Protein AF-A0AA39U8I4-F1 (afdb_monomer_lite)

Secondary structure (DSSP, 8-state):
-EEEE--SSTTS-SEEEEEEE-GGGHHHHHHHHTT-SEEEEEEEE-TTSS-EEEEEEE-SSEEEEEE-TT--SPPTT-HHHHHHHH-SSSEEEESSHHHHHHHHHHHH----EEEEGGGSS-SSTTSPPPHHHHHHHHH-S---HHHHHHHHHS-S-S-HHHHHHHHHHHHHHHHHHHHTTHHHHTTS--EEGGGG--SSS-THHHHHHHHHHHHHHHHHHHHHHTS-S------SS---EEEEEETTS-EEEEEEEEEETTEEEEEESS---S-EEEEEEE-PPP--HHHHHHHHHHHHHHTTSS-TT--HHHHHHHHHTSS-S---EE--TTS-HHHHHHHHHHHHHHTT--EEEEESSHHHHHHHHHHHHTSS---EEEE-TT---TTTHHHHTTTGGGEEETTTS-SSHHHHHHHHTT--EEEEEGGGGG-HHHHHTTHHHHS--SEEEETTGGGS-GGGGHHHHHH-GGG---------TT-S----GGG-HHHHTT-EE--EESSS-HHHHHHHHHHHHTT--EE--S---GGG-EEEE-TTPPPEEETTEEE-HHHHHHHHHHIIIIITTS-EEEEES-HHHHHHHHHHHHHTTS--TTEEETTTTTT---SEEEE----SSS-GGGG-SS--------SS---GGGGGSHHHHHHTTPPEEEHHHHHTT-S-BTTB--TT--S-S--------S------GGGGG---------------EEE-

Foldseek 3Di:
DAWFADDQCPPADRIAAEAEEELQCLLVVLVVVQVAQFKFKFFDADLQFLATQWIWIDALRYIYIYGLPDDAEAGVVCPSVLCSFAPPGSAYEAALCLLVQLSCCRRYVHKGKHFHLQCLPPPFLLRGDQLLNLCVVQVVDRGPSVVRNCLVPPDCPDDPVVVSSSRNVRGNSNNVSCVSQVVSSVVGQIFILVLLDDPDDDPVVSSVVSNVVSGVVGVVVSVVVVDDPDDFDPDDDDFKWKWFAAPVGDTWIWTFDDDDGNDTDTGTDDDDDHHTPDIDIGDDPPDAPVRSVVSRVSRCSRSSVDHPCPQLLNVQLVVQLDPDLDAAADEDAQLCPLVSVLSNQLVCQVVLNQAEEAEADPLVLLLSQVSNLVDPAQEAEEEEPPDDCVVPVVSCVSCPLRYDYLVRADQAQVVNCVSSPSHRYYGYYLCVVVPVSCVRHCVCVSRPHLHYHYPPQQVDFPVSCVVVCVVVVVSHVDDDDDDDPPDPDTDTPCNDVVVVVSYRYSAEGAFDAQLVQQLLCVAPVVVRHHYDYPHPDPLQKAFEALPPWDWDDDPPWIATPSLLVLVLLCCVQWNQVFFEAEEEQTVVHLVSSLVSCVVVVGPSVRYYYLVRCPNPFTQKYKYFQRDLACSVLLPPDADDDDDDDDDDFRDKPNCQFSVNVSPPPDDHHYSVCSNQQCDAHNLGHRPNHDPDDDDDNDNDDDDTRGDNCVSRRDHHHDDDDDDDDDGHIMMD

Structure (mmCIF, N/CA/C/O backbone):
data_AF-A0AA39U8I4-F1
#
_entry.id   AF-A0AA39U8I4-F1
#
loop_
_atom_site.group_PDB
_atom_site.id
_atom_site.type_symbol
_atom_site.label_atom_id
_atom_site.label_alt_id
_atom_site.label_comp_id
_atom_site.label_asym_id
_atom_site.label_entity_id
_atom_site.label_seq_id
_atom_site.pdbx_PDB_ins_code
_atom_site.Cartn_x
_atom_site.Cartn_y
_atom_site.Cartn_z
_atom_site.occupancy
_atom_site.B_iso_or_equiv
_atom_site.auth_seq_id
_atom_site.auth_comp_id
_atom_site.auth_asym_id
_atom_site.auth_atom_id
_atom_site.pdbx_PDB_model_num
ATOM 1 N N . MET A 1 1 ? -27.923 22.565 33.300 1.00 78.69 1 MET A N 1
ATOM 2 C CA . MET A 1 1 ? -27.906 23.040 31.898 1.00 78.69 1 MET A CA 1
ATOM 3 C C . MET A 1 1 ? -26.978 24.237 31.815 1.00 78.69 1 MET A C 1
ATOM 5 O O . MET A 1 1 ? -26.892 24.963 32.796 1.00 78.69 1 MET A O 1
ATOM 9 N N . SER A 1 2 ? -26.310 24.440 30.684 1.00 89.75 2 SER A N 1
ATOM 10 C CA . SER A 1 2 ? -25.571 25.670 30.369 1.00 89.75 2 SER A CA 1
ATOM 11 C C . SER A 1 2 ? -25.898 26.131 28.943 1.00 89.75 2 SER A C 1
ATOM 13 O O . SER A 1 2 ? -26.590 25.423 28.211 1.00 89.75 2 SER A O 1
ATOM 15 N N . THR A 1 3 ? -25.413 27.309 28.550 1.00 89.31 3 THR A N 1
ATOM 16 C CA . THR A 1 3 ? -25.626 27.876 27.211 1.00 89.31 3 THR A CA 1
ATOM 17 C C . THR A 1 3 ? -24.283 28.180 26.563 1.00 89.31 3 THR A C 1
ATOM 19 O O . THR A 1 3 ? -23.410 28.774 27.194 1.00 89.31 3 THR A O 1
ATOM 22 N N . LEU A 1 4 ? -24.116 27.801 25.297 1.00 89.81 4 LEU A N 1
ATOM 23 C CA . LEU A 1 4 ? -22.896 28.018 24.525 1.00 89.81 4 LEU A CA 1
ATOM 24 C C . LEU A 1 4 ? -23.160 29.022 23.403 1.00 89.81 4 LEU A C 1
ATOM 26 O O . LEU A 1 4 ? -24.044 28.816 22.572 1.00 89.81 4 LEU A O 1
ATOM 30 N N . LYS A 1 5 ? -22.362 30.097 23.361 1.00 86.69 5 LYS A N 1
ATOM 31 C CA . LYS A 1 5 ? -22.451 31.119 22.307 1.00 86.69 5 LYS A CA 1
ATOM 32 C C . LYS A 1 5 ? -21.581 30.781 21.095 1.00 86.69 5 LYS A C 1
ATOM 34 O O . LYS A 1 5 ? -20.387 30.494 21.258 1.00 86.69 5 LYS A O 1
ATOM 39 N N . GLN A 1 6 ? -22.166 30.871 19.900 1.00 85.75 6 GLN A N 1
ATOM 40 C CA . GLN A 1 6 ? -21.483 30.740 18.608 1.00 85.75 6 GLN A CA 1
ATOM 41 C C . GLN A 1 6 ? -21.673 31.999 17.746 1.00 85.75 6 GLN A C 1
ATOM 43 O O . GLN A 1 6 ? -22.699 32.674 17.834 1.00 85.75 6 GLN A O 1
ATOM 48 N N . SER A 1 7 ? -20.670 32.314 16.924 1.00 79.38 7 SER A N 1
ATOM 49 C CA . SER A 1 7 ? -20.640 33.486 16.033 1.00 79.38 7 SER A CA 1
ATOM 50 C C . SER A 1 7 ? -20.334 33.154 14.564 1.00 79.38 7 SER A C 1
ATOM 52 O O . SER A 1 7 ? -20.452 34.029 13.709 1.00 79.38 7 SER A O 1
ATOM 54 N N . PHE A 1 8 ? -19.946 31.912 14.260 1.00 80.31 8 PHE A N 1
ATOM 55 C CA . PHE A 1 8 ? -19.434 31.488 12.950 1.00 80.31 8 PHE A CA 1
ATOM 56 C C . PHE A 1 8 ? -20.527 31.011 11.972 1.00 80.31 8 PHE A C 1
ATOM 58 O O . PHE A 1 8 ? -20.271 30.934 10.769 1.00 80.31 8 PHE A O 1
ATOM 65 N N . LEU A 1 9 ? -21.750 30.754 12.461 1.00 80.44 9 LEU A N 1
ATOM 66 C CA . LEU A 1 9 ? -22.967 30.535 11.666 1.00 80.44 9 LEU A CA 1
ATOM 67 C C . LEU A 1 9 ? -24.021 31.610 12.014 1.00 80.44 9 LEU A C 1
ATOM 69 O O . LEU A 1 9 ? -24.918 31.362 12.823 1.00 80.44 9 LEU A O 1
ATOM 73 N N . PRO A 1 10 ? -23.946 32.823 11.432 1.00 74.12 10 PRO A N 1
ATOM 74 C CA . PRO A 1 10 ? -24.722 33.982 11.895 1.00 74.12 10 PRO A CA 1
ATOM 75 C C . PRO A 1 10 ? -26.241 33.910 11.655 1.00 74.12 10 PRO A C 1
ATOM 77 O O . PRO A 1 10 ? -26.962 34.716 12.247 1.00 74.12 10 PRO A O 1
ATOM 80 N N . GLN A 1 11 ? -26.712 32.984 10.806 1.00 75.06 11 GLN A N 1
ATOM 81 C CA . GLN A 1 11 ? -28.137 32.719 10.534 1.00 75.06 11 GLN A CA 1
ATOM 82 C C . GLN A 1 11 ? -28.689 31.479 11.269 1.00 75.06 11 GLN A C 1
ATOM 84 O O . GLN A 1 11 ? -29.857 31.145 11.101 1.00 75.06 11 GLN A O 1
ATOM 89 N N . GLU A 1 12 ? -27.868 30.786 12.061 1.00 83.12 12 GLU A N 1
ATOM 90 C CA . GLU A 1 12 ? -28.305 29.681 12.925 1.00 83.12 12 GLU A CA 1
ATOM 91 C C . GLU A 1 12 ? -28.439 30.152 14.382 1.00 83.12 12 GLU A C 1
ATOM 93 O O . GLU A 1 12 ? -28.098 31.290 14.722 1.00 83.12 12 GLU A O 1
ATOM 98 N N . CYS A 1 13 ? -28.925 29.275 15.266 1.00 79.38 13 CYS A N 1
ATOM 99 C CA . CYS A 1 13 ? -29.069 29.594 16.686 1.00 79.38 13 CYS A CA 1
ATOM 100 C C . CYS A 1 13 ? -27.737 30.078 17.290 1.00 79.38 13 CYS A C 1
ATOM 102 O O . CYS A 1 13 ? -26.724 29.378 17.232 1.00 79.38 13 CYS A O 1
ATOM 104 N N . ARG A 1 14 ? -27.726 31.285 17.869 1.00 82.19 14 ARG A N 1
ATOM 105 C CA . ARG A 1 14 ? -26.523 31.881 18.484 1.00 82.19 14 ARG A CA 1
ATOM 106 C C . ARG A 1 14 ? -26.225 31.335 19.876 1.00 82.19 14 ARG A C 1
ATOM 108 O O . ARG A 1 14 ? -25.083 31.425 20.318 1.00 82.19 14 ARG A O 1
ATOM 115 N N . GLU A 1 15 ? -27.236 30.797 20.553 1.00 88.19 15 GLU A N 1
ATOM 116 C CA . GLU A 1 15 ? -27.179 30.322 21.936 1.00 88.19 15 GLU A CA 1
ATOM 117 C C . GLU A 1 15 ? -27.685 28.880 22.021 1.00 88.19 15 GLU A C 1
ATOM 119 O O . GLU A 1 15 ? -28.882 28.608 22.059 1.00 88.19 15 GLU A O 1
ATOM 124 N N . ILE A 1 16 ? -26.743 27.940 22.021 1.00 92.06 16 ILE A N 1
ATOM 125 C CA . ILE A 1 16 ? -27.017 26.504 21.996 1.00 92.06 16 ILE A CA 1
ATOM 126 C C . ILE A 1 16 ? -27.180 26.011 23.436 1.00 92.06 16 ILE A C 1
ATOM 128 O O . ILE A 1 16 ? -26.300 26.232 24.274 1.00 92.06 16 ILE A O 1
ATOM 132 N N . ARG A 1 17 ? -28.293 25.334 23.734 1.00 92.69 17 ARG A N 1
ATOM 133 C CA . ARG A 1 17 ? -28.556 24.756 25.062 1.00 92.69 17 ARG A CA 1
ATOM 134 C C . ARG A 1 17 ? -27.739 23.478 25.253 1.00 92.69 17 ARG A C 1
ATOM 136 O O . ARG A 1 17 ? -27.763 22.604 24.393 1.00 92.69 17 ARG A O 1
ATOM 143 N N . ILE A 1 18 ? -27.048 23.348 26.386 1.00 94.19 18 ILE A N 1
ATOM 144 C CA . ILE A 1 18 ? -26.262 22.160 26.744 1.00 94.19 18 ILE A CA 1
ATOM 145 C C . ILE A 1 18 ? -26.835 21.493 27.997 1.00 94.19 18 ILE A C 1
ATOM 147 O O . ILE A 1 18 ? -26.940 22.098 29.073 1.00 94.19 18 ILE A O 1
ATOM 151 N N . ARG A 1 19 ? -27.162 20.207 27.871 1.00 94.19 19 ARG A N 1
ATOM 152 C CA . ARG A 1 19 ? -27.490 19.306 28.978 1.00 94.19 19 ARG A CA 1
ATOM 153 C C . ARG A 1 19 ? -26.246 18.498 29.332 1.00 94.19 19 ARG A C 1
ATOM 155 O O . ARG A 1 19 ? -25.688 17.815 28.483 1.00 94.19 19 ARG A O 1
ATOM 162 N N . HIS A 1 20 ? -25.816 18.587 30.586 1.00 94.19 20 HIS A N 1
ATOM 163 C CA . HIS A 1 20 ? -24.676 17.828 31.104 1.00 94.19 20 HIS A CA 1
ATOM 164 C C . HIS A 1 20 ? -25.198 16.599 31.835 1.00 94.19 20 HIS A C 1
ATOM 166 O O . HIS A 1 20 ? -26.066 16.723 32.701 1.00 94.19 20 HIS A O 1
ATOM 172 N N . HIS A 1 21 ? -24.674 15.430 31.485 1.00 93.50 21 HIS A N 1
ATOM 173 C CA . HIS A 1 21 ? -25.085 14.143 32.027 1.00 93.50 21 HIS A CA 1
ATOM 174 C C . HIS A 1 21 ? -23.867 13.367 32.534 1.00 93.50 21 HIS A C 1
ATOM 176 O O . HIS A 1 21 ? -22.837 13.262 31.868 1.00 93.50 21 HIS A O 1
ATOM 182 N N . SER A 1 22 ? -23.999 12.763 33.711 1.00 91.62 22 SER A N 1
ATOM 183 C CA . SER A 1 22 ? -23.054 11.744 34.173 1.00 91.62 22 SER A CA 1
ATOM 184 C C . SER A 1 22 ? -23.268 10.418 33.433 1.00 91.62 22 SER A C 1
ATOM 186 O O . SER A 1 22 ? -24.363 10.145 32.933 1.00 91.62 22 SER A O 1
ATOM 188 N N . ARG A 1 23 ? -22.273 9.521 33.466 1.00 89.00 23 ARG A N 1
ATOM 189 C CA . ARG A 1 23 ? -22.383 8.135 32.968 1.00 89.00 23 ARG A CA 1
ATOM 190 C C . ARG A 1 23 ? -23.639 7.397 33.469 1.00 89.00 23 ARG A C 1
ATOM 192 O O . ARG A 1 23 ? -24.219 6.609 32.731 1.00 89.00 23 ARG A O 1
ATOM 199 N N . ARG A 1 24 ? -24.099 7.673 34.700 1.00 87.88 24 ARG A N 1
ATOM 200 C CA . ARG A 1 24 ? -25.324 7.080 35.287 1.00 87.88 24 ARG A CA 1
ATOM 201 C C . ARG A 1 24 ? -26.623 7.589 34.648 1.00 87.88 24 ARG A C 1
ATOM 203 O O . ARG A 1 24 ? -27.644 6.922 34.749 1.00 87.88 24 ARG A O 1
ATOM 210 N N . GLN A 1 25 ? -26.591 8.760 34.018 1.00 90.69 25 GLN A N 1
ATOM 211 C CA . GLN A 1 25 ? -27.735 9.400 33.359 1.00 90.69 25 GLN A CA 1
ATOM 212 C C . GLN A 1 25 ? -27.743 9.178 31.838 1.00 90.69 25 GLN A C 1
ATOM 214 O O . GLN A 1 25 ? -28.670 9.636 31.176 1.00 90.69 25 GLN A O 1
ATOM 219 N N . ALA A 1 26 ? -26.746 8.476 31.283 1.00 89.44 26 ALA A N 1
ATOM 220 C CA . ALA A 1 26 ? -26.600 8.263 29.844 1.00 89.44 26 ALA A CA 1
ATOM 221 C C . ALA A 1 26 ? -27.840 7.603 29.209 1.00 89.44 26 ALA A C 1
ATOM 223 O O . ALA A 1 26 ? -28.318 8.074 28.183 1.00 89.44 26 ALA A O 1
ATOM 224 N N . ALA A 1 27 ? -28.410 6.580 29.854 1.00 86.88 27 ALA A N 1
ATOM 225 C CA . ALA A 1 27 ? -29.637 5.919 29.403 1.00 86.88 27 ALA A CA 1
ATOM 226 C C . ALA A 1 27 ? -30.825 6.888 29.276 1.00 86.88 27 ALA A C 1
ATOM 228 O O . ALA A 1 27 ? -31.436 6.980 28.218 1.00 86.88 27 ALA A O 1
ATOM 229 N N . SER A 1 28 ? -31.088 7.677 30.322 1.00 88.56 28 SER A N 1
ATOM 230 C CA . SER A 1 28 ? -32.167 8.675 30.329 1.00 88.56 28 SER A CA 1
ATOM 231 C C . SER A 1 28 ? -31.922 9.807 29.320 1.00 88.56 28 SER A C 1
ATOM 233 O O . SER A 1 28 ? -32.865 10.297 28.704 1.00 88.56 28 SER A O 1
ATOM 235 N N . ALA A 1 29 ? -30.662 10.194 29.087 1.00 88.88 29 ALA A N 1
ATOM 236 C CA . ALA A 1 29 ? -30.319 11.124 28.011 1.00 88.88 29 ALA A CA 1
ATOM 237 C C . ALA A 1 29 ? -30.660 10.537 26.628 1.00 88.88 29 ALA A C 1
ATOM 239 O O . ALA A 1 29 ? -31.206 11.240 25.779 1.00 88.88 29 ALA A O 1
ATOM 240 N N . ALA A 1 30 ? -30.391 9.246 26.411 1.00 88.88 30 ALA A N 1
ATOM 241 C CA . ALA A 1 30 ? -30.727 8.570 25.163 1.00 88.88 30 ALA A CA 1
ATOM 242 C C . ALA A 1 30 ? -32.235 8.368 24.956 1.00 88.88 30 ALA A C 1
ATOM 244 O O . ALA A 1 30 ? -32.698 8.558 23.839 1.00 88.88 30 ALA A O 1
ATOM 245 N N . GLU A 1 31 ? -33.010 8.060 26.002 1.00 88.31 31 GLU A N 1
ATOM 246 C CA . GLU A 1 31 ? -34.481 7.984 25.923 1.00 88.31 31 GLU A CA 1
ATOM 247 C C . GLU A 1 31 ? -35.100 9.284 25.388 1.00 88.31 31 GLU A C 1
ATOM 249 O O . GLU A 1 31 ? -36.010 9.241 24.563 1.00 88.31 31 GLU A O 1
ATOM 254 N N . VAL A 1 32 ? -34.578 10.442 25.807 1.00 86.69 32 VAL A N 1
ATOM 255 C CA . VAL A 1 32 ? -35.008 11.748 25.282 1.00 86.69 32 VAL A CA 1
ATOM 256 C C . VAL A 1 32 ? -34.629 11.886 23.803 1.00 86.69 32 VAL A C 1
ATOM 258 O O . VAL A 1 32 ? -35.489 12.194 22.979 1.00 86.69 32 VAL A O 1
ATOM 261 N N . LEU A 1 33 ? -33.367 11.608 23.456 1.00 87.38 33 LEU A N 1
ATOM 262 C CA . LEU A 1 33 ? -32.825 11.775 22.099 1.00 87.38 33 LEU A CA 1
ATOM 263 C C . LEU A 1 33 ? -33.389 10.786 21.065 1.00 87.38 33 LEU A C 1
ATOM 265 O O . LEU A 1 33 ? -33.378 11.090 19.876 1.00 87.38 33 LEU A O 1
ATOM 269 N N . LEU A 1 34 ? -33.891 9.619 21.478 1.00 85.50 34 LEU A N 1
ATOM 270 C CA . LEU A 1 34 ? -34.473 8.616 20.575 1.00 85.50 34 LEU A CA 1
ATOM 271 C C . LEU A 1 34 ? -35.730 9.103 19.835 1.00 85.50 34 LEU A C 1
ATOM 273 O O . LEU A 1 34 ? -36.054 8.563 18.781 1.00 85.50 34 LEU A O 1
ATOM 277 N N . ASN A 1 35 ? -36.424 10.116 20.363 1.00 82.69 35 ASN A N 1
ATOM 278 C CA . ASN A 1 35 ? -37.610 10.706 19.730 1.00 82.69 35 ASN A CA 1
ATOM 279 C C . ASN A 1 35 ? -37.263 11.734 18.636 1.00 82.69 35 ASN A C 1
ATOM 281 O O . ASN A 1 35 ? -38.137 12.170 17.884 1.00 82.69 35 ASN A O 1
ATOM 285 N N . GLU A 1 36 ? -35.994 12.130 18.544 1.00 84.19 36 GLU A N 1
ATOM 286 C CA . GLU A 1 36 ? -35.503 13.106 17.576 1.00 84.19 36 GLU A CA 1
ATOM 287 C C . GLU A 1 36 ? -35.231 12.457 16.214 1.00 84.19 36 GLU A C 1
ATOM 289 O O . GLU A 1 36 ? -35.079 11.244 16.095 1.00 84.19 36 GLU A O 1
ATOM 294 N N . LYS A 1 37 ? -35.163 13.263 15.145 1.00 75.25 37 LYS A N 1
ATOM 295 C CA . LYS A 1 37 ? -34.944 12.744 13.775 1.00 75.25 37 LYS A CA 1
ATOM 296 C C . LYS A 1 37 ? -33.495 12.832 13.293 1.00 75.25 37 LYS A C 1
ATOM 298 O O . LYS A 1 37 ? -33.040 11.949 12.566 1.00 75.25 37 LYS A O 1
ATOM 303 N N . CYS A 1 38 ? -32.791 13.902 13.661 1.00 77.31 38 CYS A N 1
ATOM 304 C CA . CYS A 1 38 ? -31.459 14.242 13.150 1.00 77.31 38 CYS A CA 1
ATOM 305 C C . CYS A 1 38 ? -30.503 14.443 14.322 1.00 77.31 38 CYS A C 1
ATOM 307 O O . CYS A 1 38 ? -30.687 15.395 15.082 1.00 77.31 38 CYS A O 1
ATOM 309 N N . LEU A 1 39 ? -29.491 13.584 14.448 1.00 88.25 39 LEU A N 1
ATOM 310 C CA . LEU A 1 39 ? -28.541 13.629 15.553 1.00 88.25 39 LEU A CA 1
ATOM 311 C C . LEU A 1 39 ? -27.104 13.761 15.052 1.00 88.25 39 LEU A C 1
ATOM 313 O O . LEU A 1 39 ? -26.596 12.924 14.311 1.00 88.25 39 LEU A O 1
ATOM 317 N N . GLY A 1 40 ? -26.426 14.812 15.494 1.00 94.81 40 GLY A N 1
ATOM 318 C CA . GLY A 1 40 ? -24.989 14.964 15.312 1.00 94.81 40 GLY A CA 1
ATOM 319 C C . GLY A 1 40 ? -24.217 14.340 16.473 1.00 94.81 40 GLY A C 1
ATOM 320 O O . GLY A 1 40 ? -24.680 14.402 17.609 1.00 94.81 40 GLY A O 1
ATOM 321 N N . ILE A 1 41 ? -23.042 13.760 16.221 1.00 95.81 41 ILE A N 1
ATOM 322 C CA . ILE A 1 41 ? -22.211 13.121 17.255 1.00 95.81 41 ILE A CA 1
ATOM 323 C C . ILE A 1 41 ? -20.744 13.557 17.185 1.00 95.81 41 ILE A C 1
ATOM 325 O O . ILE A 1 41 ? -20.179 13.744 16.109 1.00 95.81 41 ILE A O 1
ATOM 329 N N . SER A 1 42 ? -20.108 13.697 18.350 1.00 95.06 42 SER A N 1
ATOM 330 C CA . SER A 1 42 ? -18.658 13.863 18.485 1.00 95.06 42 SER A CA 1
ATOM 331 C C . SER A 1 42 ? -18.170 13.328 19.834 1.00 95.06 42 SER A C 1
ATOM 333 O O . SER A 1 42 ? -18.914 13.329 20.812 1.00 95.06 42 SER A O 1
ATOM 335 N N . ILE A 1 43 ? -16.899 12.923 19.907 1.00 92.38 43 ILE A N 1
ATOM 336 C CA . ILE A 1 43 ? -16.254 12.452 21.143 1.00 92.38 43 ILE A CA 1
ATOM 337 C C . ILE A 1 43 ? -14.989 13.248 21.485 1.00 92.38 43 ILE A C 1
ATOM 339 O O . ILE A 1 43 ? -14.386 13.886 20.617 1.00 92.38 43 ILE A O 1
ATOM 343 N N . VAL A 1 44 ? -14.580 13.148 22.747 1.00 88.62 44 VAL A N 1
ATOM 344 C CA . VAL A 1 44 ? -13.235 13.432 23.260 1.00 88.62 44 VAL A CA 1
ATOM 345 C C . VAL A 1 44 ? -12.642 12.106 23.722 1.00 88.62 44 VAL A C 1
ATOM 347 O O . VAL A 1 44 ? -13.284 11.379 24.482 1.00 88.62 44 VAL A O 1
ATOM 350 N N . GLN A 1 45 ? -11.435 11.786 23.259 1.00 82.75 45 GLN A N 1
ATOM 351 C CA . GLN A 1 45 ? -10.677 10.631 23.742 1.00 82.75 45 GLN A CA 1
ATOM 352 C C . GLN A 1 45 ? -9.696 11.061 24.830 1.00 82.75 45 GLN A C 1
ATOM 354 O O . GLN A 1 45 ? -9.078 12.121 24.700 1.00 82.75 45 GLN A O 1
ATOM 359 N N . ALA A 1 46 ? -9.475 10.200 25.820 1.00 76.19 46 ALA A N 1
ATOM 360 C CA . ALA A 1 46 ? -8.489 10.424 26.870 1.00 76.19 46 ALA A CA 1
ATOM 361 C C . ALA A 1 46 ? -7.058 10.607 26.312 1.00 76.19 46 ALA A C 1
ATOM 363 O O . ALA A 1 46 ? -6.729 10.234 25.177 1.00 76.19 46 ALA A O 1
ATOM 364 N N . ARG A 1 47 ? -6.159 11.168 27.131 1.00 66.62 47 ARG A N 1
ATOM 365 C CA . ARG A 1 47 ? -4.757 11.399 26.732 1.00 66.62 47 ARG A CA 1
ATOM 366 C C . ARG A 1 47 ? -3.947 10.109 26.538 1.00 66.62 47 ARG A C 1
ATOM 368 O O . ARG A 1 47 ? -3.069 10.097 25.681 1.00 66.62 47 ARG A O 1
ATOM 375 N N . ALA A 1 48 ? -4.253 9.053 27.294 1.00 57.97 48 ALA A N 1
ATOM 376 C CA . ALA A 1 48 ? -3.416 7.855 27.438 1.00 57.97 48 ALA A CA 1
ATOM 377 C C . ALA A 1 48 ? -4.035 6.548 26.888 1.00 57.97 48 ALA A C 1
ATOM 379 O O . ALA A 1 48 ? -3.622 5.465 27.293 1.00 57.97 48 ALA A O 1
ATOM 380 N N . GLY A 1 49 ? -5.020 6.617 25.985 1.00 60.62 49 GLY A N 1
ATOM 381 C CA . GLY A 1 49 ? -5.647 5.411 25.437 1.00 60.62 49 GLY A CA 1
ATOM 382 C C . GLY A 1 49 ? -6.790 5.673 24.457 1.00 60.62 49 GLY A C 1
ATOM 383 O O . GLY A 1 49 ? -7.046 6.807 24.056 1.00 60.62 49 GLY A O 1
ATOM 384 N N . SER A 1 50 ? -7.500 4.599 24.099 1.00 64.50 50 SER A N 1
ATOM 385 C CA . SER A 1 50 ? -8.679 4.620 23.219 1.00 64.50 50 SER A CA 1
ATOM 386 C C . SER A 1 50 ? -9.967 5.108 23.899 1.00 64.50 50 SER A C 1
ATOM 388 O O . SER A 1 50 ? -11.009 5.174 23.246 1.00 64.50 50 SER A O 1
ATOM 390 N N . ASP A 1 51 ? -9.904 5.378 25.202 1.00 79.62 51 ASP A N 1
ATOM 391 C CA . ASP A 1 51 ? -11.043 5.645 26.077 1.00 79.62 51 ASP A CA 1
ATOM 392 C C . ASP A 1 51 ? -11.800 6.906 25.668 1.00 79.62 51 ASP A C 1
ATOM 394 O O . ASP A 1 51 ? -11.192 7.911 25.295 1.00 79.62 51 ASP A O 1
ATOM 398 N N . VAL A 1 52 ? -13.124 6.885 25.812 1.00 87.75 52 VAL A N 1
ATOM 399 C CA . VAL A 1 52 ? -13.972 8.059 25.589 1.00 87.75 52 VAL A CA 1
ATOM 400 C C . VAL A 1 52 ? -14.202 8.778 26.915 1.00 87.75 52 VAL A C 1
ATOM 402 O O . VAL A 1 52 ? -14.785 8.223 27.844 1.00 87.75 52 VAL A O 1
ATOM 405 N N . GLU A 1 53 ? -13.757 10.029 26.990 1.00 89.31 53 GLU A N 1
ATOM 406 C CA . GLU A 1 53 ? -13.908 10.890 28.166 1.00 89.31 53 GLU A CA 1
ATOM 407 C C . GLU A 1 53 ? -15.242 11.644 28.118 1.00 89.31 53 GLU A C 1
ATOM 409 O O . GLU A 1 53 ? -16.046 11.565 29.048 1.00 89.31 53 GLU A O 1
ATOM 414 N N . TYR A 1 54 ? -15.528 12.279 26.976 1.00 92.31 54 TYR A N 1
ATOM 415 C CA . TYR A 1 54 ? -16.793 12.962 26.707 1.00 92.31 54 TYR A CA 1
ATOM 416 C C . TYR A 1 54 ? -17.403 12.487 25.396 1.00 92.31 54 TYR A C 1
ATOM 418 O O . TYR A 1 54 ? -16.714 12.322 24.389 1.00 92.31 54 TYR A O 1
ATOM 426 N N . LEU A 1 55 ? -18.722 12.342 25.395 1.00 94.44 55 LEU A N 1
ATOM 427 C CA . LEU A 1 55 ? -19.531 12.096 24.211 1.00 94.44 55 LEU A CA 1
ATOM 428 C C . LEU A 1 55 ? -20.608 13.177 24.129 1.00 94.44 55 LEU A C 1
ATOM 430 O O . LEU A 1 55 ? -21.422 13.304 25.039 1.00 94.44 55 LEU A O 1
ATOM 434 N N . ALA A 1 56 ? -20.616 13.938 23.039 1.00 95.88 56 ALA A N 1
ATOM 435 C CA . ALA A 1 56 ? -21.672 14.886 22.722 1.00 95.88 56 ALA A CA 1
ATOM 436 C C . ALA A 1 56 ? -22.585 14.306 21.637 1.00 95.88 56 ALA A C 1
ATOM 438 O O . ALA A 1 56 ? -22.107 13.904 20.573 1.00 95.88 56 ALA A O 1
ATOM 439 N N . ILE A 1 57 ? -23.891 14.304 21.899 1.00 95.88 57 ILE A N 1
ATOM 440 C CA . ILE A 1 57 ? -24.939 14.020 20.917 1.00 95.88 57 ILE A CA 1
ATOM 441 C C . ILE A 1 57 ? -25.848 15.246 20.854 1.00 95.88 57 ILE A C 1
ATOM 443 O O . ILE A 1 57 ? -26.281 15.759 21.884 1.00 95.88 57 ILE A O 1
ATOM 447 N N . ALA A 1 58 ? -26.100 15.746 19.651 1.00 95.19 58 ALA A N 1
ATOM 448 C CA . ALA A 1 58 ? -26.772 17.015 19.426 1.00 95.19 58 ALA A CA 1
ATOM 449 C C . ALA A 1 58 ? -28.000 16.860 18.540 1.00 95.19 58 ALA A C 1
ATOM 451 O O . ALA A 1 58 ? -27.928 16.242 17.479 1.00 95.19 58 ALA A O 1
ATOM 452 N N . THR A 1 59 ? -29.088 17.512 18.930 1.00 92.94 59 THR A N 1
ATOM 453 C CA . THR A 1 59 ? -30.142 17.918 18.003 1.00 92.94 59 THR A CA 1
ATOM 454 C C . THR A 1 59 ? -29.737 19.256 17.361 1.00 92.94 59 THR A C 1
ATOM 456 O O . THR A 1 59 ? -28.748 19.879 17.761 1.00 92.94 59 THR A O 1
ATOM 459 N N . PRO A 1 60 ? -30.498 19.767 16.383 1.00 88.56 60 PRO A N 1
ATOM 460 C CA . PRO A 1 60 ? -30.320 21.133 15.893 1.00 88.56 60 PRO A CA 1
ATOM 461 C C . PRO A 1 60 ? -30.536 22.239 16.947 1.00 88.56 60 PRO A C 1
ATOM 463 O O . PRO A 1 60 ? -30.126 23.376 16.714 1.00 88.56 60 PRO A O 1
ATOM 466 N N . GLU A 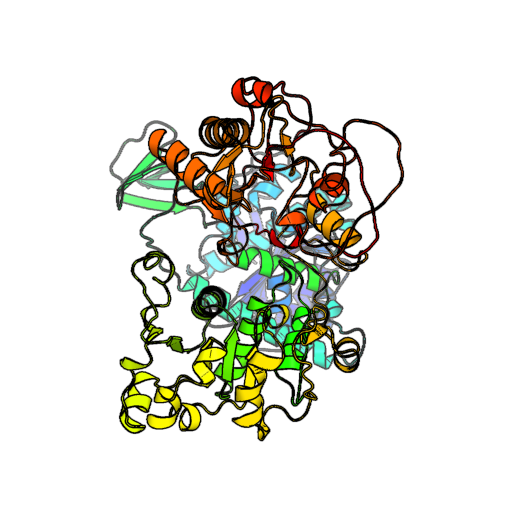1 61 ? -31.184 21.939 18.079 1.00 86.88 61 GLU A N 1
ATOM 467 C CA . GLU A 1 61 ? -31.596 22.924 19.094 1.00 86.88 61 GLU A CA 1
ATOM 468 C C . GLU A 1 61 ? -30.830 22.823 20.421 1.00 86.88 61 GLU A C 1
ATOM 470 O O . GLU A 1 61 ? -30.703 23.818 21.142 1.00 86.88 61 GLU A O 1
ATOM 475 N N . GLU A 1 62 ? -30.332 21.635 20.763 1.00 91.62 62 GLU A N 1
ATOM 476 C CA . GLU A 1 62 ? -29.614 21.380 22.010 1.00 91.62 62 GLU A CA 1
ATOM 477 C C . GLU A 1 62 ? -28.579 20.256 21.885 1.00 91.62 62 GLU A C 1
ATOM 479 O O . GLU A 1 62 ? -28.630 19.421 20.984 1.00 91.62 62 GLU A O 1
ATOM 484 N N . VAL A 1 63 ? -27.633 20.230 22.823 1.00 94.94 63 VAL A N 1
ATOM 485 C CA . VAL A 1 63 ? -26.579 19.217 22.918 1.00 94.94 63 VAL A CA 1
ATOM 486 C C . VAL A 1 63 ? -26.654 18.525 24.272 1.00 94.94 63 VAL A C 1
ATOM 488 O O . VAL A 1 63 ? -26.605 19.182 25.310 1.00 94.94 63 VAL A O 1
ATOM 491 N N . ALA A 1 64 ? -26.712 17.198 24.276 1.00 95.19 64 ALA A N 1
ATOM 492 C CA . ALA A 1 64 ? -26.446 16.390 25.455 1.00 95.19 64 ALA A CA 1
ATOM 493 C C . ALA A 1 64 ? -24.964 15.994 25.458 1.00 95.19 64 ALA A C 1
ATOM 495 O O . ALA A 1 64 ? -24.506 15.285 24.561 1.00 95.19 64 ALA A O 1
ATOM 496 N N . VAL A 1 65 ? -24.211 16.441 26.464 1.00 95.12 65 VAL A N 1
ATOM 497 C CA . VAL A 1 65 ? -22.838 15.988 26.717 1.00 95.12 65 VAL A CA 1
ATOM 498 C C . VAL A 1 65 ? -22.824 15.022 27.897 1.00 95.12 65 VAL A C 1
ATOM 500 O O . VAL A 1 65 ? -23.381 15.299 28.960 1.00 95.12 65 VAL A O 1
ATOM 503 N N . ILE A 1 66 ? -22.213 13.860 27.685 1.00 93.75 66 ILE A N 1
ATOM 504 C CA . ILE A 1 66 ? -22.152 12.749 28.630 1.00 93.75 66 ILE A CA 1
ATOM 505 C C . ILE A 1 66 ? -20.686 12.533 28.998 1.00 93.75 66 ILE A C 1
ATOM 507 O O . ILE A 1 66 ? -19.871 12.222 28.128 1.00 93.75 66 ILE A O 1
ATOM 511 N N . SER A 1 67 ? -20.357 12.673 30.283 1.00 91.94 67 SER A N 1
ATOM 512 C CA . SER A 1 67 ? -19.058 12.242 30.811 1.00 91.94 67 SER A CA 1
ATOM 513 C C . SER A 1 67 ? -19.052 10.718 30.958 1.00 91.94 67 SER A C 1
ATOM 515 O O . SER A 1 67 ? -19.931 10.138 31.605 1.00 91.94 67 SER A O 1
ATOM 517 N N . LEU A 1 68 ? -18.072 10.070 30.330 1.00 88.50 68 LEU A N 1
ATOM 518 C CA . LEU A 1 68 ? -17.889 8.617 30.274 1.00 88.50 68 LEU A CA 1
ATOM 519 C C . LEU A 1 68 ? -16.590 8.148 30.956 1.00 88.50 68 LEU A C 1
ATOM 521 O O . LEU A 1 68 ? -16.276 6.954 30.898 1.00 88.50 68 LEU A O 1
ATOM 525 N N . SER A 1 69 ? -15.880 9.068 31.615 1.00 79.19 69 SER A N 1
ATOM 526 C CA . SER A 1 69 ? -14.568 8.893 32.241 1.00 79.19 69 SER A CA 1
ATOM 527 C C . SER A 1 69 ? -14.500 7.743 33.263 1.00 79.19 69 SER A C 1
ATOM 529 O O . SER A 1 69 ? -15.448 7.463 34.001 1.00 79.19 69 SER A O 1
ATOM 531 N N . HIS A 1 70 ? -13.324 7.114 33.340 1.00 62.78 70 HIS A N 1
ATOM 532 C CA . HIS A 1 70 ? -12.881 6.199 34.406 1.00 62.78 70 HIS A CA 1
ATOM 533 C C . HIS A 1 70 ? -13.669 4.894 34.654 1.00 62.78 70 HIS A C 1
ATOM 535 O O . HIS A 1 70 ? -13.442 4.264 35.682 1.00 62.78 70 HIS A O 1
ATOM 541 N N . ASN A 1 71 ? -14.541 4.427 33.751 1.00 63.06 71 ASN A N 1
ATOM 542 C CA . ASN A 1 71 ? -15.109 3.068 33.833 1.00 63.06 71 ASN A CA 1
ATOM 543 C C . ASN A 1 71 ? -15.397 2.467 32.447 1.00 63.06 71 ASN A C 1
ATOM 545 O O . ASN A 1 71 ? -16.082 3.088 31.635 1.00 63.06 71 ASN A O 1
ATOM 549 N N . TYR A 1 72 ? -14.941 1.234 32.210 1.00 65.06 72 TYR A N 1
ATOM 550 C CA . TYR A 1 72 ? -15.179 0.486 30.968 1.00 65.06 72 TYR A CA 1
ATOM 551 C C . TYR A 1 72 ? -16.476 -0.331 30.998 1.00 65.06 72 TYR A C 1
ATOM 553 O O . TYR A 1 72 ? -16.938 -0.755 32.057 1.00 65.06 72 TYR A O 1
ATOM 561 N N . GLY A 1 73 ? -17.015 -0.626 29.812 1.00 68.75 73 GLY A N 1
ATOM 562 C CA . GLY A 1 73 ? -18.082 -1.609 29.624 1.00 68.75 73 GLY A CA 1
ATOM 563 C C . GLY A 1 73 ? -19.491 -1.019 29.621 1.00 68.75 73 GLY A C 1
ATOM 564 O O . GLY A 1 73 ? -19.693 0.148 29.279 1.00 68.75 73 GLY A O 1
ATOM 565 N N . ILE A 1 74 ? -20.460 -1.859 29.985 1.00 74.38 74 ILE A N 1
ATOM 566 C CA . ILE A 1 74 ? -21.900 -1.599 29.865 1.00 74.38 74 ILE A CA 1
ATOM 567 C C . ILE A 1 74 ? -22.348 -0.411 30.741 1.00 74.38 74 ILE A C 1
ATOM 569 O O . ILE A 1 74 ? -21.805 -0.152 31.821 1.00 74.38 74 ILE A O 1
ATOM 573 N N . LEU A 1 75 ? -23.325 0.353 30.251 1.00 82.56 75 LEU A N 1
ATOM 574 C CA . LEU A 1 75 ? -23.963 1.451 30.979 1.00 82.56 75 LEU A CA 1
ATOM 575 C C . LEU A 1 75 ? -25.115 0.932 31.865 1.00 82.56 75 LEU A C 1
ATOM 577 O O . LEU A 1 75 ? -25.736 -0.080 31.549 1.00 82.56 75 LEU A O 1
ATOM 581 N N . PRO A 1 76 ? -25.462 1.615 32.970 1.00 74.06 76 PRO A N 1
ATOM 582 C CA . PRO A 1 76 ? -26.670 1.281 33.722 1.00 74.06 76 PRO A CA 1
ATOM 583 C C . PRO A 1 76 ? -27.926 1.531 32.873 1.00 74.06 76 PRO A C 1
ATOM 585 O O . PRO A 1 76 ? -28.084 2.634 32.352 1.00 74.06 76 PRO A O 1
ATOM 588 N N . LYS A 1 77 ? -28.828 0.539 32.787 1.00 80.25 77 LYS A N 1
ATOM 589 C CA . LYS A 1 77 ? -30.051 0.572 31.953 1.00 80.25 77 LYS A CA 1
ATOM 590 C C . LYS A 1 77 ? -29.753 0.905 30.483 1.00 80.25 77 LYS A C 1
ATOM 592 O O . LYS A 1 77 ? -30.329 1.826 29.921 1.00 80.25 77 LYS A O 1
ATOM 597 N N . ASP A 1 78 ? -28.813 0.200 29.872 1.00 83.00 78 ASP A N 1
ATOM 598 C CA . ASP A 1 78 ? -28.209 0.585 28.598 1.00 83.00 78 ASP A CA 1
ATOM 599 C C . ASP A 1 78 ? -29.080 0.483 27.346 1.00 83.00 78 ASP A C 1
ATOM 601 O O . ASP A 1 78 ? -28.739 1.119 26.352 1.00 83.00 78 ASP A O 1
ATOM 605 N N . GLU A 1 79 ? -30.172 -0.278 27.356 1.00 87.31 79 GLU A N 1
ATOM 606 C CA . GLU A 1 79 ? -30.927 -0.579 26.132 1.00 87.31 79 GLU A CA 1
ATOM 607 C C . GLU A 1 79 ? -31.346 0.661 25.301 1.00 87.31 79 GLU A C 1
ATOM 609 O O . GLU A 1 79 ? -31.108 0.643 24.092 1.00 87.31 79 GLU A O 1
ATOM 614 N N . PRO A 1 80 ? -31.829 1.789 25.873 1.00 89.00 80 PRO A N 1
ATOM 615 C CA . PRO A 1 80 ? -32.098 3.011 25.104 1.00 89.00 80 PRO A CA 1
ATOM 616 C C . PRO A 1 80 ? -30.831 3.620 24.489 1.00 89.00 80 PRO A C 1
ATOM 618 O O . PRO A 1 80 ? -30.851 4.149 23.380 1.00 89.00 80 PRO A O 1
ATOM 621 N N . PHE A 1 81 ? -29.700 3.522 25.186 1.00 88.94 81 PHE A N 1
ATOM 622 C CA . PHE A 1 81 ? -28.415 4.040 24.725 1.00 88.94 81 PHE A CA 1
ATOM 623 C C . PHE A 1 81 ? -27.820 3.188 23.596 1.00 88.94 81 PHE A C 1
ATOM 625 O O . PHE A 1 81 ? -27.304 3.699 22.601 1.00 88.94 81 PHE A O 1
ATOM 632 N N . ARG A 1 82 ? -27.941 1.868 23.730 1.00 89.19 82 ARG A N 1
ATOM 633 C CA . ARG A 1 82 ? -27.572 0.884 22.714 1.00 89.19 82 ARG A CA 1
ATOM 634 C C . ARG A 1 82 ? -28.469 0.988 21.480 1.00 89.19 82 ARG A C 1
ATOM 636 O O . ARG A 1 82 ? -27.970 0.869 20.358 1.00 89.19 82 ARG A O 1
ATOM 643 N N . ALA A 1 83 ? -29.764 1.235 21.673 1.00 88.94 83 ALA A N 1
ATOM 644 C CA . ALA A 1 83 ? -30.694 1.547 20.597 1.00 88.94 83 ALA A CA 1
ATOM 645 C C . ALA A 1 83 ? -30.254 2.827 19.875 1.00 88.94 83 ALA A C 1
ATOM 647 O O . ALA A 1 83 ? -30.029 2.776 18.672 1.00 88.94 83 ALA A O 1
ATOM 648 N N . LEU A 1 84 ? -30.003 3.925 20.599 1.00 91.12 84 LEU A N 1
ATOM 649 C CA . LEU A 1 84 ? -29.574 5.206 20.023 1.00 91.12 84 LEU A CA 1
ATOM 650 C C . LEU A 1 84 ? -28.321 5.083 19.141 1.00 91.12 84 LEU A C 1
ATOM 652 O O . LEU A 1 84 ? -28.278 5.653 18.055 1.00 91.12 84 LEU A O 1
ATOM 656 N N . LEU A 1 85 ? -27.312 4.328 19.587 1.00 91.06 85 LEU A N 1
ATOM 657 C CA . LEU A 1 85 ? -26.079 4.131 18.819 1.00 91.06 85 LEU A CA 1
ATOM 658 C C . LEU A 1 85 ? -26.224 3.174 17.630 1.00 91.06 85 LEU A C 1
ATOM 660 O O . LEU A 1 85 ? -25.411 3.251 16.714 1.00 91.06 85 LEU A O 1
ATOM 664 N N . SER A 1 86 ? -27.198 2.259 17.635 1.00 88.12 86 SER A N 1
ATOM 665 C CA . SER A 1 86 ? -27.327 1.207 16.611 1.00 88.12 86 SER A CA 1
ATOM 666 C C . SER A 1 86 ? -28.619 1.258 15.792 1.00 88.12 86 SER A C 1
ATOM 668 O O . SER A 1 86 ? -28.906 0.323 15.040 1.00 88.12 86 SER A O 1
ATOM 670 N N . ALA A 1 87 ? -29.386 2.338 15.931 1.00 82.75 87 ALA A N 1
ATOM 671 C CA . ALA A 1 87 ? -30.596 2.589 15.172 1.00 82.75 87 ALA A CA 1
ATOM 672 C C . ALA A 1 87 ? -30.293 3.083 13.751 1.00 82.75 87 ALA A C 1
ATOM 674 O O . ALA A 1 87 ? -29.315 3.781 13.490 1.00 82.75 87 ALA A O 1
ATOM 675 N N . LYS A 1 88 ? -31.207 2.767 12.829 1.00 75.31 88 LYS A N 1
ATOM 676 C CA . LYS A 1 88 ? -31.250 3.374 11.491 1.00 75.31 88 LYS A CA 1
ATOM 677 C C . LYS A 1 88 ? -31.900 4.771 11.511 1.00 75.31 88 LYS A C 1
ATOM 679 O O . LYS A 1 88 ? -31.607 5.587 10.642 1.00 75.31 88 LYS A O 1
ATOM 684 N N . TYR A 1 89 ? -32.783 5.014 12.485 1.00 77.38 89 TYR A N 1
ATOM 685 C CA . TYR A 1 89 ? -33.477 6.278 12.747 1.00 77.38 89 TYR A CA 1
ATOM 686 C C . TYR A 1 89 ? -33.645 6.450 14.273 1.00 77.38 89 TYR A C 1
ATOM 688 O O . TYR A 1 89 ? -34.133 5.494 14.880 1.00 77.38 89 TYR A O 1
ATOM 696 N N . PRO A 1 90 ? -33.301 7.598 14.900 1.00 73.25 90 PRO A N 1
ATOM 697 C CA . PRO A 1 90 ? -32.676 8.807 14.341 1.00 73.25 90 PRO A CA 1
ATOM 698 C C . PRO A 1 90 ? -31.435 8.566 13.484 1.00 73.25 90 PRO A C 1
ATOM 700 O O . PRO A 1 90 ? -30.708 7.595 13.677 1.00 73.25 90 PRO A O 1
ATOM 703 N N . VAL A 1 91 ? -31.186 9.473 12.538 1.00 82.38 91 VAL A N 1
ATOM 704 C CA . VAL A 1 91 ? -29.942 9.437 11.767 1.00 82.38 91 VAL A CA 1
ATOM 705 C C . VAL A 1 91 ? -28.832 10.089 12.578 1.00 82.38 91 VAL A C 1
ATOM 707 O O . VAL A 1 91 ? -28.844 11.302 12.786 1.00 82.38 91 VAL A O 1
ATOM 710 N N . LEU A 1 92 ? -27.874 9.269 13.005 1.00 93.00 92 LEU A N 1
ATOM 711 C CA . LEU A 1 92 ? -26.658 9.684 13.692 1.00 93.00 92 LEU A CA 1
ATOM 712 C C . LEU A 1 92 ? -25.552 9.987 12.666 1.00 93.00 92 LEU A C 1
ATOM 714 O O . LEU A 1 92 ? -25.204 9.110 11.875 1.00 93.00 92 LEU A O 1
ATOM 718 N N . ALA A 1 93 ? -24.971 11.190 12.660 1.00 93.19 93 ALA A N 1
ATOM 719 C CA . ALA A 1 93 ? -23.842 11.507 11.777 1.00 93.19 93 ALA A CA 1
ATOM 720 C C . ALA A 1 93 ? -22.782 12.413 12.417 1.00 93.19 93 ALA A C 1
ATOM 722 O O . ALA A 1 93 ? -23.048 13.187 13.335 1.00 93.19 93 ALA A O 1
ATOM 723 N N . GLY A 1 94 ? -21.566 12.332 11.891 1.00 92.81 94 GLY A N 1
ATOM 724 C CA . GLY A 1 94 ? -20.430 13.149 12.307 1.00 92.81 94 GLY A CA 1
ATOM 725 C C . GLY A 1 94 ? -19.315 13.095 11.269 1.00 92.81 94 GLY A C 1
ATOM 726 O O . GLY A 1 94 ? -19.447 12.441 10.236 1.00 92.81 94 GLY A O 1
ATOM 727 N N . PHE A 1 95 ? -18.201 13.767 11.533 1.00 88.81 95 PHE A N 1
ATOM 728 C CA . PHE A 1 95 ? -16.989 13.624 10.723 1.00 88.81 95 PHE A CA 1
ATOM 729 C C . PHE A 1 95 ? -16.066 12.573 11.338 1.00 88.81 95 PHE A C 1
ATOM 731 O O . PHE A 1 95 ? -15.937 12.514 12.562 1.00 88.81 95 PHE A O 1
ATOM 738 N N . ASN A 1 96 ? -15.374 11.801 10.495 1.00 85.12 96 ASN A N 1
ATOM 739 C CA . ASN A 1 96 ? -14.428 10.761 10.914 1.00 85.12 96 ASN A CA 1
ATOM 740 C C . ASN A 1 96 ? -15.091 9.600 11.695 1.00 85.12 96 ASN A C 1
ATOM 742 O O . ASN A 1 96 ? -14.494 8.971 12.576 1.00 85.12 96 ASN A O 1
ATOM 746 N N . MET A 1 97 ? -16.347 9.300 11.358 1.00 91.31 97 MET A N 1
ATOM 747 C CA . MET A 1 97 ? -17.163 8.259 11.976 1.00 91.31 97 MET A CA 1
ATOM 748 C C . MET A 1 97 ? -16.545 6.853 11.952 1.00 91.31 97 MET A C 1
ATOM 750 O O . MET A 1 97 ? -16.754 6.140 12.936 1.00 91.31 97 MET A O 1
ATOM 754 N N . PRO A 1 98 ? -15.747 6.425 10.950 1.00 88.00 98 PRO A N 1
ATOM 755 C CA . PRO A 1 98 ? -15.012 5.165 11.021 1.00 88.00 98 PRO A CA 1
ATOM 756 C C . PRO A 1 98 ? -14.137 5.045 12.275 1.00 88.00 98 PRO A C 1
ATOM 758 O O . PRO A 1 98 ? -14.133 4.003 12.923 1.00 88.00 98 PRO A O 1
ATOM 761 N N . ARG A 1 99 ? -13.451 6.122 12.679 1.00 86.81 99 ARG A N 1
ATOM 762 C CA . ARG A 1 99 ? -12.609 6.130 13.888 1.00 86.81 99 ARG A CA 1
ATOM 763 C C . ARG A 1 99 ? -13.463 6.295 15.149 1.00 86.81 99 ARG A C 1
ATOM 765 O O . ARG A 1 99 ? -13.324 5.500 16.074 1.00 86.81 99 ARG A O 1
ATOM 772 N N . LEU A 1 100 ? -14.422 7.229 15.151 1.00 90.31 100 LEU A N 1
ATOM 773 C CA . LEU A 1 100 ? -15.330 7.461 16.290 1.00 90.31 100 LEU A CA 1
ATOM 774 C C . LEU A 1 100 ? -16.127 6.201 16.680 1.00 90.31 100 LEU A C 1
ATOM 776 O O . LEU A 1 100 ? -16.234 5.880 17.862 1.00 90.31 100 LEU A O 1
ATOM 780 N N . SER A 1 101 ? -16.664 5.470 15.700 1.00 91.81 101 SER A N 1
ATOM 781 C CA . SER A 1 101 ? -17.458 4.252 15.923 1.00 91.81 101 SER A CA 1
ATOM 782 C C . SER A 1 101 ? -16.639 3.094 16.504 1.00 91.81 101 SER A C 1
ATOM 784 O O . SER A 1 101 ? -17.139 2.379 17.372 1.00 91.81 101 SER A O 1
ATOM 786 N N . ILE A 1 102 ? -15.375 2.936 16.091 1.00 87.75 102 ILE A N 1
ATOM 787 C CA . ILE A 1 102 ? -14.452 1.958 16.685 1.00 87.75 102 ILE A CA 1
ATOM 788 C C . ILE A 1 102 ? -14.147 2.337 18.138 1.00 87.75 102 ILE A C 1
ATOM 790 O O . ILE A 1 102 ? -14.226 1.474 19.008 1.00 87.75 102 ILE A O 1
ATOM 794 N N . CYS A 1 103 ? -13.862 3.610 18.432 1.00 87.69 103 CYS A N 1
ATOM 795 C CA . CYS A 1 103 ? -13.580 4.058 19.801 1.00 87.69 103 CYS A CA 1
ATOM 796 C C . CYS A 1 103 ? -14.788 3.883 20.734 1.00 87.69 103 CYS A C 1
ATOM 798 O O . CYS A 1 103 ? -14.643 3.346 21.831 1.00 87.69 103 CYS A O 1
ATOM 800 N N . LEU A 1 104 ? -15.991 4.250 20.280 1.00 89.81 104 LEU A N 1
ATOM 801 C CA . LEU A 1 104 ? -17.238 4.022 21.019 1.00 89.81 104 LEU A CA 1
ATOM 802 C C . LEU A 1 104 ? -17.490 2.530 21.276 1.00 89.81 104 LEU A C 1
ATOM 804 O O . LEU A 1 104 ? -17.839 2.158 22.397 1.00 89.81 104 LEU A O 1
ATOM 808 N N . PHE A 1 105 ? -17.251 1.667 20.280 1.00 88.81 105 PHE A N 1
ATOM 809 C CA . PHE A 1 105 ? -17.330 0.219 20.471 1.00 88.81 105 PHE A CA 1
ATOM 810 C C . PHE A 1 105 ? -16.301 -0.272 21.499 1.00 88.81 105 PHE A C 1
ATOM 812 O O . PHE A 1 105 ? -16.655 -1.033 22.392 1.00 88.81 105 PHE A O 1
ATOM 819 N N . CYS A 1 106 ? -15.041 0.164 21.423 1.00 84.94 106 CYS A N 1
ATOM 820 C CA . CYS A 1 106 ? -14.004 -0.255 22.370 1.00 84.94 106 CYS A CA 1
ATOM 821 C C . CYS A 1 106 ? -14.283 0.198 23.813 1.00 84.94 106 CYS A C 1
ATOM 823 O O . CYS A 1 106 ? -13.955 -0.537 24.740 1.00 84.94 106 CYS A O 1
ATOM 825 N N . HIS A 1 107 ? -14.903 1.366 24.009 1.00 86.75 107 HIS A N 1
ATOM 826 C CA . HIS A 1 107 ? -15.200 1.908 25.342 1.00 86.75 107 HIS A CA 1
ATOM 827 C C . HIS A 1 107 ? -16.455 1.298 25.985 1.00 86.75 107 HIS A C 1
ATOM 829 O O . HIS A 1 107 ? -16.478 1.032 27.190 1.00 86.75 107 HIS A O 1
ATOM 835 N N . LEU A 1 108 ? -17.508 1.086 25.186 1.00 87.25 108 LEU A N 1
ATOM 836 C CA . LEU A 1 108 ? -18.851 0.725 25.667 1.00 87.25 108 LEU A CA 1
ATOM 837 C C . LEU A 1 108 ? -19.307 -0.693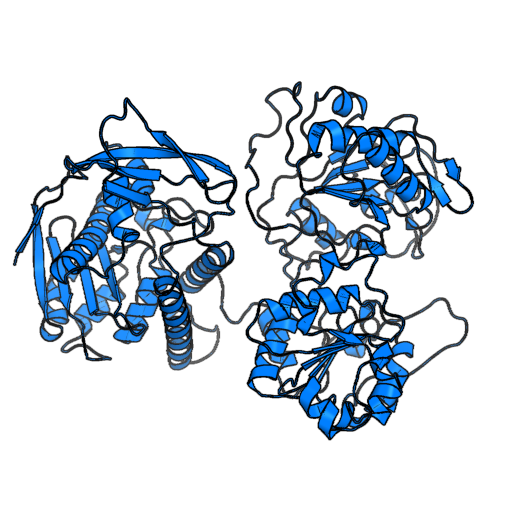 25.284 1.00 87.25 108 LEU A C 1
ATOM 839 O O . LEU A 1 108 ? -20.309 -1.171 25.806 1.00 87.25 108 LEU A O 1
ATOM 843 N N . ASN A 1 109 ? -18.599 -1.366 24.372 1.00 85.75 109 ASN A N 1
ATOM 844 C CA . ASN A 1 109 ? -18.989 -2.638 23.750 1.00 85.75 109 ASN A CA 1
ATOM 845 C C . ASN A 1 109 ? -20.341 -2.589 22.999 1.00 85.75 109 ASN A C 1
ATOM 847 O O . ASN A 1 109 ? -21.005 -3.612 22.816 1.00 85.75 109 ASN A O 1
ATOM 851 N N . TYR A 1 110 ? -20.754 -1.404 22.529 1.00 88.50 110 TYR A N 1
ATOM 852 C CA . TYR A 1 110 ? -21.950 -1.234 21.699 1.00 88.50 110 TYR A CA 1
ATOM 853 C C . TYR A 1 110 ? -21.600 -1.074 20.231 1.00 88.50 110 TYR A C 1
ATOM 855 O O . TYR A 1 110 ? -20.713 -0.307 19.856 1.00 88.50 110 TYR A O 1
ATOM 863 N N . HIS A 1 111 ? -22.343 -1.785 19.385 1.00 89.56 111 HIS A N 1
ATOM 864 C CA . HIS A 1 111 ? -22.286 -1.556 17.952 1.00 89.56 111 HIS A CA 1
ATOM 865 C C . HIS A 1 111 ? -22.822 -0.170 17.607 1.00 89.56 111 HIS A C 1
ATOM 867 O O . HIS A 1 111 ? -23.810 0.273 18.186 1.00 89.56 111 HIS A O 1
ATOM 873 N N . VAL A 1 112 ? -22.166 0.484 16.652 1.00 91.94 112 VAL A N 1
ATOM 874 C CA . VAL A 1 112 ? -22.516 1.828 16.199 1.00 91.94 112 VAL A CA 1
ATOM 875 C C . VAL A 1 112 ? -22.919 1.752 14.735 1.00 91.94 112 VAL A C 1
ATOM 877 O O . VAL A 1 112 ? -22.193 1.155 13.934 1.00 91.94 112 VAL A O 1
ATOM 880 N N . GLN A 1 113 ? -24.054 2.363 14.408 1.00 92.50 113 GLN A N 1
ATOM 881 C CA . GLN A 1 113 ? -24.498 2.669 13.057 1.00 92.50 113 GLN A CA 1
ATOM 882 C C . GLN A 1 113 ? -24.584 4.194 12.921 1.00 92.50 113 GLN A C 1
ATOM 884 O O . GLN A 1 113 ? -25.170 4.862 13.767 1.00 92.50 113 GLN A O 1
ATOM 889 N N . ALA A 1 114 ? -23.956 4.759 11.891 1.00 92.75 114 ALA A N 1
ATOM 890 C CA . ALA A 1 114 ? -23.901 6.209 11.698 1.00 92.75 114 ALA A CA 1
ATOM 891 C C . ALA A 1 114 ? -23.588 6.578 10.243 1.00 92.75 114 ALA A C 1
ATOM 893 O O . ALA A 1 114 ? -23.322 5.706 9.423 1.00 92.75 114 ALA A O 1
ATOM 894 N N . ILE A 1 115 ? -23.566 7.867 9.916 1.00 91.44 115 ILE A N 1
ATOM 895 C CA . ILE A 1 115 ? -23.125 8.388 8.617 1.00 91.44 115 ILE A CA 1
ATOM 896 C C . ILE A 1 115 ? -21.863 9.236 8.793 1.00 91.44 115 ILE A C 1
ATOM 898 O O . ILE A 1 115 ? -21.805 10.103 9.665 1.00 91.44 115 ILE A O 1
ATOM 902 N N . ASP A 1 116 ? -20.856 9.007 7.947 1.00 90.94 116 ASP A N 1
ATOM 903 C CA . ASP A 1 116 ? -19.689 9.887 7.874 1.00 90.94 116 ASP A CA 1
ATOM 904 C C . ASP A 1 116 ? -19.954 11.063 6.922 1.00 90.94 116 ASP A C 1
ATOM 906 O O . ASP A 1 116 ? -20.092 10.888 5.710 1.00 90.94 116 ASP A O 1
ATOM 910 N N . LEU A 1 117 ? -19.989 12.278 7.467 1.00 89.12 117 LEU A N 1
ATOM 911 C CA . LEU A 1 117 ? -20.262 13.507 6.723 1.00 89.12 117 LEU A CA 1
ATOM 912 C C . LEU A 1 117 ? -19.176 13.858 5.692 1.00 89.12 117 LEU A C 1
ATOM 914 O O . LEU A 1 117 ? -19.471 14.555 4.724 1.00 89.12 117 LEU A O 1
ATOM 918 N N . SER A 1 118 ? -17.950 13.338 5.803 1.00 80.75 118 SER A N 1
ATOM 919 C CA . SER A 1 118 ? -16.926 13.531 4.764 1.00 80.75 118 SER A CA 1
ATOM 920 C C . SER A 1 118 ? -17.258 12.803 3.451 1.00 80.75 118 SER A C 1
ATOM 922 O O . SER A 1 118 ? -16.758 13.197 2.394 1.00 80.75 118 SER A O 1
ATOM 924 N N . THR A 1 119 ? -18.154 11.805 3.496 1.00 78.75 119 THR A N 1
ATOM 925 C CA . THR A 1 119 ? -18.614 11.021 2.329 1.00 78.75 119 THR A CA 1
ATOM 926 C C . THR A 1 119 ? -19.823 11.623 1.604 1.00 78.75 119 THR A C 1
ATOM 928 O O . THR A 1 119 ? -20.317 11.073 0.623 1.00 78.75 119 THR A O 1
ATOM 931 N N . PHE A 1 120 ? -20.292 12.794 2.046 1.00 74.31 120 PHE A N 1
ATOM 932 C CA . PHE A 1 120 ? -21.542 13.418 1.599 1.00 74.31 120 PHE A CA 1
ATOM 933 C C . PHE A 1 120 ? -21.618 13.707 0.080 1.00 74.31 120 PHE A C 1
ATOM 935 O O . PHE A 1 120 ? -22.703 13.716 -0.500 1.00 74.31 120 PHE A O 1
ATOM 942 N N . ARG A 1 121 ? -20.472 13.908 -0.592 1.00 65.56 121 ARG A N 1
ATOM 943 C CA . ARG A 1 121 ? -20.363 13.957 -2.071 1.00 65.56 121 ARG A CA 1
ATOM 944 C C . ARG A 1 121 ? -19.302 13.022 -2.662 1.00 65.56 121 ARG A C 1
ATOM 946 O O . ARG A 1 121 ? -19.370 12.730 -3.853 1.00 65.56 121 ARG A O 1
ATOM 953 N N . SER A 1 122 ? -18.334 12.559 -1.868 1.00 56.03 122 SER A N 1
ATOM 954 C CA . SER A 1 122 ? -17.283 11.635 -2.312 1.00 56.03 122 SER A CA 1
ATOM 955 C C . SER A 1 122 ? -17.559 10.227 -1.796 1.00 56.03 122 SER A C 1
ATOM 957 O O . SER A 1 122 ? -17.701 10.031 -0.594 1.00 56.03 122 SER A O 1
ATOM 959 N N . LYS A 1 123 ? -17.553 9.225 -2.683 1.00 52.91 123 LYS A N 1
ATOM 960 C CA . LYS A 1 123 ? -17.603 7.806 -2.280 1.00 52.91 123 LYS A CA 1
ATOM 961 C C . LYS A 1 123 ? -16.266 7.281 -1.730 1.00 52.91 123 LYS A C 1
ATOM 963 O O . LYS A 1 123 ? -16.190 6.112 -1.376 1.00 52.91 123 LYS A O 1
ATOM 968 N N . THR A 1 124 ? -15.224 8.112 -1.695 1.00 49.34 124 THR A N 1
ATOM 969 C CA . THR A 1 124 ? -13.858 7.734 -1.309 1.00 49.34 124 THR A CA 1
ATOM 970 C C . THR A 1 124 ? -13.305 8.694 -0.250 1.00 49.34 124 THR A C 1
ATOM 972 O O . THR A 1 124 ? -13.525 9.909 -0.328 1.00 49.34 124 THR A O 1
ATOM 975 N N . ALA A 1 125 ? -12.569 8.174 0.739 1.00 47.31 125 ALA A N 1
ATOM 976 C CA . ALA A 1 125 ? -11.959 8.994 1.798 1.00 47.31 125 ALA A CA 1
ATOM 977 C C . ALA A 1 125 ? -10.616 9.627 1.380 1.00 47.31 125 ALA A C 1
ATOM 979 O O . ALA A 1 125 ? -10.023 10.391 2.138 1.00 47.31 125 ALA A O 1
ATOM 980 N N . SER A 1 126 ? -10.146 9.346 0.163 1.00 40.97 126 SER A N 1
ATOM 981 C CA . SER A 1 126 ? -8.971 9.960 -0.471 1.00 40.97 126 SER A CA 1
ATOM 982 C C . SER A 1 126 ? -9.115 11.470 -0.734 1.00 40.97 126 SER A C 1
ATOM 984 O O . SER A 1 126 ? -8.105 12.177 -0.773 1.00 40.97 126 SER A O 1
ATOM 986 N N . ASN A 1 127 ? -10.346 11.986 -0.851 1.00 49.62 127 ASN A N 1
ATOM 987 C CA . ASN A 1 127 ? -10.651 13.423 -0.908 1.00 49.62 127 ASN A CA 1
ATOM 988 C C . ASN A 1 127 ? -11.813 13.768 0.050 1.00 49.62 127 ASN A C 1
ATOM 990 O O . ASN A 1 127 ? -12.934 14.026 -0.399 1.00 49.62 127 ASN A O 1
ATOM 994 N N . PRO A 1 128 ? -11.579 13.704 1.374 1.00 56.31 128 PRO A N 1
ATOM 995 C CA . PRO A 1 128 ? -12.633 13.821 2.366 1.00 56.31 128 PRO A CA 1
ATOM 996 C C . PRO A 1 128 ? -13.086 15.277 2.484 1.00 56.31 128 PRO A C 1
ATOM 998 O O . PRO A 1 128 ? -12.279 16.211 2.481 1.00 56.31 128 PRO A O 1
ATOM 1001 N N . TYR A 1 129 ? -14.392 15.484 2.615 1.00 60.84 129 TYR A N 1
ATOM 1002 C CA . TYR A 1 129 ? -14.934 16.816 2.844 1.00 60.84 129 TYR A CA 1
ATOM 1003 C C . TYR A 1 129 ? -14.620 17.317 4.259 1.00 60.84 129 TYR A C 1
ATOM 1005 O O . TYR A 1 129 ? -15.070 16.737 5.247 1.00 60.84 129 TYR A O 1
ATOM 1013 N N . TYR A 1 130 ? -13.871 18.420 4.347 1.00 72.44 130 TYR A N 1
ATOM 1014 C CA . TYR A 1 130 ? -13.628 19.139 5.600 1.00 72.44 130 TYR A CA 1
ATOM 1015 C C . TYR A 1 130 ? -14.902 19.849 6.097 1.00 72.44 130 TYR A C 1
ATOM 1017 O O . TYR A 1 130 ? -15.698 20.296 5.261 1.00 72.44 130 TYR A O 1
ATOM 1025 N N . PRO A 1 131 ? -15.091 20.007 7.423 1.00 79.00 131 PRO A N 1
ATOM 1026 C CA . PRO A 1 131 ? -16.289 20.610 8.003 1.00 79.00 131 PRO A CA 1
ATOM 1027 C C . PRO A 1 131 ? -16.645 21.984 7.430 1.00 79.00 131 PRO A C 1
ATOM 1029 O O . PRO A 1 131 ? -17.779 22.176 6.989 1.00 79.00 131 PRO A O 1
ATOM 1032 N N . ALA A 1 132 ? -15.691 22.916 7.338 1.00 76.69 132 ALA A N 1
ATOM 1033 C CA . ALA A 1 132 ? -15.952 24.234 6.762 1.00 76.69 132 ALA A CA 1
ATOM 1034 C C . ALA A 1 132 ? -16.347 24.168 5.285 1.00 76.69 132 ALA A C 1
ATOM 1036 O O . ALA A 1 132 ? -17.297 24.830 4.868 1.00 76.69 132 ALA A O 1
ATOM 1037 N N . LYS A 1 133 ? -15.647 23.347 4.491 1.00 76.25 133 LYS A N 1
ATOM 1038 C CA . LYS A 1 133 ? -15.941 23.172 3.063 1.00 76.25 133 LYS A CA 1
ATOM 1039 C C . LYS A 1 133 ? -17.355 22.620 2.865 1.00 76.25 133 LYS A C 1
ATOM 1041 O O . LYS A 1 133 ? -18.104 23.152 2.049 1.00 76.25 133 LYS A O 1
ATOM 1046 N N . LEU A 1 134 ? -17.732 21.599 3.638 1.00 78.56 134 LEU A N 1
ATOM 1047 C CA . LEU A 1 134 ? -19.063 21.008 3.552 1.00 78.56 134 LEU A CA 1
ATOM 1048 C C . LEU A 1 134 ? -20.151 21.998 3.980 1.00 78.56 134 LEU A C 1
ATOM 1050 O O . LEU A 1 134 ? -21.166 22.087 3.297 1.00 78.56 134 LEU A O 1
ATOM 1054 N N . LEU A 1 135 ? -19.946 22.779 5.046 1.00 80.62 135 LEU A N 1
ATOM 1055 C CA . LEU A 1 135 ? -20.893 23.829 5.443 1.00 80.62 135 LEU A CA 1
ATOM 1056 C C . LEU A 1 135 ? -21.039 24.904 4.360 1.00 80.62 135 LEU A C 1
ATOM 1058 O O . LEU A 1 135 ? -22.161 25.243 3.998 1.00 80.62 135 LEU A O 1
ATOM 1062 N N . CYS A 1 136 ? -19.938 25.412 3.800 1.00 76.75 136 CYS A N 1
ATOM 1063 C CA . CYS A 1 136 ? -19.983 26.402 2.720 1.00 76.75 136 CYS A CA 1
ATOM 1064 C C . CYS A 1 136 ? -20.791 25.899 1.510 1.00 76.75 136 CYS A C 1
ATOM 1066 O O . CYS A 1 136 ? -21.639 26.627 0.997 1.00 76.75 136 CYS A O 1
ATOM 1068 N N . GLU A 1 137 ? -20.559 24.653 1.079 1.00 74.12 137 GLU A N 1
ATOM 1069 C CA . GLU A 1 137 ? -21.235 24.059 -0.083 1.00 74.12 137 GLU A CA 1
ATOM 1070 C C . GLU A 1 137 ? -22.689 23.635 0.197 1.00 74.12 137 GLU A C 1
ATOM 1072 O O . GLU A 1 137 ? -23.525 23.724 -0.698 1.00 74.12 137 GLU A O 1
ATOM 1077 N N . THR A 1 138 ? -23.023 23.198 1.418 1.00 73.88 138 THR A N 1
ATOM 1078 C CA . THR A 1 138 ? -24.385 22.733 1.768 1.00 73.88 138 THR A CA 1
ATOM 1079 C C . THR A 1 138 ? -25.303 23.824 2.308 1.00 73.88 138 THR A C 1
ATOM 1081 O O . THR A 1 138 ? -26.521 23.669 2.255 1.00 73.88 138 THR A O 1
ATOM 1084 N N . MET A 1 139 ? -24.760 24.919 2.846 1.00 70.75 139 MET A N 1
ATOM 1085 C CA . MET A 1 139 ? -25.562 25.953 3.505 1.00 70.75 139 MET A CA 1
ATOM 1086 C C . MET A 1 139 ? -25.763 27.225 2.676 1.00 70.75 139 MET A C 1
ATOM 1088 O O . MET A 1 139 ? -26.582 28.046 3.078 1.00 70.75 139 MET A O 1
ATOM 1092 N N . ALA A 1 140 ? -25.050 27.403 1.554 1.00 59.88 140 ALA A N 1
ATOM 1093 C CA . ALA A 1 140 ? -25.146 28.578 0.669 1.00 59.88 140 ALA A CA 1
ATOM 1094 C C . ALA A 1 140 ? -25.014 29.937 1.401 1.00 59.88 140 ALA A C 1
ATOM 1096 O O . ALA A 1 140 ? -25.649 30.930 1.046 1.00 59.88 140 ALA A O 1
ATOM 1097 N N . MET A 1 141 ? -24.190 29.981 2.453 1.00 66.44 141 MET A N 1
ATOM 1098 C CA . MET A 1 141 ? -24.079 31.108 3.384 1.00 66.44 141 MET A CA 1
ATOM 1099 C C . MET A 1 141 ? -22.625 31.478 3.681 1.00 66.44 141 MET A C 1
ATOM 1101 O O . MET A 1 141 ? -21.700 30.689 3.493 1.00 66.44 141 MET A O 1
ATOM 1105 N N . LYS A 1 142 ? -22.427 32.689 4.212 1.00 66.31 142 LYS A N 1
ATOM 1106 C CA . LYS A 1 142 ? -21.130 33.164 4.703 1.00 66.31 142 LYS A CA 1
ATOM 1107 C C . LYS A 1 142 ? -20.792 32.493 6.043 1.00 66.31 142 LYS A C 1
ATOM 1109 O O . LYS A 1 142 ? -21.196 32.978 7.097 1.00 66.31 142 LYS A O 1
ATOM 1114 N N . VAL A 1 143 ? -20.062 31.384 5.973 1.00 73.62 143 VAL A N 1
ATOM 1115 C CA . VAL A 1 143 ? -19.509 30.648 7.121 1.00 73.62 143 VAL A CA 1
ATOM 1116 C C . VAL A 1 143 ? -18.115 31.188 7.446 1.00 73.62 143 VAL A C 1
ATOM 1118 O O . VAL A 1 143 ? -17.312 31.404 6.535 1.00 73.62 143 VAL A O 1
ATOM 1121 N N . ASP A 1 144 ? -17.789 31.364 8.729 1.00 73.81 144 ASP A N 1
ATOM 1122 C CA . ASP A 1 144 ? -16.384 31.497 9.135 1.00 73.81 144 ASP A CA 1
ATOM 1123 C C . ASP A 1 144 ? -15.725 30.111 9.126 1.00 73.81 144 ASP A C 1
ATOM 1125 O O . ASP A 1 144 ? -15.700 29.387 10.123 1.00 73.81 144 ASP A O 1
ATOM 1129 N N . GLY A 1 145 ? -15.224 29.721 7.953 1.00 69.00 145 GLY A N 1
ATOM 1130 C CA . GLY A 1 145 ? -14.603 28.415 7.762 1.00 69.00 145 GLY A CA 1
ATOM 1131 C C . GLY A 1 145 ? -13.360 28.188 8.626 1.00 69.00 145 GLY A C 1
ATOM 1132 O O . GLY A 1 145 ? -13.063 27.051 8.974 1.00 69.00 145 GLY A O 1
ATOM 1133 N N . PHE A 1 146 ? -12.668 29.254 9.037 1.00 65.94 146 PHE A N 1
ATOM 1134 C CA . PHE A 1 146 ? -11.524 29.141 9.935 1.00 65.94 146 PHE A CA 1
ATOM 1135 C C . PHE A 1 146 ? -11.975 28.749 11.346 1.00 65.94 146 PHE A C 1
ATOM 1137 O O . PHE A 1 146 ? -11.452 27.790 11.912 1.00 65.94 146 PHE A O 1
ATOM 1144 N N . ALA A 1 147 ? -12.983 29.446 11.879 1.00 72.75 147 ALA A N 1
ATOM 1145 C CA . ALA A 1 147 ? -13.562 29.144 13.186 1.00 72.75 147 ALA A CA 1
ATOM 1146 C C . ALA A 1 147 ? -14.283 27.785 13.232 1.00 72.75 147 ALA A C 1
ATOM 1148 O O . ALA A 1 147 ? -14.440 27.219 14.309 1.00 72.75 147 ALA A O 1
ATOM 1149 N N . VAL A 1 148 ? -14.719 27.254 12.084 1.00 79.25 148 VAL A N 1
ATOM 1150 C CA . VAL A 1 148 ? -15.250 25.889 11.978 1.00 79.25 148 VAL A CA 1
ATOM 1151 C C . VAL A 1 148 ? -14.128 24.853 11.964 1.00 79.25 148 VAL A C 1
ATOM 1153 O O . VAL A 1 148 ? -14.151 23.931 12.776 1.00 79.25 148 VAL A O 1
ATOM 1156 N N . ASP A 1 149 ? -13.153 24.964 11.058 1.00 74.44 149 ASP A N 1
ATOM 1157 C CA . ASP A 1 149 ? -12.117 23.934 10.920 1.00 74.44 149 ASP A CA 1
ATOM 1158 C C . ASP A 1 149 ? -11.184 23.893 12.144 1.00 74.44 149 ASP A C 1
ATOM 1160 O O . ASP A 1 149 ? -10.682 22.818 12.487 1.00 74.44 149 ASP A O 1
ATOM 1164 N N . SER A 1 150 ? -10.996 25.006 12.864 1.00 72.75 150 SER A N 1
ATOM 1165 C CA . SER A 1 150 ? -10.257 25.019 14.135 1.00 72.75 150 SER A CA 1
ATOM 1166 C C . SER A 1 150 ? -10.883 24.094 15.185 1.00 72.75 150 SER A C 1
ATOM 1168 O O . SER A 1 150 ? -10.148 23.422 15.908 1.00 72.75 150 SER A O 1
ATOM 1170 N N . LEU A 1 151 ? -12.216 23.941 15.206 1.00 81.81 151 LEU A N 1
ATOM 1171 C CA . LEU A 1 151 ? -12.898 23.035 16.137 1.00 81.81 151 LEU A CA 1
ATOM 1172 C C . LEU A 1 151 ? -12.418 21.591 15.988 1.00 81.81 151 LEU A C 1
ATOM 1174 O O . LEU A 1 151 ? -12.348 20.896 16.997 1.00 81.81 151 LEU A O 1
ATOM 1178 N N . TRP A 1 152 ? -12.088 21.126 14.778 1.00 77.06 152 TRP A N 1
ATOM 1179 C CA . TRP A 1 152 ? -11.579 19.767 14.532 1.00 77.06 152 TRP A CA 1
ATOM 1180 C C . TRP A 1 152 ? -10.049 19.658 14.553 1.00 77.06 152 TRP A C 1
ATOM 1182 O O . TRP A 1 152 ? -9.544 18.556 14.766 1.00 77.06 152 TRP A O 1
ATOM 1192 N N . ASN A 1 153 ? -9.322 20.759 14.336 1.00 65.00 153 ASN A N 1
ATOM 1193 C CA . ASN A 1 153 ? -7.868 20.740 14.133 1.00 65.00 153 ASN A CA 1
ATOM 1194 C C . ASN A 1 153 ? -7.035 21.256 15.319 1.00 65.00 153 ASN A C 1
ATOM 1196 O O . ASN A 1 153 ? -5.894 20.818 15.465 1.00 65.00 153 ASN A O 1
ATOM 1200 N N . ASP A 1 154 ? -7.555 22.158 16.159 1.00 60.31 154 ASP A N 1
ATOM 1201 C CA . ASP A 1 154 ? -6.843 22.579 17.371 1.00 60.31 154 ASP A CA 1
ATOM 1202 C C . ASP A 1 154 ? -6.794 21.432 18.400 1.00 60.31 154 ASP A C 1
ATOM 1204 O O . ASP A 1 154 ? -7.720 20.618 18.511 1.00 60.31 154 ASP A O 1
ATOM 1208 N N . ARG A 1 155 ? -5.698 21.370 19.168 1.00 55.56 155 ARG A N 1
ATOM 1209 C CA . ARG A 1 155 ? -5.502 20.372 20.231 1.00 55.56 155 ARG A CA 1
ATOM 1210 C C . ARG A 1 155 ? -6.613 20.490 21.285 1.00 55.56 155 ARG A C 1
ATOM 1212 O O . ARG A 1 155 ? -7.039 21.587 21.627 1.00 55.56 155 ARG A O 1
ATOM 1219 N N . LEU A 1 156 ? -7.027 19.352 21.844 1.00 57.91 156 LEU A N 1
ATOM 1220 C CA . LEU A 1 156 ? -7.908 19.269 23.022 1.00 57.91 156 LEU A CA 1
ATOM 1221 C C . LEU A 1 156 ? -7.084 19.250 24.326 1.00 57.91 156 LEU A C 1
ATOM 1223 O O . LEU A 1 156 ? -7.457 18.619 25.309 1.00 57.91 156 LEU A O 1
ATOM 1227 N N . ASP A 1 157 ? -5.919 19.901 24.309 1.00 53.25 157 ASP A N 1
ATOM 1228 C CA . ASP A 1 157 ? -4.988 19.951 25.443 1.00 53.25 157 ASP A CA 1
ATOM 1229 C C . ASP A 1 157 ? -5.243 21.176 26.355 1.00 53.25 157 ASP A C 1
ATOM 1231 O O . ASP A 1 157 ? -4.473 21.438 27.277 1.00 53.25 157 ASP A O 1
ATOM 1235 N N . GLU A 1 158 ? -6.326 21.907 26.083 1.00 60.19 158 GLU A N 1
ATOM 1236 C CA . GLU A 1 158 ? -6.800 23.114 26.770 1.00 60.19 158 GLU A CA 1
ATOM 1237 C C . GLU A 1 158 ? -7.652 22.775 28.013 1.00 60.19 158 GLU A C 1
ATOM 1239 O O . GLU A 1 158 ? -7.905 21.606 28.312 1.00 60.19 158 GLU A O 1
ATOM 1244 N N . GLU A 1 159 ? -8.116 23.800 28.736 1.00 75.81 159 GLU A N 1
ATOM 1245 C CA . GLU A 1 159 ? -9.007 23.640 29.893 1.00 75.81 159 GLU A CA 1
ATOM 1246 C C . GLU A 1 159 ? -10.268 22.818 29.560 1.00 75.81 159 GLU A C 1
ATOM 1248 O O . GLU A 1 159 ? -10.830 22.908 28.463 1.00 75.81 159 GLU A O 1
ATOM 1253 N N . GLU A 1 160 ? -10.752 22.045 30.539 1.00 81.00 160 GLU A N 1
ATOM 1254 C CA . GLU A 1 160 ? -11.902 21.131 30.414 1.00 81.00 160 GLU A CA 1
ATOM 1255 C C . GLU A 1 160 ? -13.129 21.807 29.776 1.00 81.00 160 GLU A C 1
ATOM 1257 O O . GLU A 1 160 ? -13.777 21.244 28.891 1.00 81.00 160 GLU A O 1
ATOM 1262 N N . HIS A 1 161 ? -13.399 23.058 30.160 1.00 84.12 161 HIS A N 1
ATOM 1263 C CA . HIS A 1 161 ? -14.494 23.860 29.622 1.00 84.12 161 HIS A CA 1
ATOM 1264 C C . HIS A 1 161 ? -14.396 24.075 28.099 1.00 84.12 161 HIS A C 1
ATOM 1266 O O . HIS A 1 161 ? -15.403 23.951 27.399 1.00 84.12 161 HIS A O 1
ATOM 1272 N N . GLU A 1 162 ? -13.205 24.359 27.562 1.00 85.19 162 GLU A N 1
ATOM 1273 C CA . GLU A 1 162 ? -13.008 24.569 26.120 1.00 85.19 162 GLU A CA 1
ATOM 1274 C C . GLU A 1 162 ? -13.047 23.238 25.353 1.00 85.19 162 GLU A C 1
ATOM 1276 O O . GLU A 1 162 ? -13.632 23.150 24.272 1.00 85.19 162 GLU A O 1
ATOM 1281 N N . THR A 1 163 ? -12.547 22.159 25.959 1.00 85.44 163 THR A N 1
ATOM 1282 C CA . THR A 1 163 ? -12.694 20.794 25.431 1.00 85.44 163 THR A CA 1
ATOM 1283 C C . THR A 1 163 ? -14.173 20.394 25.302 1.00 85.44 163 THR A C 1
ATOM 1285 O O . THR A 1 163 ? -14.602 19.928 24.238 1.00 85.44 163 THR A O 1
ATOM 1288 N N . ILE A 1 164 ? -14.990 20.659 26.332 1.00 89.50 164 ILE A N 1
ATOM 1289 C CA . ILE A 1 164 ? -16.447 20.447 26.306 1.00 89.50 164 ILE A CA 1
ATOM 1290 C C . ILE A 1 164 ? -17.123 21.375 25.281 1.00 89.50 164 ILE A C 1
ATOM 1292 O O . ILE A 1 164 ? -17.999 20.934 24.531 1.00 89.50 164 ILE A O 1
ATOM 1296 N N . ARG A 1 165 ? -16.704 22.644 25.183 1.00 91.38 165 ARG A N 1
ATOM 1297 C CA . ARG A 1 165 ? -17.212 23.601 24.185 1.00 91.38 165 ARG A CA 1
ATOM 1298 C C . ARG A 1 165 ? -16.985 23.086 22.760 1.00 91.38 165 ARG A C 1
ATOM 1300 O O . ARG A 1 165 ? -17.931 23.036 21.971 1.00 91.38 165 ARG A O 1
ATOM 1307 N N . LYS A 1 166 ? -15.759 22.657 22.440 1.00 90.62 166 LYS A N 1
ATOM 1308 C CA . LYS A 1 166 ? -15.378 22.144 21.116 1.00 90.62 166 LYS A CA 1
ATOM 1309 C C . LYS A 1 166 ? -16.156 20.881 20.750 1.00 90.62 166 LYS A C 1
ATOM 1311 O O . LYS A 1 166 ? -16.742 20.841 19.670 1.00 90.62 166 LYS A O 1
ATOM 1316 N N . VAL A 1 167 ? -16.236 19.875 21.629 1.00 92.25 167 VAL A N 1
ATOM 1317 C CA . VAL A 1 167 ? -16.975 18.632 21.320 1.00 92.25 167 VAL A CA 1
ATOM 1318 C C . VAL A 1 167 ? -18.478 18.876 21.135 1.00 92.25 167 VAL A C 1
ATOM 1320 O O . VAL A 1 167 ? -19.071 18.318 20.209 1.00 92.25 167 VAL A O 1
ATOM 1323 N N . CYS A 1 168 ? -19.081 19.771 21.928 1.00 94.75 168 CYS A N 1
ATOM 1324 C CA . CYS A 1 168 ? -20.484 20.156 21.762 1.00 94.75 168 CYS A CA 1
ATOM 1325 C C . CYS A 1 168 ? -20.741 20.836 20.411 1.00 94.75 168 CYS A C 1
ATOM 1327 O O . CYS A 1 168 ? -21.702 20.492 19.722 1.00 94.75 168 CYS A O 1
ATOM 1329 N N . LEU A 1 169 ? -19.867 21.761 19.998 1.00 93.62 169 LEU A N 1
ATOM 1330 C CA . LEU A 1 169 ? -19.980 22.430 18.701 1.00 93.62 169 LEU A CA 1
ATOM 1331 C C . LEU A 1 169 ? -19.803 21.467 17.521 1.00 93.62 169 LEU A C 1
ATOM 1333 O O . LEU A 1 169 ? -20.575 21.549 16.569 1.00 93.62 169 LEU A O 1
ATOM 1337 N N . ARG A 1 170 ? -18.852 20.525 17.589 1.00 94.19 170 ARG A N 1
ATOM 1338 C CA . ARG A 1 170 ? -18.665 19.492 16.550 1.00 94.19 170 ARG A CA 1
ATOM 1339 C C . ARG A 1 170 ? -19.931 18.656 16.338 1.00 94.19 170 ARG A C 1
ATOM 1341 O O . ARG A 1 170 ? -20.341 18.431 15.196 1.00 94.19 170 ARG A O 1
ATOM 1348 N N . ALA A 1 171 ? -20.561 18.221 17.432 1.00 95.38 171 ALA A N 1
ATOM 1349 C CA . ALA A 1 171 ? -21.817 17.478 17.386 1.00 95.38 171 ALA A CA 1
ATOM 1350 C C . ALA A 1 171 ? -22.953 18.348 16.818 1.00 95.38 171 ALA A C 1
ATOM 1352 O O . ALA A 1 171 ? -23.614 17.941 15.866 1.00 95.38 171 ALA A O 1
ATOM 1353 N N . TRP A 1 172 ? -23.141 19.571 17.322 1.00 94.88 172 TRP A N 1
ATOM 1354 C CA . TRP A 1 172 ? -24.209 20.468 16.861 1.00 94.88 172 TRP A CA 1
ATOM 1355 C C . TRP A 1 172 ? -24.093 20.834 15.374 1.00 94.88 172 TRP A C 1
ATOM 1357 O O . TRP A 1 172 ? -25.065 20.702 14.634 1.00 94.88 172 TRP A O 1
ATOM 1367 N N . ILE A 1 173 ? -22.896 21.192 14.899 1.00 92.38 173 ILE A N 1
ATOM 1368 C CA . ILE A 1 173 ? -22.626 21.443 13.472 1.00 92.38 173 ILE A CA 1
ATOM 1369 C C . ILE A 1 173 ? -23.017 20.228 12.620 1.00 92.38 173 ILE A C 1
ATOM 1371 O O . ILE A 1 173 ? -23.648 20.380 11.574 1.00 92.38 173 ILE A O 1
ATOM 1375 N N . SER A 1 174 ? -22.694 19.018 13.084 1.00 93.62 174 SER A N 1
ATOM 1376 C CA . SER A 1 174 ? -23.060 17.779 12.392 1.00 93.62 174 SER A CA 1
ATOM 1377 C C . SER A 1 174 ? -24.586 17.609 12.309 1.00 93.62 174 SER A C 1
ATOM 1379 O O . SER A 1 174 ? -25.104 17.289 11.241 1.00 93.62 174 SER A O 1
ATOM 1381 N N . ALA A 1 175 ? -25.327 17.918 13.380 1.00 92.44 175 ALA A N 1
ATOM 1382 C CA . ALA A 1 175 ? -26.794 17.885 13.395 1.00 92.44 175 ALA A CA 1
ATOM 1383 C C . ALA A 1 175 ? -27.425 18.907 12.426 1.00 92.44 175 ALA A C 1
ATOM 1385 O O . ALA A 1 175 ? -28.396 18.597 11.731 1.00 92.44 175 ALA A O 1
ATOM 1386 N N . ILE A 1 176 ? -26.852 20.113 12.347 1.00 90.38 176 ILE A N 1
ATOM 1387 C CA . ILE A 1 176 ? -27.279 21.183 11.431 1.00 90.38 176 ILE A CA 1
ATOM 1388 C C . ILE A 1 176 ? -27.077 20.777 9.962 1.00 90.38 176 ILE A C 1
ATOM 1390 O O . ILE A 1 176 ? -27.983 20.980 9.148 1.00 90.38 176 ILE A O 1
ATOM 1394 N N . ILE A 1 177 ? -25.944 20.144 9.629 1.00 89.06 177 ILE A N 1
ATOM 1395 C CA . ILE A 1 177 ? -25.685 19.605 8.282 1.00 89.06 177 ILE A CA 1
ATOM 1396 C C . ILE A 1 177 ? -26.756 18.574 7.910 1.00 89.06 177 ILE A C 1
ATOM 1398 O O . ILE A 1 177 ? -27.354 18.697 6.842 1.00 89.06 177 ILE A O 1
ATOM 1402 N N . ILE A 1 178 ? -27.056 17.607 8.789 1.00 88.69 178 ILE A N 1
ATOM 1403 C CA . ILE A 1 178 ? -28.098 16.594 8.541 1.00 88.69 178 ILE A CA 1
ATOM 1404 C C . ILE A 1 178 ? -29.462 17.260 8.309 1.00 88.69 178 ILE A C 1
ATOM 1406 O O . ILE A 1 178 ? -30.115 16.971 7.306 1.00 88.69 178 ILE A O 1
ATOM 1410 N N . LYS A 1 179 ? -29.878 18.179 9.198 1.00 88.25 179 LYS A N 1
ATOM 1411 C CA . LYS A 1 179 ? -31.191 18.851 9.141 1.00 88.25 179 LYS A CA 1
ATOM 1412 C C . LYS A 1 179 ? -31.446 19.509 7.786 1.00 88.25 179 LYS A C 1
ATOM 1414 O O . LYS A 1 179 ? -32.547 19.394 7.256 1.00 88.25 179 LYS A O 1
ATOM 1419 N N . ARG A 1 180 ? -30.444 20.198 7.230 1.00 85.25 180 ARG A N 1
ATOM 1420 C CA . ARG A 1 180 ? -30.564 20.905 5.943 1.00 85.25 180 ARG A CA 1
ATOM 1421 C C . ARG A 1 180 ? -30.457 19.996 4.712 1.00 85.25 180 ARG A C 1
ATOM 1423 O O . ARG A 1 180 ? -30.650 20.483 3.606 1.00 85.25 180 ARG A O 1
ATOM 1430 N N . ASN A 1 181 ? -30.148 18.707 4.881 1.00 84.38 181 ASN A N 1
ATOM 1431 C CA . ASN A 1 181 ? -29.779 17.809 3.783 1.00 84.38 181 ASN A CA 1
ATOM 1432 C C . ASN A 1 181 ? -30.448 16.421 3.850 1.00 84.38 181 ASN A C 1
ATOM 1434 O O . ASN A 1 181 ? -29.926 15.458 3.285 1.00 84.38 181 ASN A O 1
ATOM 1438 N N . LEU A 1 182 ? -31.589 16.306 4.536 1.00 81.38 182 LEU A N 1
ATOM 1439 C CA . LEU A 1 182 ? -32.287 15.039 4.799 1.00 81.38 182 LEU A CA 1
ATOM 1440 C C . LEU A 1 182 ? -32.433 14.123 3.570 1.00 81.38 182 LEU A C 1
ATOM 1442 O O . LEU A 1 182 ? -32.206 12.919 3.690 1.00 81.38 182 LEU A O 1
ATOM 1446 N N . ASP A 1 183 ? -32.745 14.685 2.401 1.00 78.94 183 ASP A N 1
ATOM 1447 C CA . ASP A 1 183 ? -32.940 13.931 1.155 1.00 78.94 183 ASP A CA 1
ATOM 1448 C C . ASP A 1 183 ? -31.651 13.239 0.682 1.00 78.94 183 ASP A C 1
ATOM 1450 O O . ASP A 1 183 ? -31.662 12.075 0.286 1.00 78.94 183 ASP A O 1
ATOM 1454 N N . ILE A 1 184 ? -30.511 13.935 0.774 1.00 75.25 184 ILE A N 1
ATOM 1455 C CA . ILE A 1 184 ? -29.198 13.401 0.381 1.00 75.25 184 ILE A CA 1
ATOM 1456 C C . ILE A 1 184 ? -28.707 12.401 1.426 1.00 75.25 184 ILE A C 1
ATOM 1458 O O . ILE A 1 184 ? -28.166 11.357 1.066 1.00 75.25 184 ILE A O 1
ATOM 1462 N N . VAL A 1 185 ? -28.926 12.685 2.712 1.00 77.00 185 VAL A N 1
ATOM 1463 C CA . VAL A 1 185 ? -28.456 11.852 3.829 1.00 77.00 185 VAL A CA 1
ATOM 1464 C C . VAL A 1 185 ? -28.975 10.413 3.726 1.00 77.00 185 VAL A C 1
ATOM 1466 O O . VAL A 1 185 ? -28.222 9.483 4.000 1.00 77.00 185 VAL A O 1
ATOM 1469 N N . GLN A 1 186 ? -30.205 10.199 3.245 1.00 73.12 186 GLN A N 1
ATOM 1470 C CA . GLN A 1 186 ? -30.753 8.851 3.022 1.00 73.12 186 GLN A CA 1
ATOM 1471 C C . GLN A 1 186 ? -30.053 8.063 1.897 1.00 73.12 186 GLN A C 1
ATOM 1473 O O . GLN A 1 186 ? -30.133 6.835 1.875 1.00 73.12 186 GLN A O 1
ATOM 1478 N N . THR A 1 187 ? -29.363 8.744 0.976 1.00 77.75 187 THR A N 1
ATOM 1479 C CA . THR A 1 187 ? -28.596 8.116 -0.118 1.00 77.75 187 THR A CA 1
ATOM 1480 C C . THR A 1 187 ? -27.158 7.772 0.273 1.00 77.75 187 THR A C 1
ATOM 1482 O O . THR A 1 187 ? -26.500 6.994 -0.423 1.00 77.75 187 THR A O 1
ATOM 1485 N N . ILE A 1 188 ? -26.654 8.332 1.379 1.00 82.56 188 ILE A N 1
ATOM 1486 C CA . ILE A 1 188 ? -25.303 8.052 1.861 1.00 82.56 188 ILE A CA 1
ATOM 1487 C C . ILE A 1 188 ? -25.297 6.662 2.486 1.00 82.56 188 ILE A C 1
ATOM 1489 O O . ILE A 1 188 ? -26.098 6.351 3.367 1.00 82.56 188 ILE A O 1
ATOM 1493 N N . LYS A 1 189 ? -24.358 5.824 2.046 1.00 85.81 189 LYS A N 1
ATOM 1494 C CA . LYS A 1 189 ? -24.156 4.501 2.626 1.00 85.81 189 LYS A CA 1
ATOM 1495 C C . LYS A 1 189 ? -23.683 4.670 4.081 1.00 85.81 189 LYS A C 1
ATOM 1497 O O . LYS A 1 189 ? -22.591 5.214 4.278 1.00 85.81 189 LYS A O 1
ATOM 1502 N N . PRO A 1 190 ? -24.469 4.244 5.092 1.00 88.94 190 PRO A N 1
ATOM 1503 C CA . PRO A 1 190 ? -24.055 4.380 6.482 1.00 88.94 190 PRO A CA 1
ATOM 1504 C C . PRO A 1 190 ? -22.814 3.528 6.743 1.00 88.94 190 PRO A C 1
ATOM 1506 O O . PRO A 1 190 ? -22.467 2.677 5.928 1.00 88.94 190 PRO A O 1
ATOM 1509 N N . ILE A 1 191 ? -22.163 3.753 7.878 1.00 90.31 191 ILE A N 1
ATOM 1510 C CA . ILE A 1 191 ? -21.208 2.828 8.475 1.00 90.31 191 ILE A CA 1
ATOM 1511 C C . ILE A 1 191 ? -21.905 1.969 9.537 1.00 90.31 191 ILE A C 1
ATOM 1513 O O . ILE A 1 191 ? -22.813 2.449 10.218 1.00 90.31 191 ILE A O 1
ATOM 1517 N N . GLU A 1 192 ? -21.461 0.729 9.729 1.00 90.25 192 GLU A N 1
ATOM 1518 C CA . GLU A 1 192 ? -21.925 -0.147 10.804 1.00 90.25 192 GLU A CA 1
ATOM 1519 C C . GLU A 1 192 ? -20.785 -1.039 11.322 1.00 90.25 192 GLU A C 1
ATOM 1521 O O . GLU A 1 192 ? -20.214 -1.848 10.586 1.00 90.25 192 GLU A O 1
ATOM 1526 N N . THR A 1 193 ? -20.485 -0.988 12.627 1.00 87.12 193 THR A N 1
ATOM 1527 C CA . THR A 1 193 ? -19.420 -1.840 13.205 1.00 87.12 193 THR A CA 1
ATOM 1528 C C . THR A 1 193 ? -19.753 -3.340 13.178 1.00 87.12 193 THR A C 1
ATOM 1530 O O . THR A 1 193 ? -18.870 -4.170 13.400 1.00 87.12 193 THR A O 1
ATOM 1533 N N . ARG A 1 194 ? -21.002 -3.715 12.853 1.00 83.12 194 ARG A N 1
ATOM 1534 C CA . ARG A 1 194 ? -21.425 -5.106 12.617 1.00 83.12 194 ARG A CA 1
ATOM 1535 C C . ARG A 1 194 ? -20.998 -5.665 11.254 1.00 83.12 194 ARG A C 1
ATOM 1537 O O . ARG A 1 194 ? -20.965 -6.886 11.131 1.00 83.12 194 ARG A O 1
ATOM 1544 N N . TRP A 1 195 ? -20.662 -4.857 10.240 1.00 72.12 195 TRP A N 1
ATOM 1545 C CA . TRP A 1 195 ? -20.242 -5.393 8.926 1.00 72.12 195 TRP A CA 1
ATOM 1546 C C . TRP A 1 195 ? -18.802 -5.904 8.888 1.00 72.12 195 TRP A C 1
ATOM 1548 O O . TRP A 1 195 ? -18.417 -6.595 7.951 1.00 72.12 195 TRP A O 1
ATOM 1558 N N . MET A 1 196 ? -18.052 -5.737 9.978 1.00 66.31 196 MET A N 1
ATOM 1559 C CA . MET A 1 196 ? -16.782 -6.436 10.214 1.00 66.31 196 MET A CA 1
ATOM 1560 C C . MET A 1 196 ? -16.939 -7.959 10.454 1.00 66.31 196 MET A C 1
ATOM 1562 O O . MET A 1 196 ? -16.016 -8.626 10.930 1.00 66.31 196 MET A O 1
ATOM 1566 N N . LYS A 1 197 ? -18.103 -8.521 10.099 1.00 47.47 197 LYS A N 1
ATOM 1567 C CA . LYS A 1 197 ? -18.380 -9.954 9.973 1.00 47.47 197 LYS A CA 1
ATOM 1568 C C . LYS A 1 197 ? -17.438 -10.614 8.952 1.00 47.47 197 LYS A C 1
ATOM 1570 O O . LYS A 1 197 ? -17.282 -10.115 7.835 1.00 47.47 197 LYS A O 1
ATOM 1575 N N . PRO A 1 198 ? -16.860 -11.778 9.281 1.00 45.75 198 PRO A N 1
ATOM 1576 C CA . PRO A 1 198 ? -16.523 -12.782 8.281 1.00 45.75 198 PRO A CA 1
ATOM 1577 C C . PRO A 1 198 ? -17.810 -13.435 7.746 1.00 45.75 198 PRO A C 1
ATOM 1579 O O . PRO A 1 198 ? -18.796 -13.526 8.474 1.00 45.75 198 PRO A O 1
ATOM 1582 N N . GLU A 1 199 ? -17.781 -13.972 6.525 1.00 41.09 199 GLU A N 1
ATOM 1583 C CA . GLU A 1 199 ? -18.908 -14.734 5.944 1.00 41.09 199 GLU A CA 1
ATOM 1584 C C . GLU A 1 199 ? -19.232 -16.025 6.729 1.00 41.09 199 GLU A C 1
ATOM 1586 O O . GLU A 1 199 ? -20.334 -16.556 6.635 1.00 41.09 199 GLU A O 1
ATOM 1591 N N . THR A 1 200 ? -18.302 -16.493 7.570 1.00 43.53 200 THR A N 1
ATOM 1592 C CA . THR A 1 200 ? -18.476 -17.629 8.487 1.00 43.53 200 THR A CA 1
ATOM 1593 C C . THR A 1 200 ? -17.858 -17.350 9.868 1.00 43.53 200 THR A C 1
ATOM 1595 O O . THR A 1 200 ? -16.688 -16.965 9.943 1.00 43.53 200 THR A O 1
ATOM 1598 N N . LEU A 1 201 ? -18.604 -17.683 10.935 1.00 41.25 201 LEU A N 1
ATOM 1599 C CA . LEU A 1 201 ? -18.283 -17.669 12.386 1.00 41.25 201 LEU A CA 1
ATOM 1600 C C . LEU A 1 201 ? -18.668 -16.442 13.253 1.00 41.25 201 LEU A C 1
ATOM 1602 O O . LEU A 1 201 ? -18.959 -15.342 12.796 1.00 41.25 201 LEU A O 1
ATOM 1606 N N . VAL A 1 202 ? -18.716 -16.747 14.558 1.00 48.97 202 VAL A N 1
ATOM 1607 C CA . VAL A 1 202 ? -19.477 -16.144 15.669 1.00 48.97 202 VAL A CA 1
ATOM 1608 C C . VAL A 1 202 ? -19.066 -14.709 16.049 1.00 48.97 202 VAL A C 1
ATOM 1610 O O . VAL A 1 202 ? -17.906 -14.312 15.903 1.00 48.97 202 VAL A O 1
ATOM 1613 N N . ILE A 1 203 ? -20.031 -13.974 16.626 1.00 52.28 203 ILE A N 1
ATOM 1614 C CA . ILE A 1 203 ? -19.982 -12.578 17.117 1.00 52.28 203 ILE A CA 1
ATOM 1615 C C . ILE A 1 203 ? -18.681 -12.219 17.860 1.00 52.28 203 ILE A C 1
ATOM 1617 O O . ILE A 1 203 ? -18.120 -11.151 17.612 1.00 52.28 203 ILE A O 1
ATOM 1621 N N . GLU A 1 204 ? -18.150 -13.106 18.709 1.00 51.38 204 GLU A N 1
ATOM 1622 C CA . GLU A 1 204 ? -16.903 -12.878 19.467 1.00 51.38 204 GLU A CA 1
ATOM 1623 C C . GLU A 1 204 ? -15.691 -12.506 18.595 1.00 51.38 204 GLU A C 1
ATOM 1625 O O . GLU A 1 204 ? -14.758 -11.838 19.047 1.00 51.38 204 GLU A O 1
ATOM 1630 N N . THR A 1 205 ? -15.688 -12.933 17.331 1.00 60.59 205 THR A N 1
ATOM 1631 C CA . THR A 1 205 ? -14.615 -12.630 16.378 1.00 60.59 205 THR A CA 1
ATOM 1632 C C . THR A 1 205 ? -14.579 -11.143 16.022 1.00 60.59 205 THR A C 1
ATOM 1634 O O . THR A 1 205 ? -13.498 -10.581 15.847 1.00 60.59 205 THR A O 1
ATOM 1637 N N . ILE A 1 206 ? -15.743 -10.491 15.942 1.00 64.31 206 ILE A N 1
ATOM 1638 C CA . ILE A 1 206 ? -15.877 -9.084 15.538 1.00 64.31 206 ILE A CA 1
ATOM 1639 C C . ILE A 1 206 ? -15.303 -8.172 16.627 1.00 64.31 206 ILE A C 1
ATOM 1641 O O . ILE A 1 206 ? -14.503 -7.284 16.330 1.00 64.31 206 ILE A O 1
ATOM 1645 N N . ALA A 1 207 ? -15.630 -8.454 17.893 1.00 68.56 207 ALA A N 1
ATOM 1646 C CA . ALA A 1 207 ? -15.112 -7.719 19.045 1.00 68.56 207 ALA A CA 1
ATOM 1647 C C . ALA A 1 207 ? -13.573 -7.749 19.108 1.00 68.56 207 ALA A C 1
ATOM 1649 O O . ALA A 1 207 ? -12.944 -6.716 19.326 1.00 68.56 207 ALA A O 1
ATOM 1650 N N . LYS A 1 208 ? -12.951 -8.906 18.825 1.00 67.62 208 LYS A N 1
ATOM 1651 C CA . LYS A 1 208 ? -11.482 -9.056 18.780 1.00 67.62 208 LYS A CA 1
ATOM 1652 C C . LYS A 1 208 ? -10.836 -8.215 17.668 1.00 67.62 208 LYS A C 1
ATOM 1654 O O . LYS A 1 208 ? -9.762 -7.655 17.882 1.00 67.62 208 LYS A O 1
ATOM 1659 N N . VAL A 1 209 ? -11.478 -8.094 16.501 1.00 67.19 209 VAL A N 1
ATOM 1660 C CA . VAL A 1 209 ? -10.983 -7.244 15.398 1.00 67.19 209 VAL A CA 1
ATOM 1661 C C . VAL A 1 209 ? -11.146 -5.760 15.739 1.00 67.19 209 VAL A C 1
ATOM 1663 O O . VAL A 1 209 ? -10.181 -5.011 15.603 1.00 67.19 209 VAL A O 1
ATOM 1666 N N . LEU A 1 210 ? -12.311 -5.344 16.248 1.00 73.06 210 LEU A N 1
ATOM 1667 C CA . LEU A 1 210 ? -12.564 -3.962 16.680 1.00 73.06 210 LEU A CA 1
ATOM 1668 C C . LEU A 1 210 ? -11.589 -3.524 17.782 1.00 73.06 210 LEU A C 1
ATOM 1670 O O . LEU A 1 210 ? -10.941 -2.493 17.636 1.00 73.06 210 LEU A O 1
ATOM 1674 N N . ALA A 1 211 ? -11.382 -4.345 18.816 1.00 70.44 211 ALA A N 1
ATOM 1675 C CA . ALA A 1 211 ? -10.409 -4.082 19.881 1.00 70.44 211 ALA A CA 1
ATOM 1676 C C . ALA A 1 211 ? -8.948 -4.045 19.388 1.00 70.44 211 ALA A C 1
ATOM 1678 O O . ALA A 1 211 ? -8.095 -3.393 19.993 1.00 70.44 211 ALA A O 1
ATOM 1679 N N . CYS A 1 212 ? -8.624 -4.735 18.291 1.00 69.12 212 CYS A N 1
ATOM 1680 C CA . CYS A 1 212 ? -7.307 -4.616 17.671 1.00 69.12 212 CYS A CA 1
ATOM 1681 C C . CYS A 1 212 ? -7.155 -3.293 16.906 1.00 69.12 212 CYS A C 1
ATOM 1683 O O . CYS A 1 212 ? -6.132 -2.631 17.060 1.00 69.12 212 CYS A O 1
ATOM 1685 N N . LEU A 1 213 ? -8.162 -2.889 16.123 1.00 70.44 213 LEU A N 1
ATOM 1686 C CA . LEU A 1 213 ? -8.143 -1.606 15.414 1.00 70.44 213 LEU A CA 1
ATOM 1687 C C . LEU A 1 213 ? -8.164 -0.415 16.378 1.00 70.44 213 LEU A C 1
ATOM 1689 O O . LEU A 1 213 ? -7.430 0.540 16.156 1.00 70.44 213 LEU A O 1
ATOM 1693 N N . GLY A 1 214 ? -8.941 -0.481 17.463 1.00 70.38 214 GLY A N 1
ATOM 1694 C CA . GLY A 1 214 ? -8.999 0.572 18.480 1.00 70.38 214 GLY A CA 1
ATOM 1695 C C . GLY A 1 214 ? -7.645 0.838 19.143 1.00 70.38 214 GLY A C 1
ATOM 1696 O O . GLY A 1 214 ? -7.270 1.996 19.309 1.00 70.38 214 GLY A O 1
ATOM 1697 N N . ARG A 1 215 ? -6.867 -0.218 19.430 1.00 67.12 215 ARG A N 1
ATOM 1698 C CA . ARG A 1 215 ? -5.485 -0.084 19.925 1.00 67.12 215 ARG A CA 1
ATOM 1699 C C . ARG A 1 215 ? -4.562 0.565 18.894 1.00 67.12 215 ARG A C 1
ATOM 1701 O O . ARG A 1 215 ? -3.928 1.561 19.214 1.00 67.12 215 ARG A O 1
ATOM 1708 N N . LEU A 1 216 ? -4.563 0.080 17.649 1.00 66.25 216 LEU A N 1
ATOM 1709 C CA . LEU A 1 216 ? -3.738 0.646 16.569 1.00 66.25 216 LEU A CA 1
ATOM 1710 C C . LEU A 1 216 ? -4.077 2.119 16.269 1.00 66.25 216 LEU A C 1
ATOM 1712 O O . LEU A 1 216 ? -3.190 2.913 15.963 1.00 66.25 216 LEU A O 1
ATOM 1716 N N . LEU A 1 217 ? -5.356 2.495 16.363 1.00 67.25 217 LEU A N 1
ATOM 1717 C CA . LEU A 1 217 ? -5.800 3.884 16.246 1.00 67.25 217 LEU A CA 1
ATOM 1718 C C . LEU A 1 217 ? -5.305 4.732 17.421 1.00 67.25 217 LEU A C 1
ATOM 1720 O O . LEU A 1 217 ? -4.736 5.793 17.191 1.00 67.25 217 LEU A O 1
ATOM 1724 N N . SER A 1 218 ? -5.443 4.240 18.655 1.00 65.31 218 SER A N 1
ATOM 1725 C CA . SER A 1 218 ? -4.929 4.919 19.849 1.00 65.31 218 SER A CA 1
ATOM 1726 C C . SER A 1 218 ? -3.414 5.128 19.796 1.00 65.31 218 SER A C 1
ATOM 1728 O O . SER A 1 218 ? -2.945 6.215 20.116 1.00 65.31 218 SER A O 1
ATOM 1730 N N . GLU A 1 219 ? -2.644 4.118 19.389 1.00 62.72 219 GLU A N 1
ATOM 1731 C CA . GLU A 1 219 ? -1.187 4.211 19.221 1.00 62.72 219 GLU A CA 1
ATOM 1732 C C . GLU A 1 219 ? -0.823 5.287 18.186 1.00 62.72 219 GLU A C 1
ATOM 1734 O O . GLU A 1 219 ? 0.018 6.149 18.449 1.00 62.72 219 GLU A O 1
ATOM 1739 N N . ALA A 1 220 ? -1.508 5.299 17.036 1.00 61.28 220 ALA A N 1
ATOM 1740 C CA . ALA A 1 220 ? -1.309 6.312 16.004 1.00 61.28 220 ALA A CA 1
ATOM 1741 C C . ALA A 1 220 ? -1.673 7.728 16.487 1.00 61.28 220 ALA A C 1
ATOM 1743 O O . ALA A 1 220 ? -0.934 8.672 16.209 1.00 61.28 220 ALA A O 1
ATOM 1744 N N . ASP A 1 221 ? -2.773 7.886 17.226 1.00 64.19 221 ASP A N 1
ATOM 1745 C CA . ASP A 1 221 ? -3.223 9.183 17.740 1.00 64.19 221 ASP A CA 1
ATOM 1746 C C . ASP A 1 221 ? -2.290 9.710 18.852 1.00 64.19 221 ASP A C 1
ATOM 1748 O O . ASP A 1 221 ? -1.996 10.907 18.882 1.00 64.19 221 ASP A O 1
ATOM 1752 N N . ILE A 1 222 ? -1.741 8.835 19.708 1.00 62.06 222 ILE A N 1
ATOM 1753 C CA . ILE A 1 222 ? -0.697 9.174 20.695 1.00 62.06 222 ILE A CA 1
ATOM 1754 C C . ILE A 1 222 ? 0.572 9.665 19.984 1.00 62.06 222 ILE A C 1
ATOM 1756 O O . ILE A 1 222 ? 1.048 10.766 20.272 1.00 62.06 222 ILE A O 1
ATOM 1760 N N . LEU A 1 223 ? 1.084 8.905 19.008 1.00 55.94 223 LEU A N 1
ATOM 1761 C CA . LEU A 1 223 ? 2.255 9.296 18.211 1.00 55.94 223 LEU A CA 1
ATOM 1762 C C . LEU A 1 223 ? 2.028 10.622 17.469 1.00 55.94 223 LEU A C 1
ATOM 1764 O O . LEU A 1 223 ? 2.935 11.443 17.362 1.00 55.94 223 LEU A O 1
ATOM 1768 N N . GLN A 1 224 ? 0.808 10.865 16.985 1.00 57.78 224 GLN A N 1
ATOM 1769 C CA . GLN A 1 224 ? 0.448 12.104 16.301 1.00 57.78 224 GLN A CA 1
ATOM 1770 C C . GLN A 1 224 ? 0.407 13.313 17.255 1.00 57.78 224 GLN A C 1
ATOM 1772 O O . GLN A 1 224 ? 0.827 14.399 16.859 1.00 57.78 224 GLN A O 1
ATOM 1777 N N . ARG A 1 225 ? -0.069 13.145 18.499 1.00 59.22 225 ARG A N 1
ATOM 1778 C CA . ARG A 1 225 ? -0.042 14.188 19.550 1.00 59.22 225 ARG A CA 1
ATOM 1779 C C . ARG A 1 225 ? 1.387 14.495 20.023 1.00 59.22 225 ARG A C 1
ATOM 1781 O O . ARG A 1 225 ? 1.682 15.645 20.354 1.00 59.22 225 ARG A O 1
ATOM 1788 N N . ALA A 1 226 ? 2.261 13.486 20.008 1.00 50.75 226 ALA A N 1
ATOM 1789 C CA . ALA A 1 226 ? 3.675 13.584 20.371 1.00 50.75 226 ALA A CA 1
ATOM 1790 C C . ALA A 1 226 ? 4.572 14.236 19.295 1.00 50.75 226 ALA A C 1
ATOM 1792 O O . ALA A 1 226 ? 5.732 14.528 19.580 1.00 50.75 226 ALA A O 1
ATOM 1793 N N . LYS A 1 227 ? 4.069 14.495 18.076 1.00 45.81 227 LYS A N 1
ATOM 1794 C CA . LYS A 1 227 ? 4.834 15.237 17.058 1.00 45.81 227 LYS A CA 1
ATOM 1795 C C . LYS A 1 227 ? 5.157 16.660 17.558 1.00 45.81 227 LYS A C 1
ATOM 1797 O O . LYS A 1 227 ? 4.242 17.333 18.051 1.00 45.81 227 LYS A O 1
ATOM 1802 N N . PRO A 1 228 ? 6.411 17.136 17.416 1.00 33.81 228 PRO A N 1
ATOM 1803 C CA . PRO A 1 228 ? 6.795 18.479 17.837 1.00 33.81 228 PRO A CA 1
ATOM 1804 C C . PRO A 1 228 ? 6.034 19.547 17.043 1.00 33.81 228 PRO A C 1
ATOM 1806 O O . PRO A 1 228 ? 5.760 19.388 15.854 1.00 33.81 228 PRO A O 1
ATOM 1809 N N . THR A 1 229 ? 5.681 20.642 17.717 1.00 39.72 229 THR A N 1
ATOM 1810 C CA . THR A 1 229 ? 4.993 21.802 17.122 1.00 39.72 229 THR A CA 1
ATOM 1811 C C . THR A 1 229 ? 5.928 22.743 16.367 1.00 39.72 229 THR A C 1
ATOM 1813 O O . THR A 1 229 ? 5.454 23.554 15.578 1.00 39.72 229 THR A O 1
ATOM 1816 N N . GLU A 1 230 ? 7.238 22.624 16.581 1.00 31.48 230 GLU A N 1
ATOM 1817 C CA . GLU A 1 230 ? 8.263 23.275 15.770 1.00 31.48 230 GLU A CA 1
ATOM 1818 C C . GLU A 1 230 ? 8.832 22.260 14.777 1.00 31.48 230 GLU A C 1
ATOM 1820 O O . GLU A 1 230 ? 9.378 21.226 15.165 1.00 31.48 230 GLU A O 1
ATOM 1825 N N . ILE A 1 231 ? 8.683 22.554 13.487 1.00 30.42 231 ILE A N 1
ATOM 1826 C CA . ILE A 1 231 ? 9.212 21.752 12.384 1.00 30.42 231 ILE A CA 1
ATOM 1827 C C . ILE A 1 231 ? 10.115 22.665 11.555 1.00 30.42 231 ILE A C 1
ATOM 1829 O O . ILE A 1 231 ? 9.703 23.751 11.147 1.00 30.42 231 ILE A O 1
ATOM 1833 N N . SER A 1 232 ? 11.349 22.234 11.287 1.00 24.98 232 SER A N 1
ATOM 1834 C CA . SER A 1 232 ? 12.190 22.874 10.275 1.00 24.98 232 SER A CA 1
ATOM 1835 C C . SER A 1 232 ? 11.626 22.552 8.890 1.00 24.98 232 SER A C 1
ATOM 1837 O O . SER A 1 232 ? 11.639 21.395 8.473 1.00 24.98 232 SER A O 1
ATOM 1839 N N . ASN A 1 233 ? 11.102 23.563 8.199 1.00 31.52 233 ASN A N 1
ATOM 1840 C CA . ASN A 1 233 ? 10.390 23.380 6.937 1.00 31.52 233 ASN A CA 1
ATOM 1841 C C . ASN A 1 233 ? 11.329 23.142 5.743 1.00 31.52 233 ASN A C 1
ATOM 1843 O O . ASN A 1 233 ? 11.796 24.106 5.142 1.00 31.52 233 ASN A O 1
ATOM 1847 N N . ASP A 1 234 ? 11.462 21.886 5.317 1.00 27.52 234 ASP A N 1
ATOM 1848 C CA . ASP A 1 234 ? 11.811 21.524 3.934 1.00 27.52 234 ASP A CA 1
ATOM 1849 C C . ASP A 1 234 ? 10.546 21.043 3.197 1.00 27.52 234 ASP A C 1
ATOM 1851 O O . ASP A 1 234 ? 10.379 19.866 2.883 1.00 27.52 234 ASP A O 1
ATOM 1855 N N . PHE A 1 235 ? 9.611 21.968 2.943 1.00 31.12 235 PHE A N 1
ATOM 1856 C CA . PHE A 1 235 ? 8.351 21.682 2.242 1.00 31.12 235 PHE A CA 1
ATOM 1857 C C . PHE A 1 235 ? 8.045 22.752 1.191 1.00 31.12 235 PHE A C 1
ATOM 1859 O O . PHE A 1 235 ? 7.958 23.940 1.505 1.00 31.12 235 PHE A O 1
ATOM 1866 N N . SER A 1 236 ? 7.868 22.330 -0.063 1.00 29.28 236 SER A N 1
ATOM 1867 C CA . SER A 1 236 ? 7.711 23.223 -1.219 1.00 29.28 236 SER A CA 1
ATOM 1868 C C . SER A 1 236 ? 6.260 23.509 -1.636 1.00 29.28 236 SER A C 1
ATOM 1870 O O . SER A 1 236 ? 6.035 24.519 -2.298 1.00 29.28 236 SER A O 1
ATOM 1872 N N . GLU A 1 237 ? 5.270 22.685 -1.259 1.00 34.88 237 GLU A N 1
ATOM 1873 C CA . GLU A 1 237 ? 3.892 22.796 -1.784 1.00 34.88 237 GLU A CA 1
ATOM 1874 C C . GLU A 1 237 ? 2.775 22.500 -0.755 1.00 34.88 237 GLU A C 1
ATOM 1876 O O . GLU A 1 237 ? 1.981 21.573 -0.918 1.00 34.88 237 GLU A O 1
ATOM 1881 N N . VAL A 1 238 ? 2.641 23.323 0.296 1.00 36.12 238 VAL A N 1
ATOM 1882 C CA . VAL A 1 238 ? 1.458 23.289 1.188 1.00 36.12 238 VAL A CA 1
ATOM 1883 C C . VAL A 1 238 ? 0.809 24.671 1.296 1.00 36.12 238 VAL A C 1
ATOM 1885 O O . VAL A 1 238 ? 1.457 25.653 1.656 1.00 36.12 238 VAL A O 1
ATOM 1888 N N . LYS A 1 239 ? -0.506 24.756 1.044 1.00 41.69 239 LYS A N 1
ATOM 1889 C CA . LYS A 1 239 ? -1.319 25.933 1.401 1.00 41.69 239 LYS A CA 1
ATOM 1890 C C . LYS A 1 239 ? -1.526 25.971 2.918 1.00 41.69 239 LYS A C 1
ATOM 1892 O O . LYS A 1 239 ? -2.527 25.467 3.417 1.00 41.69 239 LYS A O 1
ATOM 1897 N N . MET A 1 240 ? -0.579 26.572 3.630 1.00 50.31 240 MET A N 1
ATOM 1898 C CA . MET A 1 240 ? -0.728 26.924 5.043 1.00 50.31 240 MET A CA 1
ATOM 1899 C C . MET A 1 240 ? -1.179 28.382 5.175 1.00 50.31 240 MET A C 1
ATOM 1901 O O . MET A 1 240 ? -0.672 29.260 4.477 1.00 50.31 240 MET A O 1
ATOM 1905 N N . ASP A 1 241 ? -2.114 28.643 6.083 1.00 54.97 241 ASP A N 1
ATOM 1906 C CA . ASP A 1 241 ? -2.490 29.992 6.493 1.00 54.97 241 ASP A CA 1
ATOM 1907 C C . ASP A 1 241 ? -1.716 30.340 7.770 1.00 54.97 241 ASP A C 1
ATOM 1909 O O . ASP A 1 241 ? -1.769 29.620 8.763 1.00 54.97 241 ASP A O 1
ATOM 1913 N N . ILE A 1 242 ? -0.986 31.449 7.771 1.00 65.06 242 ILE A N 1
ATOM 1914 C CA . ILE A 1 242 ? -0.187 31.886 8.918 1.00 65.06 242 ILE A CA 1
ATOM 1915 C C . ILE A 1 242 ? -0.894 33.065 9.580 1.00 65.06 242 ILE A C 1
ATOM 1917 O O . ILE A 1 242 ? -1.198 34.062 8.923 1.00 65.06 242 ILE A O 1
ATOM 1921 N N . ILE A 1 243 ? -1.148 32.958 10.882 1.00 66.62 243 ILE A N 1
ATOM 1922 C CA . ILE A 1 243 ? -1.688 34.043 11.699 1.00 66.62 243 ILE A CA 1
ATOM 1923 C C . ILE A 1 243 ? -0.535 34.722 12.433 1.00 66.62 243 ILE A C 1
ATOM 1925 O O . ILE A 1 243 ? 0.167 34.097 13.228 1.00 66.62 243 ILE A O 1
ATOM 1929 N N . LEU A 1 244 ? -0.357 36.011 12.165 1.00 71.75 244 LEU A N 1
ATOM 1930 C CA . LEU A 1 244 ? 0.548 36.890 12.897 1.00 71.75 244 LEU A CA 1
ATOM 1931 C C . LEU A 1 244 ? -0.276 37.647 13.937 1.00 71.75 244 LEU A C 1
ATOM 1933 O O . LEU A 1 244 ? -1.193 38.375 13.557 1.00 71.75 244 LEU A O 1
ATOM 1937 N N . THR A 1 245 ? 0.043 37.502 15.221 1.00 71.75 245 THR A N 1
ATOM 1938 C CA . THR A 1 245 ? -0.544 38.336 16.281 1.00 71.75 245 THR A CA 1
ATOM 1939 C C . THR A 1 245 ? 0.445 39.440 16.624 1.00 71.75 245 THR A C 1
ATOM 1941 O O . THR A 1 245 ? 1.597 39.144 16.949 1.00 71.75 245 THR A O 1
ATOM 1944 N N . THR A 1 246 ? 0.037 40.705 16.545 1.00 79.25 246 THR A N 1
ATOM 1945 C CA . THR A 1 246 ? 0.872 41.840 16.961 1.00 79.25 246 THR A CA 1
ATOM 1946 C C . THR A 1 246 ? 0.849 42.044 18.475 1.00 79.25 246 THR A C 1
ATOM 1948 O O . THR A 1 246 ? -0.028 41.535 19.171 1.00 79.25 246 THR A O 1
ATOM 1951 N N . SER A 1 247 ? 1.810 42.803 19.007 1.00 73.81 247 SER A N 1
ATOM 1952 C CA . SER A 1 247 ? 1.921 43.107 20.445 1.00 73.81 247 SER A CA 1
ATOM 1953 C C . SER A 1 247 ? 0.714 43.847 21.036 1.00 73.81 247 SER A C 1
ATOM 1955 O O . SER A 1 247 ? 0.523 43.809 22.246 1.00 73.81 247 SER A O 1
ATOM 1957 N N . ASP A 1 248 ? -0.115 44.484 20.205 1.00 75.31 248 ASP A N 1
ATOM 1958 C CA . ASP A 1 248 ? -1.393 45.100 20.589 1.00 75.31 248 ASP A CA 1
ATOM 1959 C C . ASP A 1 248 ? -2.615 44.183 20.351 1.00 75.31 248 ASP A C 1
ATOM 1961 O O . ASP A 1 248 ? -3.758 44.633 20.391 1.00 75.31 248 ASP A O 1
ATOM 1965 N N . GLY A 1 249 ? -2.384 42.891 20.094 1.00 66.38 249 GLY A N 1
ATOM 1966 C CA . GLY A 1 249 ? -3.411 41.850 20.012 1.00 66.38 249 GLY A CA 1
ATOM 1967 C C . GLY A 1 249 ? -4.118 41.705 18.661 1.00 66.38 249 GLY A C 1
ATOM 1968 O O . GLY A 1 249 ? -4.973 40.827 18.526 1.00 66.38 249 GLY A O 1
ATOM 1969 N N . ARG A 1 250 ? -3.790 42.510 17.640 1.00 72.69 250 ARG A N 1
ATOM 1970 C CA . ARG A 1 250 ? -4.412 42.374 16.308 1.00 72.69 250 ARG A CA 1
ATOM 1971 C C . ARG A 1 250 ? -3.881 41.141 15.586 1.00 72.69 250 ARG A C 1
ATOM 1973 O O . ARG A 1 250 ? -2.690 40.843 15.631 1.00 72.69 250 ARG A O 1
ATOM 1980 N N . GLN A 1 251 ? -4.764 40.444 14.876 1.00 75.25 251 GLN A N 1
ATOM 1981 C CA . GLN A 1 251 ? -4.410 39.262 14.094 1.00 75.25 251 GLN A CA 1
ATOM 1982 C C . GLN A 1 251 ? -4.439 39.558 12.595 1.00 75.25 251 GLN A C 1
ATOM 1984 O O . GLN A 1 251 ? -5.428 40.059 12.061 1.00 75.25 251 GLN A O 1
ATOM 1989 N N . PHE A 1 252 ? -3.356 39.201 11.910 1.00 73.75 252 PHE A N 1
ATOM 1990 C CA . PHE A 1 252 ? -3.182 39.369 10.473 1.00 73.75 252 PHE A CA 1
ATOM 1991 C C . PHE A 1 252 ? -3.003 38.010 9.804 1.00 73.75 252 PHE A C 1
ATOM 1993 O O . PHE A 1 252 ? -2.202 37.186 10.245 1.00 73.75 252 PHE A O 1
ATOM 2000 N N . LYS A 1 253 ? -3.730 37.786 8.706 1.00 70.31 253 LYS A N 1
ATOM 2001 C CA . LYS A 1 253 ? -3.668 36.542 7.935 1.00 70.31 253 LYS A CA 1
ATOM 2002 C C . LYS A 1 253 ? -2.681 36.666 6.777 1.00 70.31 253 LYS A C 1
ATOM 2004 O O . LYS A 1 253 ? -2.858 37.509 5.893 1.00 70.31 253 LYS A O 1
ATOM 2009 N N . GLY A 1 254 ? -1.675 35.802 6.759 1.00 72.00 254 GLY A N 1
ATOM 2010 C CA . GLY A 1 254 ? -0.716 35.664 5.671 1.00 72.00 254 GLY A CA 1
ATOM 2011 C C . GLY A 1 254 ? -0.618 34.243 5.128 1.00 72.00 254 GLY A C 1
ATOM 2012 O O . GLY A 1 254 ? -1.185 33.306 5.676 1.00 72.00 254 GLY A O 1
ATOM 2013 N N . SER A 1 255 ? 0.111 34.095 4.029 1.00 65.19 255 SER A N 1
ATOM 2014 C CA . SER A 1 255 ? 0.432 32.812 3.398 1.00 65.19 255 SER A CA 1
ATOM 2015 C C . SER A 1 255 ? 1.926 32.762 3.070 1.00 65.19 255 SER A C 1
ATOM 2017 O O . SER A 1 255 ? 2.458 33.793 2.634 1.00 65.19 255 SER A O 1
ATOM 2019 N N . PRO A 1 256 ? 2.613 31.617 3.220 1.00 62.31 256 PRO A N 1
ATOM 2020 C CA . PRO A 1 256 ? 4.006 31.491 2.811 1.00 62.31 256 PRO A CA 1
ATOM 2021 C C . PRO A 1 256 ? 4.131 31.737 1.301 1.00 62.31 256 PRO A C 1
ATOM 2023 O O . PRO A 1 256 ? 3.284 31.323 0.509 1.00 62.31 256 PRO A O 1
ATOM 2026 N N . LYS A 1 257 ? 5.173 32.472 0.913 1.00 61.47 257 LYS A N 1
ATOM 2027 C CA . LYS A 1 257 ? 5.451 32.890 -0.469 1.00 61.47 257 LYS A CA 1
ATOM 2028 C C . LYS A 1 257 ? 6.732 32.254 -1.009 1.00 61.47 257 LYS A C 1
ATOM 2030 O O . LYS A 1 257 ? 6.804 31.965 -2.201 1.00 61.47 257 LYS A O 1
ATOM 2035 N N . LYS A 1 258 ? 7.738 32.065 -0.149 1.00 50.12 258 LYS A N 1
ATOM 2036 C CA . LYS A 1 258 ? 9.018 31.424 -0.476 1.00 50.12 258 LYS A CA 1
ATOM 2037 C C . LYS A 1 258 ? 9.730 30.989 0.807 1.00 50.12 258 LYS A C 1
ATOM 2039 O O . LYS A 1 258 ? 9.656 31.708 1.800 1.00 50.12 258 LYS A O 1
ATOM 2044 N N . SER A 1 259 ? 10.440 29.868 0.779 1.00 44.12 259 SER A N 1
ATOM 2045 C CA . SER A 1 259 ? 11.357 29.430 1.842 1.00 44.12 259 SER A CA 1
ATOM 2046 C C . SER A 1 259 ? 12.802 29.427 1.332 1.00 44.12 259 SER A C 1
ATOM 2048 O O . SER A 1 259 ? 13.052 29.253 0.135 1.00 44.12 259 SER A O 1
ATOM 2050 N N . ARG A 1 260 ? 13.764 29.666 2.229 1.00 40.16 260 ARG A N 1
ATOM 2051 C CA . ARG A 1 260 ? 15.204 29.566 1.949 1.00 40.16 260 ARG A CA 1
ATOM 2052 C C . ARG A 1 260 ? 15.930 29.114 3.219 1.00 40.16 260 ARG A C 1
ATOM 2054 O O . ARG A 1 260 ? 16.305 29.930 4.056 1.00 40.16 260 ARG A O 1
ATOM 2061 N N . GLY A 1 261 ? 16.107 27.803 3.375 1.00 45.03 261 GLY A N 1
ATOM 2062 C CA . GLY A 1 261 ? 16.592 27.227 4.631 1.00 45.03 261 GLY A CA 1
ATOM 2063 C C . GLY A 1 261 ? 15.620 27.523 5.778 1.00 45.03 261 GLY A C 1
ATOM 2064 O O . GLY A 1 261 ? 14.414 27.355 5.625 1.00 45.03 261 GLY A O 1
ATOM 2065 N N . LYS A 1 262 ? 16.128 28.014 6.915 1.00 38.28 262 LYS A N 1
ATOM 2066 C CA . LYS A 1 262 ? 15.304 28.322 8.102 1.00 38.28 262 LYS A CA 1
ATOM 2067 C C . LYS A 1 262 ? 14.416 29.572 7.963 1.00 38.28 262 LYS A C 1
ATOM 2069 O O . LYS A 1 262 ? 13.604 29.826 8.847 1.00 38.28 262 LYS A O 1
ATOM 2074 N N . GLU A 1 263 ? 14.543 30.347 6.886 1.00 42.41 263 GLU A N 1
ATOM 2075 C CA . GLU A 1 263 ? 13.775 31.580 6.672 1.00 42.41 263 GLU A CA 1
ATOM 2076 C C . GLU A 1 263 ? 12.571 31.352 5.742 1.00 42.41 263 GLU A C 1
ATOM 2078 O O . GLU A 1 263 ? 12.678 30.688 4.709 1.00 42.41 263 GLU A O 1
ATOM 2083 N N . THR A 1 264 ? 11.411 31.922 6.091 1.00 51.56 264 THR A N 1
ATOM 2084 C CA . THR A 1 264 ? 10.170 31.847 5.296 1.00 51.56 264 THR A CA 1
ATOM 2085 C C . THR A 1 264 ? 9.575 33.240 5.088 1.0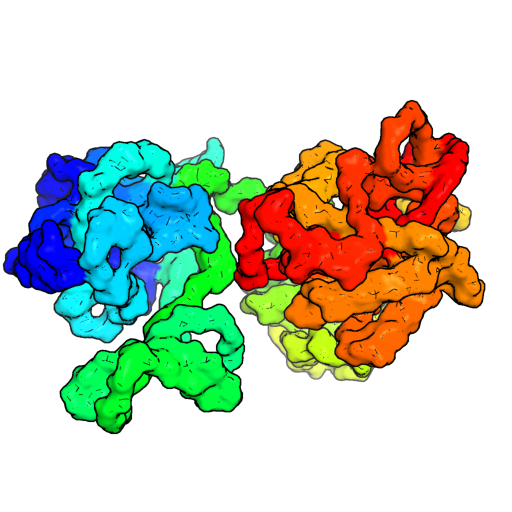0 51.56 264 THR A C 1
ATOM 2087 O O . THR A 1 264 ? 9.245 33.934 6.046 1.00 51.56 264 THR A O 1
ATOM 2090 N N . GLU A 1 265 ? 9.391 33.641 3.830 1.00 67.62 265 GLU A N 1
ATOM 2091 C CA . GLU A 1 265 ? 8.740 34.898 3.453 1.00 67.62 265 GLU A CA 1
ATOM 2092 C C . GLU A 1 265 ? 7.209 34.742 3.527 1.00 67.62 265 GLU A C 1
ATOM 2094 O O . GLU A 1 265 ? 6.635 33.887 2.845 1.00 67.62 265 GLU A O 1
ATOM 2099 N N . ILE A 1 266 ? 6.532 35.576 4.323 1.00 68.69 266 ILE A N 1
ATOM 2100 C CA . ILE A 1 266 ? 5.076 35.518 4.542 1.00 68.69 266 ILE A CA 1
ATOM 2101 C C . ILE A 1 266 ? 4.396 36.704 3.852 1.00 68.69 266 ILE A C 1
ATOM 2103 O O . ILE A 1 266 ? 4.644 37.861 4.184 1.00 68.69 266 ILE A O 1
ATOM 2107 N N . LYS A 1 267 ? 3.474 36.430 2.923 1.00 77.50 267 LYS A N 1
ATOM 2108 C CA . LYS A 1 267 ? 2.640 37.456 2.285 1.00 77.50 267 LYS A CA 1
ATOM 2109 C C . LYS A 1 267 ? 1.350 37.658 3.080 1.00 77.50 267 LYS A C 1
ATOM 2111 O O . LYS A 1 267 ? 0.458 36.815 3.020 1.00 77.50 267 LYS A O 1
ATOM 2116 N N . VAL A 1 268 ? 1.234 38.782 3.783 1.00 75.94 268 VAL A N 1
ATOM 2117 C CA . VAL A 1 268 ? 0.015 39.188 4.509 1.00 75.94 268 VAL A CA 1
ATOM 2118 C C . VAL A 1 268 ? -1.043 39.735 3.538 1.00 75.94 268 VAL A C 1
ATOM 2120 O O . VAL A 1 268 ? -0.710 40.386 2.545 1.00 75.94 268 VAL A O 1
ATOM 2123 N N . ARG A 1 269 ? -2.332 39.463 3.790 1.00 64.94 269 ARG A N 1
ATOM 2124 C CA . ARG A 1 269 ? -3.445 40.104 3.068 1.00 64.94 269 ARG A CA 1
ATOM 2125 C C . ARG A 1 269 ? -3.802 41.438 3.729 1.00 64.94 269 ARG A C 1
ATOM 2127 O O . ARG A 1 269 ? -4.360 41.450 4.820 1.00 64.94 269 ARG A O 1
ATOM 2134 N N . GLY A 1 270 ? -3.540 42.538 3.025 1.00 66.12 270 GLY A N 1
ATOM 2135 C CA . GLY A 1 270 ? -3.723 43.904 3.527 1.00 66.12 270 GLY A CA 1
ATOM 2136 C C . GLY A 1 270 ? -2.417 44.514 4.043 1.00 66.12 270 GLY A C 1
ATOM 2137 O O . GLY A 1 270 ? -1.375 43.860 4.037 1.00 66.12 270 GLY A O 1
ATOM 2138 N N . GLY A 1 271 ? -2.468 45.781 4.458 1.00 68.44 271 GLY A N 1
ATOM 2139 C CA . GLY A 1 271 ? -1.328 46.442 5.094 1.00 68.44 271 GLY A CA 1
ATOM 2140 C C . GLY A 1 271 ? -1.044 45.834 6.468 1.00 68.44 271 GLY A C 1
ATOM 2141 O O . GLY A 1 271 ? -1.958 45.693 7.278 1.00 68.44 271 GLY A O 1
ATOM 2142 N N . PHE A 1 272 ? 0.214 45.478 6.722 1.00 77.38 272 PHE A N 1
ATOM 2143 C CA . PHE A 1 272 ? 0.686 45.026 8.029 1.00 77.38 272 PHE A CA 1
ATOM 2144 C C . PHE A 1 272 ? 1.389 46.180 8.753 1.00 77.38 272 PHE A C 1
ATOM 2146 O O . PHE A 1 272 ? 2.206 46.877 8.152 1.00 77.38 272 PHE A O 1
ATOM 2153 N N . SER A 1 273 ? 1.090 46.372 10.038 1.00 76.62 273 SER A N 1
ATOM 2154 C CA . SER A 1 273 ? 1.717 47.399 10.876 1.00 76.62 273 SER A CA 1
ATOM 2155 C C . SER A 1 273 ? 1.763 46.953 12.336 1.00 76.62 273 SER A C 1
ATOM 2157 O O . SER A 1 273 ? 0.722 46.595 12.889 1.00 76.62 273 SER A O 1
ATOM 2159 N N . GLY A 1 274 ? 2.935 47.045 12.965 1.00 79.06 274 GLY A N 1
ATOM 2160 C CA . GLY A 1 274 ? 3.159 46.694 14.370 1.00 79.06 274 GLY A CA 1
ATOM 2161 C C . GLY A 1 274 ? 4.216 45.602 14.552 1.00 79.06 274 GLY A C 1
ATOM 2162 O O . GLY A 1 274 ? 4.646 44.961 13.596 1.00 79.06 274 GLY A O 1
ATOM 2163 N N . THR A 1 275 ? 4.642 45.394 15.795 1.00 79.06 275 THR A N 1
ATOM 2164 C CA . THR A 1 275 ? 5.590 44.333 16.164 1.00 79.06 275 THR A CA 1
ATOM 2165 C C . THR A 1 275 ? 4.852 43.002 16.285 1.00 79.06 275 THR A C 1
ATOM 2167 O O . THR A 1 275 ? 3.796 42.946 16.913 1.00 79.06 275 THR A O 1
ATOM 2170 N N . VAL A 1 276 ? 5.387 41.927 15.699 1.00 74.38 276 VAL A N 1
ATOM 2171 C CA . VAL A 1 276 ? 4.833 40.570 15.848 1.00 74.38 276 VAL A CA 1
ATOM 2172 C C . VAL A 1 276 ? 5.157 40.041 17.247 1.00 74.38 276 VAL A C 1
ATOM 2174 O O . VAL A 1 276 ? 6.323 39.975 17.623 1.00 74.38 276 VAL A O 1
ATOM 2177 N N . ALA A 1 277 ? 4.132 39.647 18.001 1.00 60.81 277 ALA A N 1
ATOM 2178 C CA . ALA A 1 277 ? 4.262 38.989 19.300 1.00 60.81 277 ALA A CA 1
ATOM 2179 C C . ALA A 1 277 ? 4.194 37.458 19.194 1.00 60.81 277 ALA A C 1
ATOM 2181 O O . ALA A 1 277 ? 4.847 36.762 19.965 1.00 60.81 277 ALA A O 1
ATOM 2182 N N . SER A 1 278 ? 3.425 36.918 18.242 1.00 53.75 278 SER A N 1
ATOM 2183 C CA . SER A 1 278 ? 3.399 35.477 17.973 1.00 53.75 278 SER A CA 1
ATOM 2184 C C . SER A 1 278 ? 3.061 35.148 16.519 1.00 53.75 278 SER A C 1
ATOM 2186 O O . SER A 1 278 ? 2.381 35.906 15.822 1.00 53.75 278 SER A O 1
ATOM 2188 N N . VAL A 1 279 ? 3.533 33.983 16.073 1.00 55.88 279 VAL A N 1
ATOM 2189 C CA . VAL A 1 279 ? 3.258 33.409 14.752 1.00 55.88 279 VAL A CA 1
ATOM 2190 C C . VAL A 1 279 ? 2.618 32.039 14.963 1.00 55.88 279 VAL A C 1
ATOM 2192 O O . VAL A 1 279 ? 3.281 31.121 15.438 1.00 55.88 279 VAL A O 1
ATOM 2195 N N . LYS A 1 280 ? 1.335 31.881 14.618 1.00 47.91 280 LYS A N 1
ATOM 2196 C CA . LYS A 1 280 ? 0.644 30.582 14.625 1.00 47.91 280 LYS A CA 1
ATOM 2197 C C . LYS A 1 280 ? 0.455 30.125 13.179 1.00 47.91 280 LYS A C 1
ATOM 2199 O O . LYS A 1 280 ? -0.332 30.711 12.437 1.00 47.91 280 LYS A O 1
ATOM 2204 N N . VAL A 1 281 ? 1.176 29.082 12.772 1.00 50.12 281 VAL A N 1
ATOM 2205 C CA . VAL A 1 281 ? 0.938 28.398 11.491 1.00 50.12 281 VAL A CA 1
ATOM 2206 C C . VAL A 1 281 ? -0.320 27.544 11.631 1.00 50.12 281 VAL A C 1
ATOM 2208 O O . VAL A 1 281 ? -0.454 26.797 12.600 1.00 50.12 281 VAL A O 1
ATOM 2211 N N . ILE A 1 282 ? -1.262 27.673 10.696 1.00 47.09 282 ILE A N 1
ATOM 2212 C CA . ILE A 1 282 ? -2.536 26.953 10.714 1.00 47.09 282 ILE A CA 1
ATOM 2213 C C . ILE A 1 282 ? -2.761 26.277 9.364 1.00 47.09 282 ILE A C 1
ATOM 2215 O O . ILE A 1 282 ? -2.732 26.881 8.294 1.00 47.09 282 ILE A O 1
ATOM 2219 N N . GLY A 1 283 ? -2.966 24.971 9.445 1.00 42.09 283 GLY A N 1
ATOM 2220 C CA . GLY A 1 283 ? -2.883 24.069 8.313 1.00 42.09 283 GLY A CA 1
ATOM 2221 C C . GLY A 1 283 ? -2.027 22.888 8.721 1.00 42.09 283 GLY A C 1
ATOM 2222 O O . GLY A 1 283 ? -0.803 22.934 8.636 1.00 42.09 283 GLY A O 1
ATOM 2223 N N . ARG A 1 284 ? -2.681 21.816 9.172 1.00 39.78 284 ARG A N 1
ATOM 2224 C CA . ARG A 1 284 ? -2.044 20.503 9.149 1.00 39.78 284 ARG A CA 1
ATOM 2225 C C . ARG A 1 284 ? -1.748 20.186 7.681 1.00 39.78 284 ARG A C 1
ATOM 2227 O O . ARG A 1 284 ? -2.567 20.504 6.816 1.00 39.78 284 ARG A O 1
ATOM 2234 N N . GLU A 1 285 ? -0.644 19.503 7.401 1.00 42.66 285 GLU A N 1
ATOM 2235 C CA . GLU A 1 285 ? -0.573 18.712 6.173 1.00 42.66 285 GLU A CA 1
ATOM 2236 C C . GLU A 1 285 ? -1.858 17.873 6.083 1.00 42.66 285 GLU A C 1
ATOM 2238 O O . GLU A 1 285 ? -2.227 17.184 7.043 1.00 42.66 285 GLU A O 1
ATOM 2243 N N . GLY A 1 286 ? -2.578 17.952 4.959 1.00 47.16 286 GLY A N 1
ATOM 2244 C CA . GLY A 1 286 ? -3.692 17.036 4.728 1.00 47.16 286 GLY A CA 1
ATOM 2245 C C . GLY A 1 286 ? -3.166 15.614 4.904 1.00 47.16 286 GLY A C 1
ATOM 2246 O O . GLY A 1 286 ? -2.089 15.330 4.385 1.00 47.16 286 GLY A O 1
ATOM 2247 N N . GLY A 1 287 ? -3.882 14.774 5.666 1.00 46.28 287 GLY A N 1
ATOM 2248 C CA . GLY A 1 287 ? -3.348 13.514 6.200 1.00 46.28 287 GLY A CA 1
ATOM 2249 C C . GLY A 1 287 ? -2.495 12.753 5.186 1.00 46.28 287 GLY A C 1
ATOM 2250 O O . GLY A 1 287 ? -2.850 12.692 4.004 1.00 46.28 287 GLY A O 1
ATOM 2251 N N . THR A 1 288 ? -1.358 12.217 5.636 1.00 47.59 288 THR A N 1
ATOM 2252 C CA . THR A 1 288 ? -0.388 11.555 4.749 1.00 47.59 288 THR A CA 1
ATOM 2253 C C . THR A 1 288 ? -1.087 10.504 3.885 1.00 47.59 288 THR A C 1
ATOM 2255 O O . THR A 1 288 ? -2.116 9.957 4.282 1.00 47.59 288 THR A O 1
ATOM 2258 N N . ASN A 1 289 ? -0.546 10.164 2.714 1.00 44.69 289 ASN A N 1
ATOM 2259 C CA . ASN A 1 289 ? -1.204 9.178 1.843 1.00 44.69 289 ASN A CA 1
ATOM 2260 C C . ASN A 1 289 ? -1.436 7.827 2.558 1.00 44.69 289 ASN A C 1
ATOM 2262 O O . ASN A 1 289 ? -2.439 7.168 2.304 1.00 44.69 289 ASN A O 1
ATOM 2266 N N . THR A 1 290 ? -0.594 7.482 3.539 1.00 45.97 290 THR A N 1
ATOM 2267 C CA . THR A 1 290 ? -0.794 6.357 4.467 1.00 45.97 290 THR A CA 1
ATOM 2268 C C . THR A 1 290 ? -1.968 6.565 5.436 1.00 45.97 290 THR A C 1
ATOM 2270 O O . THR A 1 290 ? -2.767 5.652 5.628 1.00 45.97 290 THR A O 1
ATOM 2273 N N . GLU A 1 291 ? -2.113 7.751 6.039 1.00 53.72 291 GLU A N 1
ATOM 2274 C CA . GLU A 1 291 ? -3.257 8.093 6.904 1.00 53.72 291 GLU A CA 1
ATOM 2275 C C . GLU A 1 291 ? -4.579 8.111 6.119 1.00 53.72 291 GLU A C 1
ATOM 2277 O O . GLU A 1 291 ? -5.565 7.556 6.598 1.00 53.72 291 GLU A O 1
ATOM 2282 N N . LYS A 1 292 ? -4.590 8.673 4.901 1.00 57.06 292 LYS A N 1
ATOM 2283 C CA . LYS A 1 292 ? -5.749 8.649 3.992 1.00 57.06 292 LYS A CA 1
ATOM 2284 C C . LYS A 1 292 ? -6.128 7.223 3.606 1.00 57.06 292 LYS A C 1
ATOM 2286 O O . LYS A 1 292 ? -7.277 6.846 3.786 1.00 57.06 292 LYS A O 1
ATOM 2291 N N . ALA A 1 293 ? -5.168 6.412 3.152 1.00 54.31 293 ALA A N 1
ATOM 2292 C CA . ALA A 1 293 ? -5.421 5.020 2.775 1.00 54.31 293 ALA A CA 1
ATOM 2293 C C . ALA A 1 293 ? -5.898 4.162 3.963 1.00 54.31 293 ALA A C 1
ATOM 2295 O O . ALA A 1 293 ? -6.741 3.283 3.789 1.00 54.31 293 ALA A O 1
ATOM 2296 N N . ARG A 1 294 ? -5.408 4.427 5.185 1.00 65.31 294 ARG A N 1
ATOM 2297 C CA . ARG A 1 294 ? -5.931 3.804 6.412 1.00 65.31 294 ARG A CA 1
ATOM 2298 C C . ARG A 1 294 ? -7.385 4.205 6.651 1.00 65.31 294 ARG A C 1
ATOM 2300 O O . ARG A 1 294 ? -8.213 3.332 6.886 1.00 65.31 294 ARG A O 1
ATOM 2307 N N . ASP A 1 295 ? -7.693 5.497 6.616 1.00 69.00 295 ASP A N 1
ATOM 2308 C CA . ASP A 1 295 ? -9.032 5.997 6.941 1.00 69.00 295 ASP A CA 1
ATOM 2309 C C . ASP A 1 295 ? -10.056 5.585 5.856 1.00 69.00 295 ASP A C 1
ATOM 2311 O O . ASP A 1 295 ? -11.195 5.252 6.177 1.00 69.00 295 ASP A O 1
ATOM 2315 N N . GLU A 1 296 ? -9.618 5.463 4.598 1.00 68.19 296 GLU A N 1
ATOM 2316 C CA . GLU A 1 296 ? -10.358 4.888 3.464 1.00 68.19 296 GLU A CA 1
ATOM 2317 C C . GLU A 1 296 ? -10.613 3.382 3.619 1.00 68.19 296 GLU A C 1
ATOM 2319 O O . GLU A 1 296 ? -11.739 2.921 3.431 1.00 68.19 296 GLU A O 1
ATOM 2324 N N . LEU A 1 297 ? -9.607 2.611 4.047 1.00 68.88 297 LEU A N 1
ATOM 2325 C CA . LEU A 1 297 ? -9.773 1.192 4.371 1.00 68.88 297 LEU A CA 1
ATOM 2326 C C . LEU A 1 297 ? -10.759 0.988 5.529 1.00 68.88 297 LEU A C 1
ATOM 2328 O O . LEU A 1 297 ? -11.588 0.081 5.471 1.00 68.88 297 LEU A O 1
ATOM 2332 N N . LEU A 1 298 ? -10.682 1.820 6.574 1.00 74.19 298 LEU A N 1
ATOM 2333 C CA . LEU A 1 298 ? -11.609 1.774 7.706 1.00 74.19 298 LEU A CA 1
ATOM 2334 C C . LEU A 1 298 ? -13.033 2.131 7.279 1.00 74.19 298 LEU A C 1
ATOM 2336 O O . LEU A 1 298 ? -13.964 1.441 7.687 1.00 74.19 298 LEU A O 1
ATOM 2340 N N . LEU A 1 299 ? -13.198 3.158 6.439 1.00 79.62 299 LEU A N 1
ATOM 2341 C CA . LEU A 1 299 ? -14.487 3.528 5.864 1.00 79.62 299 LEU A CA 1
ATOM 2342 C C . LEU A 1 299 ? -15.089 2.361 5.076 1.00 79.62 299 LEU A C 1
ATOM 2344 O O . LEU A 1 299 ? -16.177 1.911 5.416 1.00 79.62 299 LEU A O 1
ATOM 2348 N N . HIS A 1 300 ? -14.381 1.819 4.082 1.00 73.81 300 HIS A N 1
ATOM 2349 C CA . HIS A 1 300 ? -14.908 0.734 3.251 1.00 73.81 300 HIS A CA 1
ATOM 2350 C C . HIS A 1 300 ? -15.148 -0.563 4.036 1.00 73.81 300 HIS A C 1
ATOM 2352 O O . HIS A 1 300 ? -16.133 -1.256 3.776 1.00 73.81 300 HIS A O 1
ATOM 2358 N N . ALA A 1 301 ? -14.323 -0.874 5.041 1.00 71.62 301 ALA A N 1
ATOM 2359 C CA . ALA A 1 301 ? -14.551 -2.021 5.919 1.00 71.62 301 ALA A CA 1
ATOM 2360 C C . ALA A 1 301 ? -15.805 -1.840 6.786 1.00 71.62 301 ALA A C 1
ATOM 2362 O O . ALA A 1 301 ? -16.610 -2.761 6.927 1.00 71.62 301 ALA A O 1
ATOM 2363 N N . LEU A 1 302 ? -16.004 -0.635 7.324 1.00 81.62 302 LEU A N 1
ATOM 2364 C CA . LEU A 1 302 ? -17.191 -0.272 8.096 1.00 81.62 302 LEU A CA 1
ATOM 2365 C C . LEU A 1 302 ? -18.393 0.105 7.231 1.00 81.62 302 LEU A C 1
ATOM 2367 O O . LEU A 1 302 ? -19.453 0.324 7.797 1.00 81.62 302 LEU A O 1
ATOM 2371 N N . GLN A 1 303 ? -18.267 0.134 5.903 1.00 84.25 303 GLN A N 1
ATOM 2372 C CA . GLN A 1 303 ? -19.373 0.142 4.940 1.00 84.25 303 GLN A CA 1
ATOM 2373 C C . GLN A 1 303 ? -19.677 -1.264 4.388 1.00 84.25 303 GLN A C 1
ATOM 2375 O O . GLN A 1 303 ? -20.655 -1.448 3.666 1.00 84.25 303 GLN A O 1
ATOM 2380 N N . GLY A 1 304 ? -18.860 -2.276 4.701 1.00 72.12 304 GLY A N 1
ATOM 2381 C CA . GLY A 1 304 ? -18.978 -3.613 4.111 1.00 72.12 304 GLY A CA 1
ATOM 2382 C C . GLY A 1 304 ? -18.634 -3.670 2.615 1.00 72.12 304 GLY A C 1
ATOM 2383 O O . GLY A 1 304 ? -19.002 -4.632 1.953 1.00 72.12 304 GLY A O 1
ATOM 2384 N N . ASP A 1 305 ? -17.950 -2.657 2.067 1.00 67.31 305 ASP A N 1
ATOM 2385 C CA . ASP A 1 305 ? -17.411 -2.681 0.694 1.00 67.31 305 ASP A CA 1
ATOM 2386 C C . ASP A 1 305 ? -16.122 -3.506 0.591 1.00 67.31 305 ASP A C 1
ATOM 2388 O O . ASP A 1 305 ? -15.776 -3.997 -0.483 1.00 67.31 305 ASP A O 1
ATOM 2392 N N . CYS A 1 306 ? -15.403 -3.691 1.702 1.00 60.12 306 CYS A N 1
ATOM 2393 C CA . CYS A 1 306 ? -14.255 -4.586 1.753 1.00 60.12 306 CYS A CA 1
ATOM 2394 C C . CYS A 1 306 ? -14.223 -5.405 3.050 1.00 60.12 306 CYS A C 1
ATOM 2396 O O . CYS A 1 306 ? -14.537 -4.926 4.136 1.00 60.12 306 CYS A O 1
ATOM 2398 N N . HIS A 1 307 ? -13.787 -6.662 2.957 1.00 59.41 307 HIS A N 1
ATOM 2399 C CA . HIS A 1 307 ? -13.552 -7.489 4.138 1.00 59.41 307 HIS A CA 1
ATOM 2400 C C . HIS A 1 307 ? -12.065 -7.478 4.493 1.00 59.41 307 HIS A C 1
ATOM 2402 O O . HIS A 1 307 ? -11.231 -7.930 3.704 1.00 59.41 307 HIS A O 1
ATOM 2408 N N . LEU A 1 308 ? -11.730 -7.116 5.738 1.00 54.50 308 LEU A N 1
ATOM 2409 C CA . LEU A 1 308 ? -10.363 -7.159 6.299 1.00 54.50 308 LEU A CA 1
ATOM 2410 C C . LEU A 1 308 ? -9.724 -8.571 6.333 1.00 54.50 308 LEU A C 1
ATOM 2412 O O . LEU A 1 308 ? -8.628 -8.759 6.873 1.00 54.50 308 LEU A O 1
ATOM 2416 N N . ARG A 1 309 ? -10.406 -9.593 5.801 1.00 47.44 309 ARG A N 1
ATOM 2417 C CA . ARG A 1 309 ? -9.910 -10.962 5.597 1.00 47.44 309 ARG A CA 1
ATOM 2418 C C . ARG A 1 309 ? -9.601 -11.301 4.132 1.00 47.44 309 ARG A C 1
ATOM 2420 O O . ARG A 1 309 ? -8.734 -12.138 3.918 1.00 47.44 309 ARG A O 1
ATOM 2427 N N . HIS A 1 310 ? -10.242 -10.665 3.147 1.00 48.84 310 HIS A N 1
ATOM 2428 C CA . HIS A 1 310 ? -10.286 -11.159 1.757 1.00 48.84 310 HIS A CA 1
ATOM 2429 C C . HIS A 1 310 ? -9.312 -10.488 0.778 1.00 48.84 310 HIS A C 1
ATOM 2431 O O . HIS A 1 310 ? -9.379 -10.734 -0.425 1.00 48.84 310 HIS A O 1
ATOM 2437 N N . SER A 1 311 ? -8.342 -9.708 1.263 1.00 59.69 311 SER A N 1
ATOM 2438 C CA . SER A 1 311 ? -7.206 -9.345 0.412 1.00 59.69 311 SER A CA 1
ATOM 2439 C C . SER A 1 311 ? -6.317 -10.571 0.177 1.00 59.69 311 SER A C 1
ATOM 2441 O O . SER A 1 311 ? -5.841 -11.190 1.136 1.00 59.69 311 SER A O 1
ATOM 2443 N N . LYS A 1 312 ? -6.045 -10.907 -1.095 1.00 66.00 312 LYS A N 1
ATOM 2444 C CA . LYS A 1 312 ? -5.115 -11.992 -1.462 1.00 66.00 312 LYS A CA 1
ATOM 2445 C C . LYS A 1 312 ? -3.750 -11.803 -0.795 1.00 66.00 312 LYS A C 1
ATOM 2447 O O . LYS A 1 312 ? -3.204 -12.778 -0.294 1.00 66.00 312 LYS A O 1
ATOM 2452 N N . PHE A 1 313 ? -3.292 -10.557 -0.645 1.00 64.19 313 PHE A N 1
ATOM 2453 C CA . PHE A 1 313 ? -2.131 -10.166 0.167 1.00 64.19 313 PHE A CA 1
ATOM 2454 C C . PHE A 1 313 ? -2.109 -10.849 1.543 1.00 64.19 313 PHE A C 1
ATOM 2456 O O . PHE A 1 313 ? -1.157 -11.542 1.889 1.00 64.19 313 PHE A O 1
ATOM 2463 N N . LYS A 1 314 ? -3.195 -10.720 2.317 1.00 65.06 314 LYS A N 1
ATOM 2464 C CA . LYS A 1 314 ? -3.305 -11.297 3.664 1.00 65.06 314 LYS A CA 1
ATOM 2465 C C . LYS A 1 314 ? -3.349 -12.822 3.636 1.00 65.06 314 LYS A C 1
ATOM 2467 O O . LYS A 1 314 ? -2.847 -13.450 4.561 1.00 65.06 314 LYS A O 1
ATOM 2472 N N . THR A 1 315 ? -3.912 -13.409 2.580 1.00 72.75 315 THR A N 1
ATOM 2473 C CA . THR A 1 315 ? -3.886 -14.866 2.384 1.00 72.75 315 THR A CA 1
ATOM 2474 C C . THR A 1 315 ? -2.450 -15.352 2.168 1.00 72.75 315 THR A C 1
ATOM 2476 O O . THR A 1 315 ? -2.046 -16.319 2.806 1.00 72.75 315 THR A O 1
ATOM 2479 N N . VAL A 1 316 ? -1.652 -14.640 1.359 1.00 72.31 316 VAL A N 1
ATOM 2480 C CA . VAL A 1 316 ? -0.230 -14.964 1.145 1.00 72.31 316 VAL A CA 1
ATOM 2481 C C . VAL A 1 316 ? 0.588 -14.765 2.415 1.00 72.31 316 VAL A C 1
ATOM 2483 O O . VAL A 1 316 ? 1.266 -15.699 2.823 1.00 72.31 316 VAL A O 1
ATOM 2486 N N . VAL A 1 317 ? 0.472 -13.622 3.106 1.00 73.94 317 VAL A N 1
ATOM 2487 C CA . VAL A 1 317 ? 1.167 -13.419 4.394 1.00 73.94 317 VAL A CA 1
ATOM 2488 C C . VAL A 1 317 ? 0.779 -14.512 5.395 1.00 73.94 317 VAL A C 1
ATOM 2490 O O . VAL A 1 317 ? 1.651 -15.087 6.036 1.00 73.94 317 VAL A O 1
ATOM 2493 N N . SER A 1 318 ? -0.510 -14.860 5.497 1.00 74.81 318 SER A N 1
ATOM 2494 C CA . SER A 1 318 ? -0.976 -15.932 6.387 1.00 74.81 318 SER A CA 1
ATOM 2495 C C . SER A 1 318 ? -0.425 -17.306 6.006 1.00 74.81 318 SER A C 1
ATOM 2497 O O . SER A 1 318 ? -0.180 -18.105 6.904 1.00 74.81 318 SER A O 1
ATOM 2499 N N . ALA A 1 319 ? -0.233 -17.592 4.715 1.00 75.69 319 ALA A N 1
ATOM 2500 C CA . ALA A 1 319 ? 0.423 -18.811 4.257 1.00 75.69 319 ALA A CA 1
ATOM 2501 C C . ALA A 1 319 ? 1.918 -18.795 4.617 1.00 75.69 319 ALA A C 1
ATOM 2503 O O . ALA A 1 319 ? 2.395 -19.751 5.223 1.00 75.69 319 ALA A O 1
ATOM 2504 N N . MET A 1 320 ? 2.627 -17.697 4.331 1.00 78.75 320 MET A N 1
ATOM 2505 C CA . MET A 1 320 ? 4.057 -17.522 4.626 1.00 78.75 320 MET A CA 1
ATOM 2506 C C . MET A 1 320 ? 4.377 -17.679 6.120 1.00 78.75 320 MET A C 1
ATOM 2508 O O . MET A 1 320 ? 5.394 -18.263 6.467 1.00 78.75 320 MET A O 1
ATOM 2512 N N . VAL A 1 321 ? 3.514 -17.191 7.021 1.00 81.38 321 VAL A N 1
ATOM 2513 C CA . VAL A 1 321 ? 3.730 -17.298 8.480 1.00 81.38 321 VAL A CA 1
ATOM 2514 C C . VAL A 1 321 ? 3.103 -18.548 9.123 1.00 81.38 321 VAL A C 1
ATOM 2516 O O . VAL A 1 321 ? 3.081 -18.649 10.353 1.00 81.38 321 VAL A O 1
ATOM 2519 N N . SER A 1 322 ? 2.570 -19.475 8.317 1.00 77.94 322 SER A N 1
ATOM 2520 C CA . SER A 1 322 ? 2.016 -20.761 8.771 1.00 77.94 322 SER A CA 1
ATOM 2521 C C . SER A 1 322 ? 3.066 -21.880 8.762 1.00 77.94 322 SER A C 1
ATOM 2523 O O . SER A 1 322 ? 4.159 -21.709 8.236 1.00 77.94 322 SER A O 1
ATOM 2525 N N . ALA A 1 323 ? 2.733 -23.051 9.310 1.00 66.00 323 ALA A N 1
ATOM 2526 C CA . ALA A 1 323 ? 3.617 -24.223 9.351 1.00 66.00 323 ALA A CA 1
ATOM 2527 C C . ALA A 1 323 ? 3.726 -24.983 8.004 1.00 66.00 323 ALA A C 1
ATOM 2529 O O . ALA A 1 323 ? 3.887 -26.201 7.989 1.00 66.00 323 ALA A O 1
ATOM 2530 N N . ARG A 1 324 ? 3.584 -24.290 6.868 1.00 66.50 324 ARG A N 1
ATOM 2531 C CA . ARG A 1 324 ? 3.687 -24.887 5.528 1.00 66.50 324 ARG A CA 1
ATOM 2532 C C . ARG A 1 324 ? 5.140 -24.957 5.074 1.00 66.50 324 ARG A C 1
ATOM 2534 O O . ARG A 1 324 ? 5.871 -23.984 5.205 1.00 66.50 324 ARG A O 1
ATOM 2541 N N . SER A 1 325 ? 5.524 -26.086 4.482 1.00 68.94 325 SER A N 1
ATOM 2542 C CA . SER A 1 325 ? 6.890 -26.330 3.997 1.00 68.94 325 SER A CA 1
ATOM 2543 C C . SER A 1 325 ? 7.250 -25.562 2.721 1.00 68.94 325 SER A C 1
ATOM 2545 O O . SER A 1 325 ? 8.428 -25.366 2.450 1.00 68.94 325 SER A O 1
ATOM 2547 N N . LEU A 1 326 ? 6.257 -25.131 1.936 1.00 74.81 326 LEU A N 1
ATOM 2548 C CA . LEU A 1 326 ? 6.443 -24.324 0.732 1.00 74.81 326 LEU A CA 1
ATOM 2549 C C . LEU A 1 326 ? 5.237 -23.395 0.534 1.00 74.81 326 LEU A C 1
ATOM 2551 O O . LEU A 1 326 ? 4.098 -23.766 0.824 1.00 74.81 326 LEU A O 1
ATOM 2555 N N . VAL A 1 327 ? 5.489 -22.179 0.043 1.00 73.62 327 VAL A N 1
ATOM 2556 C CA . VAL A 1 327 ? 4.457 -21.207 -0.344 1.00 73.62 327 VAL A CA 1
ATOM 2557 C C . VAL A 1 327 ? 4.895 -20.530 -1.637 1.00 73.62 327 VAL A C 1
ATOM 2559 O O . VAL A 1 327 ? 5.831 -19.734 -1.638 1.00 73.62 327 VAL A O 1
ATOM 2562 N N . VAL A 1 328 ? 4.201 -20.822 -2.736 1.00 78.06 328 VAL A N 1
ATOM 2563 C CA . VAL A 1 328 ? 4.441 -20.188 -4.038 1.00 78.06 328 VAL A CA 1
ATOM 2564 C C . VAL A 1 328 ? 3.481 -19.011 -4.197 1.00 78.06 328 VAL A C 1
ATOM 2566 O O . VAL A 1 328 ? 2.267 -19.175 -4.085 1.00 78.06 328 VAL A O 1
ATOM 2569 N N . ALA A 1 329 ? 4.006 -17.813 -4.458 1.00 75.12 329 ALA A N 1
ATOM 2570 C CA . ALA A 1 329 ? 3.209 -16.602 -4.643 1.00 75.12 329 ALA A CA 1
ATOM 2571 C C . ALA A 1 329 ? 3.511 -15.955 -6.001 1.00 75.12 329 ALA A C 1
ATOM 2573 O O . ALA A 1 329 ? 4.580 -15.383 -6.211 1.00 75.12 329 ALA A O 1
ATOM 2574 N N . HIS A 1 330 ? 2.549 -16.010 -6.920 1.00 75.12 330 HIS A N 1
ATOM 2575 C CA . HIS A 1 330 ? 2.630 -15.308 -8.194 1.00 75.12 330 HIS A CA 1
ATOM 2576 C C . HIS A 1 330 ? 2.062 -13.893 -8.025 1.00 75.12 330 HIS A C 1
ATOM 2578 O O . HIS A 1 330 ? 0.849 -13.679 -7.968 1.00 75.12 330 HIS A O 1
ATOM 2584 N N . GLY A 1 331 ? 2.963 -12.914 -7.945 1.00 70.44 331 GLY A N 1
ATOM 2585 C CA . GLY A 1 331 ? 2.620 -11.497 -7.981 1.00 70.44 331 GLY A CA 1
ATOM 2586 C C . GLY A 1 331 ? 3.019 -10.840 -9.301 1.00 70.44 331 GLY A C 1
ATOM 2587 O O . GLY A 1 331 ? 4.218 -10.647 -9.520 1.00 70.44 331 GLY A O 1
ATOM 2588 N N . PRO A 1 332 ? 2.058 -10.440 -10.147 1.00 68.12 332 PRO A N 1
ATOM 2589 C CA . PRO A 1 332 ? 2.285 -9.513 -11.253 1.00 68.12 332 PRO A CA 1
ATOM 2590 C C . PRO A 1 332 ? 2.970 -8.191 -10.828 1.00 68.12 332 PRO A C 1
ATOM 2592 O O . PRO A 1 332 ? 3.191 -7.918 -9.636 1.00 68.12 332 PRO A O 1
ATOM 2595 N N . PRO A 1 333 ? 3.333 -7.326 -11.788 1.00 62.19 333 PRO A N 1
ATOM 2596 C CA . PRO A 1 333 ? 3.792 -5.972 -11.507 1.00 62.19 333 PRO A CA 1
ATOM 2597 C C . PRO A 1 333 ? 2.807 -5.212 -10.621 1.00 62.19 333 PRO A C 1
ATOM 2599 O O . PRO A 1 333 ? 1.604 -5.215 -10.866 1.00 62.19 333 PRO A O 1
ATOM 2602 N N . GLY A 1 334 ? 3.308 -4.543 -9.581 1.00 62.00 334 GLY A N 1
ATOM 2603 C CA . GLY A 1 334 ? 2.477 -3.642 -8.780 1.00 62.00 334 GLY A CA 1
ATOM 2604 C C . GLY A 1 334 ? 1.527 -4.276 -7.772 1.00 62.00 334 GLY A C 1
ATOM 2605 O O . GLY A 1 334 ? 0.813 -3.542 -7.095 1.00 62.00 334 GLY A O 1
ATOM 2606 N N . THR A 1 335 ? 1.529 -5.601 -7.623 1.00 64.00 335 THR A N 1
ATOM 2607 C CA . THR A 1 335 ? 0.604 -6.310 -6.718 1.00 64.00 335 THR A CA 1
ATOM 2608 C C . THR A 1 335 ? 1.114 -6.449 -5.282 1.00 64.00 335 THR A C 1
ATOM 2610 O O . THR A 1 335 ? 0.568 -7.215 -4.492 1.00 64.00 335 THR A O 1
ATOM 2613 N N . GLY A 1 336 ? 2.194 -5.742 -4.933 1.00 68.19 336 GLY A N 1
ATOM 2614 C CA . GLY A 1 336 ? 2.709 -5.682 -3.566 1.00 68.19 336 GLY A CA 1
ATOM 2615 C C . GLY A 1 336 ? 3.564 -6.871 -3.107 1.00 68.19 336 GLY A C 1
ATOM 2616 O O . GLY A 1 336 ? 3.617 -7.102 -1.902 1.00 68.19 336 GLY A O 1
ATOM 2617 N N . LYS A 1 337 ? 4.266 -7.594 -4.001 1.00 74.25 337 LYS A N 1
ATOM 2618 C CA . LYS A 1 337 ? 5.215 -8.682 -3.640 1.00 74.25 337 LYS A CA 1
ATOM 2619 C C . LYS A 1 337 ? 6.144 -8.304 -2.476 1.00 74.25 337 LYS A C 1
ATOM 2621 O O . LYS A 1 337 ? 6.015 -8.842 -1.381 1.00 74.25 337 LYS A O 1
ATOM 2626 N N . THR A 1 338 ? 6.968 -7.276 -2.663 1.00 72.88 338 THR A N 1
ATOM 2627 C CA . THR A 1 338 ? 7.900 -6.732 -1.660 1.00 72.88 338 THR A CA 1
ATOM 2628 C C . THR A 1 338 ? 7.199 -6.284 -0.369 1.00 72.88 338 THR A C 1
ATOM 2630 O O . THR A 1 338 ? 7.732 -6.441 0.724 1.00 72.88 338 THR A O 1
ATOM 2633 N N . SER A 1 339 ? 5.960 -5.781 -0.461 1.00 75.25 339 SER A N 1
ATOM 2634 C CA . SER A 1 339 ? 5.156 -5.427 0.723 1.00 75.25 339 SER A CA 1
ATOM 2635 C C . SER A 1 339 ? 4.615 -6.661 1.460 1.00 75.25 339 SER A C 1
ATOM 2637 O O . SER A 1 339 ? 4.429 -6.615 2.671 1.00 75.25 339 SER A O 1
ATOM 2639 N N . THR A 1 340 ? 4.389 -7.770 0.750 1.00 75.62 340 THR A N 1
ATOM 2640 C CA . THR A 1 340 ? 3.965 -9.065 1.312 1.00 75.62 340 THR A CA 1
ATOM 2641 C C . THR A 1 340 ? 5.126 -9.688 2.087 1.00 75.62 340 THR A C 1
ATOM 2643 O O . THR A 1 340 ? 4.955 -10.092 3.235 1.00 75.62 340 THR A O 1
ATOM 2646 N N . ILE A 1 341 ? 6.327 -9.658 1.496 1.00 82.69 341 ILE A N 1
ATOM 2647 C CA . ILE A 1 341 ? 7.589 -10.054 2.135 1.00 82.69 341 ILE A CA 1
ATOM 2648 C C . ILE A 1 341 ? 7.848 -9.205 3.384 1.00 82.69 341 ILE A C 1
ATOM 2650 O O . ILE A 1 341 ? 8.053 -9.755 4.461 1.00 82.69 341 ILE A O 1
ATOM 2654 N N . SER A 1 342 ? 7.757 -7.875 3.272 1.00 79.94 342 SER A N 1
ATOM 2655 C CA . SER A 1 342 ? 7.921 -6.948 4.400 1.00 79.94 342 SER A CA 1
ATOM 2656 C C . SER A 1 342 ? 6.924 -7.220 5.538 1.00 79.94 342 SER A C 1
ATOM 2658 O O . SER A 1 342 ? 7.329 -7.311 6.696 1.00 79.94 342 SER A O 1
ATOM 2660 N N . ALA A 1 343 ? 5.642 -7.450 5.236 1.00 78.06 343 ALA A N 1
ATOM 2661 C CA . ALA A 1 343 ? 4.640 -7.774 6.253 1.00 78.06 343 ALA A CA 1
ATOM 2662 C C . ALA A 1 343 ? 4.895 -9.125 6.952 1.00 78.06 343 ALA A C 1
ATOM 2664 O O . ALA A 1 343 ? 4.678 -9.238 8.160 1.00 78.06 343 ALA A O 1
ATOM 2665 N N . ALA A 1 344 ? 5.379 -10.139 6.227 1.00 82.31 344 ALA A N 1
ATOM 2666 C CA . ALA A 1 344 ? 5.791 -11.410 6.823 1.00 82.31 344 ALA A CA 1
ATOM 2667 C C . ALA A 1 344 ? 7.057 -11.248 7.690 1.00 82.31 344 ALA A C 1
ATOM 2669 O O . ALA A 1 344 ? 7.089 -11.730 8.823 1.00 82.31 344 ALA A O 1
ATOM 2670 N N . ALA A 1 345 ? 8.043 -10.479 7.219 1.00 85.00 345 ALA A N 1
ATOM 2671 C CA . ALA A 1 345 ? 9.270 -10.152 7.943 1.00 85.00 345 ALA A CA 1
ATOM 2672 C C . ALA A 1 345 ? 9.009 -9.436 9.278 1.00 85.00 345 ALA A C 1
ATOM 2674 O O . ALA A 1 345 ? 9.615 -9.799 10.283 1.00 85.00 345 ALA A O 1
ATOM 2675 N N . VAL A 1 346 ? 8.049 -8.503 9.342 1.00 81.50 346 VAL A N 1
ATOM 2676 C CA . VAL A 1 346 ? 7.607 -7.893 10.615 1.00 81.50 346 VAL A CA 1
ATOM 2677 C C . VAL A 1 346 ? 7.131 -8.958 11.611 1.00 81.50 346 VAL A C 1
ATOM 2679 O O . VAL A 1 346 ? 7.459 -8.900 12.798 1.00 81.50 346 VAL A O 1
ATOM 2682 N N . ILE A 1 347 ? 6.372 -9.956 11.150 1.00 83.12 347 ILE A N 1
ATOM 2683 C CA . ILE A 1 347 ? 5.847 -11.028 12.008 1.00 83.12 347 ILE A CA 1
ATOM 2684 C C . ILE A 1 347 ? 6.975 -11.962 12.467 1.00 83.12 347 ILE A C 1
ATOM 2686 O O . ILE A 1 347 ? 7.011 -12.333 13.642 1.00 83.12 347 ILE A O 1
ATOM 2690 N N . TRP A 1 348 ? 7.896 -12.334 11.577 1.00 90.38 348 TRP A N 1
ATOM 2691 C CA . TRP A 1 348 ? 9.030 -13.196 11.915 1.00 90.38 348 TRP A CA 1
ATOM 2692 C C . TRP A 1 348 ? 10.026 -12.510 12.850 1.00 90.38 348 TRP A C 1
ATOM 2694 O O . TRP A 1 348 ? 10.384 -13.101 13.866 1.00 90.38 348 TRP A O 1
ATOM 2704 N N . GLY A 1 349 ? 10.380 -11.246 12.597 1.00 87.06 349 GLY A N 1
ATOM 2705 C CA . GLY A 1 349 ? 11.276 -10.460 13.449 1.00 87.06 349 GLY A CA 1
ATOM 2706 C C . GLY A 1 349 ? 10.721 -10.274 14.864 1.00 87.06 349 GLY A C 1
ATOM 2707 O O . GLY A 1 349 ? 11.424 -10.520 15.842 1.00 87.06 349 GLY A O 1
ATOM 2708 N N . ARG A 1 350 ? 9.420 -9.971 14.999 1.00 84.94 350 ARG A N 1
ATOM 2709 C CA . ARG A 1 350 ? 8.735 -9.909 16.309 1.00 84.94 350 ARG A CA 1
ATOM 2710 C C . ARG A 1 350 ? 8.717 -11.249 17.045 1.00 84.94 350 ARG A C 1
ATOM 2712 O O . ARG A 1 350 ? 8.804 -11.273 18.269 1.00 84.94 350 ARG A O 1
ATOM 2719 N N . LYS A 1 351 ? 8.630 -12.364 16.314 1.00 87.38 351 LYS A N 1
ATOM 2720 C CA . LYS A 1 351 ? 8.752 -13.726 16.862 1.00 87.38 351 LYS A CA 1
ATOM 2721 C C . LYS A 1 351 ? 10.209 -14.193 17.027 1.00 87.38 351 LYS A C 1
ATOM 2723 O O . LYS A 1 351 ? 10.411 -15.319 17.474 1.00 87.38 351 LYS A O 1
ATOM 2728 N N . LYS A 1 352 ? 11.201 -13.365 16.669 1.00 90.50 352 LYS A N 1
ATOM 2729 C CA . LYS A 1 352 ? 12.636 -13.703 16.611 1.00 90.50 352 LYS A CA 1
ATOM 2730 C C . LYS A 1 352 ? 12.917 -14.992 15.824 1.00 90.50 352 LYS A C 1
ATOM 2732 O O . LYS A 1 352 ? 13.732 -15.814 16.237 1.00 90.50 352 LYS A O 1
ATOM 2737 N N . LEU A 1 353 ? 12.206 -15.194 14.714 1.00 90.56 353 LEU A N 1
ATOM 2738 C CA . LEU A 1 353 ? 12.359 -16.367 13.855 1.00 90.56 353 LEU A CA 1
ATOM 2739 C C . LEU A 1 353 ? 13.494 -16.136 12.842 1.00 90.56 353 LEU A C 1
ATOM 2741 O O . LEU A 1 353 ? 13.370 -15.225 12.021 1.00 90.56 353 LEU A O 1
ATOM 2745 N N . PRO A 1 354 ? 14.567 -16.954 12.863 1.00 92.88 354 PRO A N 1
ATOM 2746 C CA . PRO A 1 354 ? 15.666 -16.860 11.906 1.00 92.88 354 PRO A CA 1
ATOM 2747 C C . PRO A 1 354 ? 15.176 -16.953 10.456 1.00 92.88 354 PRO A C 1
ATOM 2749 O O . PRO A 1 354 ? 14.611 -17.970 10.043 1.00 92.88 354 PRO A O 1
ATOM 2752 N N . THR A 1 355 ? 15.364 -15.868 9.706 1.00 93.69 355 THR A N 1
ATOM 2753 C CA . THR A 1 355 ? 14.818 -15.676 8.359 1.00 93.69 355 THR A CA 1
ATOM 2754 C C . THR A 1 355 ? 15.894 -15.137 7.426 1.00 93.69 355 THR A C 1
ATOM 2756 O O . THR A 1 355 ? 16.537 -14.131 7.718 1.00 93.69 355 THR A O 1
ATOM 2759 N N . TRP A 1 356 ? 16.034 -15.763 6.265 1.00 94.50 356 TRP A N 1
ATOM 2760 C CA . TRP A 1 356 ? 16.811 -15.245 5.148 1.00 94.50 356 TRP A CA 1
ATOM 2761 C C . TRP A 1 356 ? 15.865 -14.792 4.043 1.00 94.50 356 TRP A C 1
ATOM 2763 O O . TRP A 1 356 ? 14.954 -15.522 3.651 1.00 94.50 356 TRP A O 1
ATOM 2773 N N . ILE A 1 357 ? 16.063 -13.575 3.551 1.00 94.25 357 ILE A N 1
ATOM 2774 C CA . ILE A 1 357 ? 15.291 -13.002 2.452 1.00 94.25 357 ILE A CA 1
ATOM 2775 C C . ILE A 1 357 ? 16.268 -12.713 1.321 1.00 94.25 357 ILE A C 1
ATOM 2777 O O . ILE A 1 357 ? 17.117 -11.830 1.435 1.00 94.25 357 ILE A O 1
ATOM 2781 N N . VAL A 1 358 ? 16.165 -13.481 0.243 1.00 89.19 358 VAL A N 1
ATOM 2782 C CA . VAL A 1 358 ? 17.096 -13.421 -0.881 1.00 89.19 358 VAL A CA 1
ATOM 2783 C C . VAL A 1 358 ? 16.408 -13.060 -2.189 1.00 89.19 358 VAL A C 1
ATOM 2785 O O . VAL A 1 358 ? 15.198 -13.219 -2.341 1.00 89.19 358 VAL A O 1
ATOM 2788 N N . ALA A 1 359 ? 17.189 -12.564 -3.142 1.00 82.38 359 ALA A N 1
ATOM 2789 C CA . ALA A 1 359 ? 16.757 -12.314 -4.514 1.00 82.38 359 ALA A CA 1
ATOM 2790 C C . ALA A 1 359 ? 17.912 -12.590 -5.492 1.00 82.38 359 ALA A C 1
ATOM 2792 O O . ALA A 1 359 ? 19.040 -12.859 -5.070 1.00 82.38 359 ALA A O 1
ATOM 2793 N N . HIS A 1 360 ? 17.652 -12.519 -6.799 1.00 72.25 360 HIS A N 1
ATOM 2794 C CA . HIS A 1 360 ? 18.695 -12.709 -7.814 1.00 72.25 360 HIS A CA 1
ATOM 2795 C C . HIS A 1 360 ? 19.703 -11.544 -7.845 1.00 72.25 360 HIS A C 1
ATOM 2797 O O . HIS A 1 360 ? 20.902 -11.764 -7.993 1.00 72.25 360 HIS A O 1
ATOM 2803 N N . SER A 1 361 ? 19.234 -10.301 -7.662 1.00 72.44 361 SER A N 1
ATOM 2804 C CA . SER A 1 361 ? 20.039 -9.083 -7.830 1.00 72.44 361 SER A CA 1
ATOM 2805 C C . SER A 1 361 ? 20.161 -8.246 -6.550 1.00 72.44 361 SER A C 1
ATOM 2807 O O . SER A 1 361 ? 19.235 -8.175 -5.740 1.00 72.44 361 SER A O 1
ATOM 2809 N N . ASN A 1 362 ? 21.279 -7.523 -6.403 1.00 78.50 362 ASN A N 1
ATOM 2810 C CA . ASN A 1 362 ? 21.480 -6.566 -5.303 1.00 78.50 362 ASN A CA 1
ATOM 2811 C C . ASN A 1 362 ? 20.432 -5.434 -5.292 1.00 78.50 362 ASN A C 1
ATOM 2813 O O . ASN A 1 362 ? 20.110 -4.911 -4.226 1.00 78.50 362 ASN A O 1
ATOM 2817 N N . VAL A 1 363 ? 19.872 -5.077 -6.455 1.00 75.12 363 VAL A N 1
ATOM 2818 C CA . VAL A 1 363 ? 18.807 -4.066 -6.580 1.00 75.12 363 VAL A CA 1
ATOM 2819 C C . VAL A 1 363 ? 17.488 -4.585 -6.000 1.00 75.12 363 VAL A C 1
ATOM 2821 O O . VAL A 1 363 ? 16.813 -3.872 -5.263 1.00 75.12 363 VAL A O 1
ATOM 2824 N N . ALA A 1 364 ? 17.137 -5.850 -6.239 1.00 72.81 364 ALA A N 1
ATOM 2825 C CA . ALA A 1 364 ? 15.962 -6.457 -5.618 1.00 72.81 364 ALA A CA 1
ATOM 2826 C C . ALA A 1 364 ? 16.111 -6.567 -4.091 1.00 72.81 364 ALA A C 1
ATOM 2828 O O . ALA A 1 364 ? 15.200 -6.186 -3.355 1.00 72.81 364 ALA A O 1
ATOM 2829 N N . VAL A 1 365 ? 17.288 -6.987 -3.607 1.00 84.50 365 VAL A N 1
ATOM 2830 C CA . VAL A 1 365 ? 17.617 -7.018 -2.168 1.00 84.50 365 VAL A CA 1
ATOM 2831 C C . VAL A 1 365 ? 17.482 -5.624 -1.542 1.00 84.50 365 VAL A C 1
ATOM 2833 O O . VAL A 1 365 ? 16.836 -5.474 -0.504 1.00 84.50 365 VAL A O 1
ATOM 2836 N N . LYS A 1 366 ? 18.021 -4.591 -2.201 1.00 84.56 366 LYS A N 1
ATOM 2837 C CA . LYS A 1 366 ? 17.894 -3.183 -1.804 1.00 84.56 366 LYS A CA 1
ATOM 2838 C C . LYS A 1 366 ? 16.434 -2.739 -1.678 1.00 84.56 366 LYS A C 1
ATOM 2840 O O . LYS A 1 366 ? 16.062 -2.178 -0.653 1.00 84.56 366 LYS A O 1
ATOM 2845 N N . ASN A 1 367 ? 15.599 -3.023 -2.676 1.00 77.31 367 ASN A N 1
ATOM 2846 C CA . ASN A 1 367 ? 14.192 -2.607 -2.674 1.00 77.31 367 ASN A CA 1
ATOM 2847 C C . ASN A 1 367 ? 13.403 -3.235 -1.508 1.00 77.31 367 ASN A C 1
ATOM 2849 O O . ASN A 1 367 ? 12.510 -2.605 -0.934 1.00 77.31 367 ASN A O 1
ATOM 2853 N N . ILE A 1 368 ? 13.745 -4.471 -1.122 1.00 82.94 368 ILE A N 1
ATOM 2854 C CA . ILE A 1 368 ? 13.211 -5.112 0.087 1.00 82.94 368 ILE A CA 1
ATOM 2855 C C . ILE A 1 368 ? 13.755 -4.409 1.340 1.00 82.94 368 ILE A C 1
ATOM 2857 O O . ILE A 1 368 ? 12.974 -4.079 2.234 1.00 82.94 368 ILE A O 1
ATOM 2861 N N . ALA A 1 369 ? 15.062 -4.140 1.400 1.00 88.56 369 ALA A N 1
ATOM 2862 C CA . ALA A 1 369 ? 15.714 -3.473 2.526 1.00 88.56 369 ALA A CA 1
ATOM 2863 C C . ALA A 1 369 ? 15.142 -2.076 2.810 1.00 88.56 369 ALA A C 1
ATOM 2865 O O . ALA A 1 369 ? 14.806 -1.785 3.952 1.00 88.56 369 ALA A O 1
ATOM 2866 N N . GLU A 1 370 ? 14.953 -1.228 1.797 1.00 83.50 370 GLU A N 1
ATOM 2867 C CA . GLU A 1 370 ? 14.329 0.096 1.958 1.00 83.50 370 GLU A CA 1
ATOM 2868 C C . GLU A 1 370 ? 12.893 -0.021 2.485 1.00 83.50 370 GLU A C 1
ATOM 2870 O O . GLU A 1 370 ? 12.465 0.742 3.356 1.00 83.50 370 GLU A O 1
ATOM 2875 N N . LYS A 1 371 ? 12.145 -1.035 2.027 1.00 78.62 371 LYS A N 1
ATOM 2876 C CA . LYS A 1 371 ? 10.797 -1.291 2.539 1.00 78.62 371 LYS A CA 1
ATOM 2877 C C . LYS A 1 371 ? 10.817 -1.725 4.008 1.00 78.62 371 LYS A C 1
ATOM 2879 O O . LYS A 1 371 ? 9.984 -1.253 4.786 1.00 78.62 371 LYS A O 1
ATOM 2884 N N . LEU A 1 372 ? 11.773 -2.566 4.405 1.00 84.00 372 LEU A N 1
ATOM 2885 C CA . LEU A 1 372 ? 11.979 -2.965 5.800 1.00 84.00 372 LEU A CA 1
ATOM 2886 C C . LEU A 1 372 ? 12.484 -1.813 6.677 1.00 84.00 372 LEU A C 1
ATOM 2888 O O . LEU A 1 372 ? 12.036 -1.707 7.810 1.00 84.00 372 LEU A O 1
ATOM 2892 N N . ALA A 1 373 ? 13.332 -0.920 6.163 1.00 83.62 373 ALA A N 1
ATOM 2893 C CA . ALA A 1 373 ? 13.835 0.246 6.894 1.00 83.62 373 ALA A CA 1
ATOM 2894 C C . ALA A 1 373 ? 12.719 1.233 7.278 1.00 83.62 373 ALA A C 1
ATOM 2896 O O . ALA A 1 373 ? 12.803 1.885 8.315 1.00 83.62 373 ALA A O 1
ATOM 2897 N N . SER A 1 374 ? 11.639 1.288 6.488 1.00 72.81 374 SER A N 1
ATOM 2898 C CA . SER A 1 374 ? 10.409 2.023 6.828 1.00 72.81 374 SER A CA 1
ATOM 2899 C C . SER A 1 374 ? 9.510 1.327 7.870 1.00 72.81 374 SER A C 1
ATOM 2901 O O . SER A 1 374 ? 8.424 1.821 8.173 1.00 72.81 374 SER A O 1
ATOM 2903 N N . SER A 1 375 ? 9.930 0.172 8.398 1.00 70.94 375 SER A N 1
ATOM 2904 C CA . SER A 1 375 ? 9.186 -0.668 9.344 1.00 70.94 375 SER A CA 1
ATOM 2905 C C . SER A 1 375 ? 9.977 -0.902 10.638 1.00 70.94 375 SER A C 1
ATOM 2907 O O . SER A 1 375 ? 11.202 -0.853 10.661 1.00 70.94 375 SER A O 1
ATOM 2909 N N . ASP A 1 376 ? 9.267 -1.228 11.719 1.00 72.62 376 ASP A N 1
ATOM 2910 C CA . ASP A 1 376 ? 9.837 -1.631 13.014 1.00 72.62 376 ASP A CA 1
ATOM 2911 C C . ASP A 1 376 ? 10.401 -3.069 12.951 1.00 72.62 376 ASP A C 1
ATOM 2913 O O . ASP A 1 376 ? 9.802 -4.027 13.447 1.00 72.62 376 ASP A O 1
ATOM 2917 N N . VAL A 1 377 ? 11.510 -3.235 12.220 1.00 81.31 377 VAL A N 1
ATOM 2918 C CA . VAL A 1 377 ? 12.187 -4.517 11.973 1.00 81.31 377 VAL A CA 1
ATOM 2919 C C . VAL A 1 377 ? 13.700 -4.320 11.970 1.00 81.31 377 VAL A C 1
ATOM 2921 O O . VAL A 1 377 ? 14.236 -3.566 11.162 1.00 81.31 377 VAL A O 1
ATOM 2924 N N . ASN A 1 378 ? 14.407 -5.058 12.829 1.00 89.62 378 ASN A N 1
ATOM 2925 C CA . ASN A 1 378 ? 15.861 -5.166 12.747 1.00 89.62 378 ASN A CA 1
ATOM 2926 C C . ASN A 1 378 ? 16.247 -6.212 11.688 1.00 89.62 378 ASN A C 1
ATOM 2928 O O . ASN A 1 378 ? 15.778 -7.351 11.748 1.00 89.62 378 ASN A O 1
ATOM 2932 N N . PHE A 1 379 ? 17.094 -5.819 10.740 1.00 94.31 379 PHE A N 1
ATOM 2933 C CA . PHE A 1 379 ? 17.625 -6.677 9.685 1.00 94.31 379 PHE A CA 1
ATOM 2934 C C . PHE A 1 379 ? 19.054 -6.249 9.323 1.00 94.31 379 PHE A C 1
ATOM 2936 O O . PHE A 1 379 ? 19.470 -5.124 9.610 1.00 94.31 379 PHE A O 1
ATOM 2943 N N . LYS A 1 380 ? 19.799 -7.144 8.673 1.00 95.38 380 LYS A N 1
ATOM 2944 C CA . LYS A 1 380 ? 21.150 -6.890 8.145 1.00 95.38 380 LYS A CA 1
ATOM 2945 C C . LYS A 1 380 ? 21.204 -7.292 6.673 1.00 95.38 380 LYS A C 1
ATOM 2947 O O . LYS A 1 380 ? 20.509 -8.223 6.279 1.00 95.38 380 LYS A O 1
ATOM 2952 N N . ILE A 1 381 ? 22.005 -6.600 5.872 1.00 94.69 381 ILE A N 1
ATOM 2953 C CA . ILE A 1 381 ? 22.242 -6.888 4.455 1.00 94.69 381 ILE A CA 1
ATOM 2954 C C . ILE A 1 381 ? 23.675 -7.395 4.317 1.00 94.69 381 ILE A C 1
ATOM 2956 O O . ILE A 1 381 ? 24.595 -6.750 4.813 1.00 94.69 381 ILE A O 1
ATOM 2960 N N . ILE A 1 382 ? 23.862 -8.524 3.640 1.00 93.25 382 ILE A N 1
ATOM 2961 C CA . ILE A 1 382 ? 25.173 -9.120 3.386 1.00 93.25 382 ILE A CA 1
ATOM 2962 C C . ILE A 1 382 ? 25.412 -9.181 1.876 1.00 93.25 382 ILE A C 1
ATOM 2964 O O . ILE A 1 382 ? 24.600 -9.734 1.129 1.00 93.25 382 ILE A O 1
ATOM 2968 N N . VAL A 1 383 ? 26.538 -8.620 1.437 1.00 89.56 383 VAL A N 1
ATOM 2969 C CA . VAL A 1 383 ? 26.961 -8.545 0.027 1.00 89.56 383 VAL A CA 1
ATOM 2970 C C . VAL A 1 383 ? 28.363 -9.137 -0.162 1.00 89.56 383 VAL A C 1
ATOM 2972 O O . VAL A 1 383 ? 29.088 -9.355 0.809 1.00 89.56 383 VAL A O 1
ATOM 2975 N N . SER A 1 384 ? 28.761 -9.433 -1.402 1.00 84.00 384 SER A N 1
ATOM 2976 C CA . SER A 1 384 ? 30.114 -9.938 -1.682 1.00 84.00 384 SER A CA 1
ATOM 2977 C C . SER A 1 384 ? 31.167 -8.821 -1.624 1.00 84.00 384 SER A C 1
ATOM 2979 O O . SER A 1 384 ? 30.834 -7.636 -1.661 1.00 84.00 384 SER A O 1
ATOM 2981 N N . LYS A 1 385 ? 32.453 -9.187 -1.561 1.00 79.88 385 LYS A N 1
ATOM 2982 C CA . LYS A 1 385 ? 33.579 -8.229 -1.563 1.00 79.88 385 LYS A CA 1
ATOM 2983 C C . LYS A 1 385 ? 33.703 -7.438 -2.876 1.00 79.88 385 LYS A C 1
ATOM 2985 O O . LYS A 1 385 ? 34.290 -6.361 -2.914 1.00 79.88 385 LYS A O 1
ATOM 2990 N N . GLU A 1 386 ? 33.151 -7.973 -3.962 1.00 73.38 386 GLU A N 1
ATOM 2991 C CA . GLU A 1 386 ? 33.065 -7.333 -5.278 1.00 73.38 386 GLU A CA 1
ATOM 2992 C C . GLU A 1 386 ? 31.902 -6.328 -5.372 1.00 73.38 386 GLU A C 1
ATOM 2994 O O . GLU A 1 386 ? 31.720 -5.699 -6.415 1.00 73.38 386 GLU A O 1
ATOM 2999 N N . PHE A 1 387 ? 31.103 -6.157 -4.311 1.00 70.06 387 PHE A N 1
ATOM 3000 C CA . PHE A 1 387 ? 30.057 -5.141 -4.273 1.00 70.06 387 PHE A CA 1
ATOM 3001 C C . PHE A 1 387 ? 30.673 -3.736 -4.282 1.00 70.06 387 PHE A C 1
ATOM 3003 O O . PHE A 1 387 ? 31.290 -3.295 -3.308 1.00 70.06 387 PHE A O 1
ATOM 3010 N N . TYR A 1 388 ? 30.498 -3.040 -5.405 1.00 58.66 388 TYR A N 1
ATOM 3011 C CA . TYR A 1 388 ? 31.068 -1.722 -5.658 1.00 58.66 388 TYR A CA 1
ATOM 3012 C C . TYR A 1 388 ? 30.007 -0.636 -5.461 1.00 58.66 388 TYR A C 1
ATOM 3014 O O . TYR A 1 388 ? 28.999 -0.616 -6.169 1.00 58.66 388 TYR A O 1
ATOM 3022 N N . VAL A 1 389 ? 30.218 0.254 -4.489 1.00 50.62 389 VAL A N 1
ATOM 3023 C CA . VAL A 1 389 ? 29.187 1.223 -4.078 1.00 50.62 389 VAL A CA 1
ATOM 3024 C C . VAL A 1 389 ? 29.193 2.487 -4.947 1.00 50.62 389 VAL A C 1
ATOM 3026 O O . VAL A 1 389 ? 28.123 3.017 -5.239 1.00 50.62 389 VAL A O 1
ATOM 3029 N N . GLU A 1 390 ? 30.363 2.933 -5.423 1.00 40.69 390 GLU A N 1
ATOM 3030 C CA . GLU A 1 390 ? 30.589 4.288 -5.975 1.00 40.69 390 GLU A CA 1
ATOM 3031 C C . GLU A 1 390 ? 29.681 4.679 -7.159 1.00 40.69 390 GLU A C 1
ATOM 3033 O O . GLU A 1 390 ? 29.425 5.860 -7.379 1.00 40.69 390 GLU A O 1
ATOM 3038 N N . TRP A 1 391 ? 29.146 3.715 -7.917 1.00 39.09 391 TRP A N 1
ATOM 3039 C CA . TRP A 1 391 ? 28.220 4.003 -9.024 1.00 39.09 391 TRP A CA 1
ATOM 3040 C C . TRP A 1 391 ? 26.810 4.399 -8.544 1.00 39.09 391 TRP A C 1
ATOM 3042 O O . TRP A 1 391 ? 26.063 5.039 -9.284 1.00 39.09 391 TRP A O 1
ATOM 3052 N N . HIS A 1 392 ? 26.434 4.041 -7.310 1.00 47.12 392 HIS A N 1
ATOM 3053 C CA . HIS A 1 392 ? 25.066 4.151 -6.794 1.00 47.12 392 HIS A CA 1
ATOM 3054 C C . HIS A 1 392 ? 24.960 4.482 -5.287 1.00 47.12 392 HIS A C 1
ATOM 3056 O O . HIS A 1 392 ? 23.894 4.284 -4.706 1.00 47.12 392 HIS A O 1
ATOM 3062 N N . GLU A 1 393 ? 26.003 5.022 -4.640 1.00 47.53 393 GLU A N 1
ATOM 3063 C CA . GLU A 1 393 ? 26.009 5.374 -3.199 1.00 47.53 393 GLU A CA 1
ATOM 3064 C C . GLU A 1 393 ? 24.773 6.163 -2.744 1.00 47.53 393 GLU A C 1
ATOM 3066 O O . GLU A 1 393 ? 24.149 5.838 -1.731 1.00 47.53 393 GLU A O 1
ATOM 3071 N N . HIS A 1 394 ? 24.359 7.147 -3.545 1.00 51.22 394 HIS A N 1
ATOM 3072 C CA . HIS A 1 394 ? 23.175 7.970 -3.301 1.00 51.22 394 HIS A CA 1
ATOM 3073 C C . HIS A 1 394 ? 21.878 7.151 -3.130 1.00 51.22 394 HIS A C 1
ATOM 3075 O O . HIS A 1 394 ? 20.965 7.591 -2.430 1.00 51.22 394 HIS A O 1
ATOM 3081 N N . LEU A 1 395 ? 21.802 5.945 -3.708 1.00 51.47 395 LEU A N 1
ATOM 3082 C CA . LEU A 1 395 ? 20.642 5.061 -3.606 1.00 51.47 395 LEU A CA 1
ATOM 3083 C C . LEU A 1 395 ? 20.606 4.230 -2.307 1.00 51.47 395 LEU A C 1
ATOM 3085 O O . LEU A 1 395 ? 19.538 3.737 -1.963 1.00 51.47 395 LEU A O 1
ATOM 3089 N N . TYR A 1 396 ? 21.720 4.052 -1.584 1.00 64.81 396 TYR A N 1
ATOM 3090 C CA . TYR A 1 396 ? 21.799 3.190 -0.384 1.00 64.81 396 TYR A CA 1
ATOM 3091 C C . TYR A 1 396 ? 21.769 3.962 0.951 1.00 64.81 396 TYR A C 1
ATOM 3093 O O . TYR A 1 396 ? 21.813 3.361 2.026 1.00 64.81 396 TYR A O 1
ATOM 3101 N N . THR A 1 397 ? 21.631 5.288 0.900 1.00 66.94 397 THR A N 1
ATOM 3102 C CA . THR A 1 397 ? 21.733 6.222 2.042 1.00 66.94 397 THR A CA 1
ATOM 3103 C C . THR A 1 397 ? 20.873 5.883 3.270 1.00 66.94 397 THR A C 1
ATOM 3105 O O . THR A 1 397 ? 21.282 6.185 4.387 1.00 66.94 397 THR A O 1
ATOM 3108 N N . GLN A 1 398 ? 19.712 5.237 3.107 1.00 68.75 398 GLN A N 1
ATOM 3109 C CA . GLN A 1 398 ? 18.801 4.881 4.214 1.00 68.75 398 GLN A CA 1
ATOM 3110 C C . GLN A 1 398 ? 19.084 3.517 4.877 1.00 68.75 398 GLN A C 1
ATOM 3112 O O . GLN A 1 398 ? 18.426 3.163 5.861 1.00 68.75 398 GLN A O 1
ATOM 3117 N N . ILE A 1 399 ? 20.002 2.729 4.307 1.00 81.94 399 ILE A N 1
ATOM 3118 C CA . ILE A 1 399 ? 20.255 1.324 4.679 1.00 81.94 399 ILE A CA 1
ATOM 3119 C C . ILE A 1 399 ? 21.745 0.962 4.774 1.00 81.94 399 ILE A C 1
ATOM 3121 O O . ILE A 1 399 ? 22.072 -0.189 5.063 1.00 81.94 399 ILE A O 1
ATOM 3125 N N . VAL A 1 400 ? 22.646 1.918 4.530 1.00 83.00 400 VAL A N 1
ATOM 3126 C CA . VAL A 1 400 ? 24.105 1.718 4.568 1.00 83.00 400 VAL A CA 1
ATOM 3127 C C . VAL A 1 400 ? 24.598 1.251 5.944 1.00 83.00 400 VAL A C 1
ATOM 3129 O O . VAL A 1 400 ? 25.476 0.404 6.027 1.00 83.00 400 VAL A O 1
ATOM 3132 N N . ASP A 1 401 ? 23.945 1.695 7.020 1.00 85.38 401 ASP A N 1
ATOM 3133 C CA . ASP A 1 401 ? 24.177 1.287 8.415 1.00 85.38 401 ASP A CA 1
ATOM 3134 C C . ASP A 1 401 ? 23.867 -0.198 8.701 1.00 85.38 401 ASP A C 1
ATOM 3136 O O . ASP A 1 401 ? 24.273 -0.762 9.723 1.00 85.38 401 ASP A O 1
ATOM 3140 N N . ARG A 1 402 ? 23.121 -0.839 7.797 1.00 90.12 402 ARG A N 1
ATOM 3141 C CA . ARG A 1 402 ? 22.724 -2.248 7.869 1.00 90.12 402 ARG A CA 1
ATOM 3142 C C . ARG A 1 402 ? 23.466 -3.121 6.859 1.00 90.12 402 ARG A C 1
ATOM 3144 O O . ARG A 1 402 ? 23.230 -4.327 6.877 1.00 90.12 402 ARG A O 1
ATOM 3151 N N . LEU A 1 403 ? 24.316 -2.554 6.001 1.00 90.69 403 LEU A N 1
ATOM 3152 C CA . LEU A 1 403 ? 25.036 -3.261 4.941 1.00 90.69 403 LEU A CA 1
ATOM 3153 C C . LEU A 1 403 ? 26.442 -3.665 5.396 1.00 90.69 403 LEU A C 1
ATOM 3155 O O . LEU A 1 403 ? 27.179 -2.853 5.940 1.00 90.69 403 LEU A O 1
ATOM 3159 N N . PHE A 1 404 ? 26.798 -4.926 5.151 1.00 90.75 404 PHE A N 1
ATOM 3160 C CA . PHE A 1 404 ? 28.090 -5.516 5.494 1.00 90.75 404 PHE A CA 1
ATOM 3161 C C . PHE A 1 404 ? 28.620 -6.301 4.296 1.00 90.75 404 PHE A C 1
ATOM 3163 O O . PHE A 1 404 ? 27.902 -7.141 3.739 1.00 90.75 404 PHE A O 1
ATOM 3170 N N . ARG A 1 405 ? 29.869 -6.064 3.893 1.00 88.94 405 ARG A N 1
ATOM 3171 C CA . ARG A 1 405 ? 30.527 -6.926 2.909 1.00 88.94 405 ARG A CA 1
ATOM 3172 C C . ARG A 1 405 ? 31.064 -8.180 3.589 1.00 88.94 405 ARG A C 1
ATOM 3174 O O . ARG A 1 405 ? 31.468 -8.159 4.748 1.00 88.94 405 ARG A O 1
ATOM 3181 N N . ALA A 1 406 ? 31.090 -9.288 2.858 1.00 87.62 406 ALA A N 1
ATOM 3182 C CA . ALA A 1 406 ? 31.531 -10.579 3.381 1.00 87.62 406 ALA A CA 1
ATOM 3183 C C . ALA A 1 406 ? 32.980 -10.583 3.905 1.00 87.62 406 ALA A C 1
ATOM 3185 O O . ALA A 1 406 ? 33.283 -11.348 4.813 1.00 87.62 406 ALA A O 1
ATOM 3186 N N . ASP A 1 407 ? 33.852 -9.735 3.354 1.00 86.12 407 ASP A N 1
ATOM 3187 C CA . ASP A 1 407 ? 35.248 -9.560 3.772 1.00 86.12 407 ASP A CA 1
ATOM 3188 C C . ASP A 1 407 ? 35.432 -8.635 4.990 1.00 86.12 407 ASP A C 1
ATOM 3190 O O . ASP A 1 407 ? 36.510 -8.611 5.579 1.00 86.12 407 ASP A O 1
ATOM 3194 N N . GLU A 1 408 ? 34.386 -7.913 5.399 1.00 89.06 408 GLU A N 1
ATOM 3195 C CA . GLU A 1 408 ? 34.364 -7.054 6.594 1.00 89.06 408 GLU A CA 1
ATOM 3196 C C . GLU A 1 408 ? 33.777 -7.770 7.825 1.00 89.06 408 GLU A C 1
ATOM 3198 O O . GLU A 1 408 ? 33.854 -7.265 8.947 1.00 89.06 408 GLU A O 1
ATOM 3203 N N . LEU A 1 409 ? 33.156 -8.940 7.635 1.00 91.94 409 LEU A N 1
ATOM 3204 C CA . LEU A 1 409 ? 32.551 -9.708 8.720 1.00 91.94 409 LEU A CA 1
ATOM 3205 C C . LEU A 1 409 ? 33.633 -10.381 9.590 1.00 91.94 409 LEU A C 1
ATOM 3207 O O . LEU A 1 409 ? 34.548 -11.001 9.049 1.00 91.94 409 LEU A O 1
ATOM 3211 N N . PRO A 1 410 ? 33.533 -10.333 10.935 1.00 93.31 410 PRO A N 1
ATOM 3212 C CA . PRO A 1 410 ? 34.506 -10.989 11.805 1.00 93.31 410 PRO A CA 1
ATOM 3213 C C . PRO A 1 410 ? 34.540 -12.507 11.607 1.00 93.31 410 PRO A C 1
ATOM 3215 O O . PRO A 1 410 ? 33.507 -13.161 11.696 1.00 93.31 410 PRO A O 1
ATOM 3218 N N . ASN A 1 411 ? 35.736 -13.082 11.458 1.00 90.06 411 ASN A N 1
ATOM 3219 C CA . ASN A 1 411 ? 35.955 -14.527 11.265 1.00 90.06 411 ASN A CA 1
ATOM 3220 C C . ASN A 1 411 ? 35.787 -15.377 12.543 1.00 90.06 411 ASN A C 1
ATOM 3222 O O . ASN A 1 411 ? 36.312 -16.485 12.619 1.00 90.06 411 ASN A O 1
ATOM 3226 N N . ASN A 1 412 ? 35.116 -14.867 13.581 1.00 87.56 412 ASN A N 1
ATOM 3227 C CA . ASN A 1 412 ? 34.797 -15.649 14.775 1.00 87.56 412 ASN A CA 1
ATOM 3228 C C . ASN A 1 412 ? 33.341 -15.410 15.221 1.00 87.56 412 ASN A C 1
ATOM 3230 O O . ASN A 1 412 ? 32.884 -14.261 15.193 1.00 87.56 412 ASN A O 1
ATOM 3234 N N . PRO A 1 413 ? 32.615 -16.447 15.692 1.00 86.31 413 PRO A N 1
ATOM 3235 C CA . PRO A 1 413 ? 31.183 -16.329 15.979 1.00 86.31 413 PRO A CA 1
ATOM 3236 C C . PRO A 1 413 ? 30.820 -15.305 17.062 1.00 86.31 413 PRO A C 1
ATOM 3238 O O . PRO A 1 413 ? 29.712 -14.768 17.057 1.00 86.31 413 PRO A O 1
ATOM 3241 N N . LYS A 1 414 ? 31.731 -15.026 18.005 1.00 89.12 414 LYS A N 1
ATOM 3242 C CA . LYS A 1 414 ? 31.474 -14.097 19.113 1.00 89.12 414 LYS A CA 1
ATOM 3243 C C . LYS A 1 414 ? 31.422 -12.655 18.612 1.00 89.12 414 LYS A C 1
ATOM 3245 O O . LYS A 1 414 ? 30.448 -11.954 18.880 1.00 89.12 414 LYS A O 1
ATOM 3250 N N . ASP A 1 415 ? 32.433 -12.241 17.855 1.00 92.12 415 ASP A N 1
ATOM 3251 C CA . ASP A 1 415 ? 32.504 -10.886 17.310 1.00 92.12 415 ASP A CA 1
ATOM 3252 C C . ASP A 1 415 ? 31.493 -10.689 16.175 1.00 92.12 415 ASP A C 1
ATOM 3254 O O . ASP A 1 415 ? 30.859 -9.637 16.089 1.00 92.12 415 ASP A O 1
ATOM 3258 N N . LEU A 1 416 ? 31.229 -11.734 15.382 1.00 92.50 416 LEU A N 1
ATOM 3259 C CA . LEU A 1 416 ? 30.124 -11.745 14.423 1.00 92.50 416 LEU A CA 1
ATOM 3260 C C . LEU A 1 416 ? 28.771 -11.510 15.119 1.00 92.50 416 LEU A C 1
ATOM 3262 O O . LEU A 1 416 ? 27.955 -10.717 14.643 1.00 92.50 416 LEU A O 1
ATOM 3266 N N . GLY A 1 417 ? 28.563 -12.131 16.285 1.00 90.69 417 GLY A N 1
ATOM 3267 C CA . GLY A 1 417 ? 27.403 -11.907 17.146 1.00 90.69 417 GLY A CA 1
ATOM 3268 C C . GLY A 1 417 ? 27.241 -10.451 17.597 1.00 90.69 417 GLY A C 1
ATOM 3269 O O . GLY A 1 417 ? 26.114 -9.956 17.639 1.00 90.69 417 GLY A O 1
ATOM 3270 N N . TYR A 1 418 ? 28.334 -9.730 17.870 1.00 91.88 418 TYR A N 1
ATOM 3271 C CA . TYR A 1 418 ? 28.274 -8.294 18.173 1.00 91.88 418 TYR A CA 1
ATOM 3272 C C . TYR A 1 418 ? 27.928 -7.450 16.931 1.00 91.88 418 TYR A C 1
ATOM 3274 O O . TYR A 1 418 ? 27.084 -6.559 17.023 1.00 91.88 418 TYR A O 1
ATOM 3282 N N . THR A 1 419 ? 28.504 -7.758 15.764 1.00 90.94 419 THR A N 1
ATOM 3283 C CA . THR A 1 419 ? 28.274 -7.031 14.495 1.00 90.94 419 THR A CA 1
ATOM 3284 C C . THR A 1 419 ? 26.841 -7.179 13.960 1.00 90.94 419 THR A C 1
ATOM 3286 O O . THR A 1 419 ? 26.203 -6.206 13.531 1.00 90.94 419 THR A O 1
ATOM 3289 N N . ILE A 1 420 ? 26.301 -8.399 13.997 1.00 91.62 420 ILE A N 1
ATOM 3290 C CA . ILE A 1 420 ? 24.928 -8.710 13.567 1.00 91.62 420 ILE A CA 1
ATOM 3291 C C . ILE A 1 420 ? 23.909 -8.327 14.651 1.00 91.62 420 ILE A C 1
ATOM 3293 O O . ILE A 1 420 ? 22.799 -7.878 14.336 1.00 91.62 420 ILE A O 1
ATOM 3297 N N . GLY A 1 421 ? 24.303 -8.413 15.924 1.00 89.44 421 GLY A N 1
ATOM 3298 C CA . GLY A 1 421 ? 23.491 -8.039 17.076 1.00 89.44 421 GLY A CA 1
ATOM 3299 C C . GLY A 1 421 ? 22.229 -8.893 17.203 1.00 89.44 421 GLY A C 1
ATOM 3300 O O . GLY A 1 421 ? 22.189 -10.057 16.819 1.00 89.44 421 GLY A O 1
ATOM 3301 N N . ALA A 1 422 ? 21.146 -8.299 17.707 1.00 86.69 422 ALA A N 1
ATOM 3302 C CA . ALA A 1 422 ? 19.860 -8.984 17.876 1.00 86.69 422 ALA A CA 1
ATOM 3303 C C . ALA A 1 422 ? 19.065 -9.188 16.562 1.00 86.69 422 ALA A C 1
ATOM 3305 O O . ALA A 1 422 ? 17.848 -9.392 16.611 1.00 86.69 422 ALA A O 1
ATOM 3306 N N . SER A 1 423 ? 19.700 -9.068 15.390 1.00 91.31 423 SER A N 1
ATOM 3307 C CA . SER A 1 423 ? 19.026 -9.291 14.109 1.00 91.31 423 SER A CA 1
ATOM 3308 C C . SER A 1 423 ? 18.751 -10.779 13.903 1.00 91.31 423 SER A C 1
ATOM 3310 O O . SER A 1 423 ? 19.640 -11.610 14.043 1.00 91.31 423 SER A O 1
ATOM 3312 N N . THR A 1 424 ? 17.516 -11.110 13.530 1.00 93.88 424 THR A N 1
ATOM 3313 C CA . THR A 1 424 ? 17.121 -12.472 13.116 1.00 93.88 424 THR A CA 1
ATOM 3314 C C . THR A 1 424 ? 16.764 -12.541 11.633 1.00 93.88 424 THR A C 1
ATOM 3316 O O . THR A 1 424 ? 16.336 -13.589 11.155 1.00 93.88 424 THR A O 1
ATOM 3319 N N . ILE A 1 425 ? 16.937 -11.432 10.905 1.00 96.25 425 ILE A N 1
ATOM 3320 C CA . ILE A 1 425 ? 16.584 -11.303 9.492 1.00 96.25 425 ILE A CA 1
ATOM 3321 C C . ILE A 1 425 ? 17.816 -10.856 8.710 1.00 96.25 425 ILE A C 1
ATOM 3323 O O . ILE A 1 425 ? 18.360 -9.774 8.952 1.00 96.25 425 ILE A O 1
ATOM 3327 N N . ILE A 1 426 ? 18.238 -11.691 7.764 1.00 97.12 426 ILE A N 1
ATOM 3328 C CA . ILE A 1 426 ? 19.367 -11.426 6.872 1.00 97.12 426 ILE A CA 1
ATOM 3329 C C . ILE A 1 426 ? 18.862 -11.285 5.435 1.00 97.12 426 ILE A C 1
ATOM 3331 O O . ILE A 1 426 ? 18.078 -12.102 4.951 1.00 97.12 426 ILE A O 1
ATOM 3335 N N . LEU A 1 427 ? 19.317 -10.236 4.758 1.00 95.81 427 LEU A N 1
ATOM 3336 C CA . LEU A 1 427 ? 19.059 -9.939 3.355 1.00 95.81 427 LEU A CA 1
ATOM 3337 C C . LEU A 1 427 ? 20.340 -10.160 2.546 1.00 95.81 427 LEU A C 1
ATOM 3339 O O . LEU A 1 427 ? 21.397 -9.685 2.943 1.00 95.81 427 LEU A O 1
ATOM 3343 N N . SER A 1 428 ? 20.275 -10.871 1.422 1.00 93.12 428 SER A N 1
ATOM 3344 C CA . SER A 1 428 ? 21.438 -11.090 0.538 1.00 93.12 428 SER A CA 1
ATOM 3345 C C . SER A 1 428 ? 21.008 -11.587 -0.847 1.00 93.12 428 SER A C 1
ATOM 3347 O O . SER A 1 428 ? 19.826 -11.833 -1.076 1.00 93.12 428 SER A O 1
ATOM 3349 N N . THR A 1 429 ? 21.922 -11.732 -1.807 1.00 87.19 429 THR A N 1
ATOM 3350 C CA . THR A 1 429 ? 21.602 -12.437 -3.063 1.00 87.19 429 THR A CA 1
ATOM 3351 C C . THR A 1 429 ? 21.558 -13.953 -2.847 1.00 87.19 429 THR A C 1
ATOM 3353 O O . THR A 1 429 ? 22.198 -14.477 -1.938 1.00 87.19 429 THR A O 1
ATOM 3356 N N . LEU A 1 430 ? 20.861 -14.698 -3.713 1.00 81.81 430 LEU A N 1
ATOM 3357 C CA . LEU A 1 430 ? 20.829 -16.169 -3.637 1.00 81.81 430 LEU A CA 1
ATOM 3358 C C . LEU A 1 430 ? 22.240 -16.794 -3.697 1.00 81.81 430 LEU A C 1
ATOM 3360 O O . LEU A 1 430 ? 22.514 -17.796 -3.032 1.00 81.81 430 LEU A O 1
ATOM 3364 N N . SER A 1 431 ? 23.144 -16.177 -4.462 1.00 81.12 431 SER A N 1
ATOM 3365 C CA . SER A 1 431 ? 24.549 -16.578 -4.588 1.00 81.12 431 SER A CA 1
ATOM 3366 C C . SER A 1 431 ? 25.349 -16.421 -3.291 1.00 81.12 431 SER A C 1
ATOM 3368 O O . SER A 1 431 ? 26.240 -17.228 -3.031 1.00 81.12 431 SER A O 1
ATOM 3370 N N . MET A 1 432 ? 25.012 -15.449 -2.435 1.00 88.12 432 MET A N 1
ATOM 3371 C CA . MET A 1 432 ? 25.718 -15.234 -1.168 1.00 88.12 432 MET A CA 1
ATOM 3372 C C . MET A 1 432 ? 25.533 -16.380 -0.171 1.00 88.12 432 MET A C 1
ATOM 3374 O O . MET A 1 432 ? 26.410 -16.592 0.660 1.00 88.12 432 MET A O 1
ATOM 3378 N N . LEU A 1 433 ? 24.477 -17.193 -0.299 1.00 85.75 433 LEU A N 1
ATOM 3379 C CA . LEU A 1 433 ? 24.305 -18.412 0.504 1.00 85.75 433 LEU A CA 1
ATOM 3380 C C . LEU A 1 433 ? 25.417 -19.460 0.280 1.00 85.75 433 LEU A C 1
ATOM 3382 O O . LEU A 1 433 ? 25.600 -20.337 1.126 1.00 85.75 433 LEU A O 1
ATOM 3386 N N . SER A 1 434 ? 26.159 -19.365 -0.830 1.00 83.44 434 SER A N 1
ATOM 3387 C CA . SER A 1 434 ? 27.340 -20.188 -1.144 1.00 83.44 434 SER A CA 1
ATOM 3388 C C . SER A 1 434 ? 28.678 -19.528 -0.796 1.00 83.44 434 SER A C 1
ATOM 3390 O O . SER A 1 434 ? 29.717 -20.110 -1.093 1.00 83.44 434 SER A O 1
ATOM 3392 N N . ASN A 1 435 ? 28.698 -18.317 -0.229 1.00 84.00 435 ASN A N 1
ATOM 3393 C CA . ASN A 1 435 ? 29.959 -17.639 0.068 1.00 84.00 435 ASN A CA 1
ATOM 3394 C C . ASN A 1 435 ? 30.655 -18.308 1.277 1.00 84.00 435 ASN A C 1
ATOM 3396 O O . ASN A 1 435 ? 30.080 -18.259 2.369 1.00 84.00 435 ASN A O 1
ATOM 3400 N N . PRO A 1 436 ? 31.874 -18.875 1.123 1.00 83.25 436 PRO A N 1
ATOM 3401 C CA . PRO A 1 436 ? 32.554 -19.601 2.199 1.00 83.25 436 PRO A CA 1
ATOM 3402 C C . PRO A 1 436 ? 32.784 -18.765 3.457 1.00 83.25 436 PRO A C 1
ATOM 3404 O O . PRO A 1 436 ? 32.689 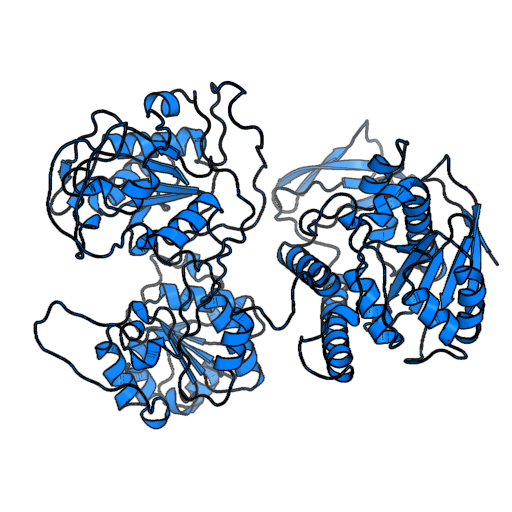-19.297 4.554 1.00 83.25 436 PRO A O 1
ATOM 3407 N N . ALA A 1 437 ? 32.962 -17.444 3.327 1.00 86.38 437 ALA A N 1
ATOM 3408 C CA . ALA A 1 437 ? 33.138 -16.562 4.479 1.00 86.38 437 ALA A CA 1
ATOM 3409 C C . ALA A 1 437 ? 31.966 -16.642 5.477 1.00 86.38 437 ALA A C 1
ATOM 3411 O O . ALA A 1 437 ? 32.174 -16.436 6.666 1.00 86.38 437 ALA A O 1
ATOM 3412 N N . LEU A 1 438 ? 30.747 -16.961 5.016 1.00 89.44 438 LEU A N 1
ATOM 3413 C CA . LEU A 1 438 ? 29.563 -17.128 5.872 1.00 89.44 438 LEU A CA 1
ATOM 3414 C C . LEU A 1 438 ? 29.478 -18.515 6.532 1.00 89.44 438 LEU A C 1
ATOM 3416 O O . LEU A 1 438 ? 28.774 -18.681 7.528 1.00 89.44 438 LEU A O 1
ATOM 3420 N N . ASP A 1 439 ? 30.171 -19.509 5.980 1.00 85.00 439 ASP A N 1
ATOM 3421 C CA . ASP A 1 439 ? 30.370 -20.801 6.635 1.00 85.00 439 ASP A CA 1
ATOM 3422 C C . ASP A 1 439 ? 31.482 -20.680 7.684 1.00 85.00 439 ASP A C 1
ATOM 3424 O O . ASP A 1 439 ? 31.260 -20.968 8.858 1.00 85.00 439 ASP A O 1
ATOM 3428 N N . ASP A 1 440 ? 32.640 -20.151 7.280 1.00 87.31 440 ASP A N 1
ATOM 3429 C CA . ASP A 1 440 ? 33.851 -20.048 8.099 1.00 87.31 440 ASP A CA 1
ATOM 3430 C C . ASP A 1 440 ? 33.657 -19.179 9.356 1.00 87.31 440 ASP A C 1
ATOM 3432 O O . ASP A 1 440 ? 34.228 -19.471 10.407 1.00 87.31 440 ASP A O 1
ATOM 3436 N N . ASN A 1 441 ? 32.837 -18.121 9.280 1.00 89.56 441 ASN A N 1
ATOM 3437 C CA . ASN A 1 441 ? 32.566 -17.241 10.421 1.00 89.56 441 ASN A CA 1
ATOM 3438 C C . ASN A 1 441 ? 31.399 -17.689 11.328 1.00 89.56 441 ASN A C 1
ATOM 3440 O O . ASN A 1 441 ? 31.189 -17.087 12.385 1.00 89.56 441 ASN A O 1
ATOM 3444 N N . GLY A 1 442 ? 30.653 -18.735 10.953 1.00 90.25 442 GLY A N 1
ATOM 3445 C CA . GLY A 1 442 ? 29.498 -19.228 11.713 1.00 90.25 442 GLY A CA 1
ATOM 3446 C C . GLY A 1 442 ? 28.204 -18.418 11.535 1.00 90.25 442 GLY A C 1
ATOM 3447 O O . GLY A 1 442 ? 27.306 -18.501 12.377 1.00 90.25 442 GLY A O 1
ATOM 3448 N N . MET A 1 443 ? 28.052 -17.641 10.455 1.00 93.38 443 MET A N 1
ATOM 3449 C CA . MET A 1 443 ? 26.825 -16.876 10.165 1.00 93.38 443 MET A CA 1
ATOM 3450 C C . MET A 1 443 ? 25.571 -17.764 10.141 1.00 93.38 443 MET A C 1
ATOM 3452 O O . MET A 1 443 ? 24.525 -17.366 10.659 1.00 93.38 443 MET A O 1
ATOM 3456 N N . PHE A 1 444 ? 25.660 -18.973 9.579 1.00 91.25 444 PHE A N 1
ATOM 3457 C CA . PHE A 1 444 ? 24.528 -19.907 9.528 1.00 91.25 444 PHE A CA 1
ATOM 3458 C C . PHE A 1 444 ? 24.228 -20.598 10.870 1.00 91.25 444 PHE A C 1
ATOM 3460 O O . PHE A 1 444 ? 23.115 -21.090 11.044 1.00 91.25 444 PHE A O 1
ATOM 3467 N N . ASP A 1 445 ? 25.151 -20.583 11.835 1.00 90.75 445 ASP A N 1
ATOM 3468 C CA . ASP A 1 445 ? 24.869 -21.003 13.215 1.00 90.75 445 ASP A CA 1
ATOM 3469 C C . ASP A 1 445 ? 24.191 -19.874 14.006 1.00 90.75 445 ASP A C 1
ATOM 3471 O O . ASP A 1 445 ? 23.259 -20.114 14.778 1.00 90.75 445 ASP A O 1
ATOM 3475 N N . LEU A 1 446 ? 24.622 -18.628 13.774 1.00 91.88 446 LEU A N 1
ATOM 3476 C CA . LEU A 1 446 ? 24.069 -17.427 14.406 1.00 91.88 446 LEU A CA 1
ATOM 3477 C C . LEU A 1 446 ? 22.640 -17.121 13.925 1.00 91.88 446 LEU A C 1
ATOM 3479 O O . LEU A 1 446 ? 21.750 -16.860 14.737 1.00 91.88 446 LEU A O 1
ATOM 3483 N N . VAL A 1 447 ? 22.405 -17.174 12.609 1.00 93.44 447 VAL A N 1
ATOM 3484 C CA . VAL A 1 447 ? 21.078 -17.016 11.996 1.00 93.44 447 VAL A CA 1
ATOM 3485 C C . VAL A 1 447 ? 20.812 -18.193 11.046 1.00 93.44 447 VAL A C 1
ATOM 3487 O O . VAL A 1 447 ? 20.973 -18.059 9.832 1.00 93.44 447 VAL A O 1
ATOM 3490 N N . PRO A 1 448 ? 20.371 -19.358 11.554 1.00 90.75 448 PRO A N 1
ATOM 3491 C CA . PRO A 1 448 ? 20.094 -20.517 10.709 1.00 90.75 448 PRO A CA 1
ATOM 3492 C C . PRO A 1 448 ? 18.930 -20.235 9.750 1.00 90.75 448 PRO A C 1
ATOM 3494 O O . PRO A 1 448 ? 17.921 -19.679 10.185 1.00 90.75 448 PRO A O 1
ATOM 3497 N N . PRO A 1 449 ? 18.991 -20.639 8.468 1.00 86.50 449 PRO A N 1
ATOM 3498 C CA . PRO A 1 449 ? 17.965 -20.323 7.471 1.00 86.50 449 PRO A CA 1
ATOM 3499 C C . PRO A 1 449 ? 16.702 -21.188 7.617 1.00 86.50 449 PRO A C 1
ATOM 3501 O O . PRO A 1 449 ? 16.286 -21.875 6.693 1.00 86.50 449 PRO A O 1
ATOM 3504 N N . LYS A 1 450 ? 16.056 -21.148 8.790 1.00 86.94 450 LYS A N 1
ATOM 3505 C CA . LYS A 1 450 ? 14.804 -21.871 9.083 1.00 86.94 450 LYS A CA 1
ATOM 3506 C C . LYS A 1 450 ? 13.640 -21.408 8.208 1.00 86.94 450 LYS A C 1
ATOM 3508 O O . LYS A 1 450 ? 12.714 -22.176 7.969 1.00 86.94 450 LYS A O 1
ATOM 3513 N N . ILE A 1 451 ? 13.685 -20.156 7.763 1.00 88.12 451 ILE A N 1
ATOM 3514 C CA . ILE A 1 451 ? 12.757 -19.563 6.806 1.00 88.12 451 ILE A CA 1
ATOM 3515 C C . ILE A 1 451 ? 13.608 -18.962 5.690 1.00 88.12 451 ILE A C 1
ATOM 3517 O O . ILE A 1 451 ? 14.421 -18.078 5.963 1.00 88.12 451 ILE A O 1
ATOM 3521 N N . LEU A 1 452 ? 13.418 -19.417 4.449 1.00 88.88 452 LEU A N 1
ATOM 3522 C CA . LEU A 1 452 ? 13.977 -18.764 3.266 1.00 88.88 452 LEU A CA 1
ATOM 3523 C C . LEU A 1 452 ? 12.845 -18.173 2.425 1.00 88.88 452 LEU A C 1
ATOM 3525 O O . LEU A 1 452 ? 11.926 -18.879 2.016 1.00 88.88 452 LEU A O 1
ATOM 3529 N N . VAL A 1 453 ? 12.938 -16.879 2.139 1.00 90.12 453 VAL A N 1
ATOM 3530 C CA . VAL A 1 453 ? 12.099 -16.186 1.160 1.00 90.12 453 VAL A CA 1
ATOM 3531 C C . VAL A 1 453 ? 12.948 -15.855 -0.050 1.00 90.12 453 VAL A C 1
ATOM 3533 O O . VAL A 1 453 ? 14.046 -15.332 0.108 1.00 90.12 453 VAL A O 1
ATOM 3536 N N . VAL A 1 454 ? 12.422 -16.111 -1.245 1.00 86.44 454 VAL A N 1
ATOM 3537 C CA . VAL A 1 454 ? 13.093 -15.786 -2.505 1.00 86.44 454 VAL A CA 1
ATOM 3538 C C . VAL A 1 454 ? 12.197 -14.847 -3.307 1.00 86.44 454 VAL A C 1
ATOM 3540 O O . VAL A 1 454 ? 11.190 -15.285 -3.866 1.00 86.44 454 VAL A O 1
ATOM 3543 N N . ASP A 1 455 ? 12.523 -13.552 -3.332 1.00 82.75 455 ASP A N 1
ATOM 3544 C CA . ASP A 1 455 ? 11.871 -12.614 -4.254 1.00 82.75 455 ASP A CA 1
ATOM 3545 C C . ASP A 1 455 ? 12.423 -12.819 -5.670 1.00 82.75 455 ASP A C 1
ATOM 3547 O O . ASP A 1 455 ? 13.529 -13.323 -5.869 1.00 82.75 455 ASP A O 1
ATOM 3551 N N . GLU A 1 456 ? 11.623 -12.450 -6.666 1.00 71.38 456 GLU A N 1
ATOM 3552 C CA . GLU A 1 456 ? 11.963 -12.573 -8.089 1.00 71.38 456 GLU A CA 1
ATOM 3553 C C . GLU A 1 456 ? 12.352 -13.993 -8.548 1.00 71.38 456 GLU A C 1
ATOM 3555 O O . GLU A 1 456 ? 13.003 -14.156 -9.577 1.00 71.38 456 GLU A O 1
ATOM 3560 N N . ALA A 1 457 ? 11.886 -15.034 -7.848 1.00 68.69 457 ALA A N 1
ATOM 3561 C CA . ALA A 1 457 ? 12.178 -16.446 -8.129 1.00 68.69 457 ALA A CA 1
ATOM 3562 C C . ALA A 1 457 ? 11.900 -16.906 -9.582 1.00 68.69 457 ALA A C 1
ATOM 3564 O O . ALA A 1 457 ? 12.446 -17.905 -10.034 1.00 68.69 457 ALA A O 1
ATOM 3565 N N . SER A 1 458 ? 11.085 -16.171 -10.346 1.00 62.69 458 SER A N 1
ATOM 3566 C CA . SER A 1 458 ? 10.840 -16.407 -11.779 1.00 62.69 458 SER A CA 1
ATOM 3567 C C . SER A 1 458 ? 11.997 -15.977 -12.695 1.00 62.69 458 SER A C 1
ATOM 3569 O O . SER A 1 458 ? 11.914 -16.161 -13.905 1.00 62.69 458 SER A O 1
ATOM 3571 N N . GLN A 1 459 ? 13.018 -15.312 -12.152 1.00 59.59 459 GLN A N 1
ATOM 3572 C CA . GLN A 1 459 ? 14.220 -14.863 -12.867 1.00 59.59 459 GLN A CA 1
ATOM 3573 C C . GLN A 1 459 ? 15.432 -15.754 -12.574 1.00 59.59 459 GLN A C 1
ATOM 3575 O O . GLN A 1 459 ? 16.445 -15.647 -13.253 1.00 59.59 459 GLN A O 1
ATOM 3580 N N . ILE A 1 460 ? 15.318 -16.633 -11.578 1.00 59.12 460 ILE A N 1
ATOM 3581 C CA . ILE A 1 460 ? 16.383 -17.515 -11.116 1.00 59.12 460 ILE A CA 1
ATOM 3582 C C . ILE A 1 460 ? 16.220 -18.867 -11.812 1.00 59.12 460 ILE A C 1
ATOM 3584 O O . ILE A 1 460 ? 15.135 -19.456 -11.805 1.00 59.12 460 ILE A O 1
ATOM 3588 N N . ASN A 1 461 ? 17.294 -19.370 -12.419 1.00 60.56 461 ASN A N 1
ATOM 3589 C CA . ASN A 1 461 ? 17.302 -20.702 -13.019 1.00 60.56 461 ASN A CA 1
ATOM 3590 C C . ASN A 1 461 ? 17.130 -21.772 -11.924 1.00 60.56 461 ASN A C 1
ATOM 3592 O O . ASN A 1 461 ? 17.752 -21.679 -10.870 1.00 60.56 461 ASN A O 1
ATOM 3596 N N . ILE A 1 462 ? 16.345 -22.828 -12.170 1.00 61.22 462 ILE A N 1
ATOM 3597 C CA . ILE A 1 462 ? 16.163 -23.928 -11.208 1.00 61.22 462 ILE A CA 1
ATOM 3598 C C . ILE A 1 462 ? 17.500 -24.540 -10.732 1.00 61.22 462 ILE A C 1
ATOM 3600 O O . ILE A 1 462 ? 17.619 -24.955 -9.580 1.00 61.22 462 ILE A O 1
ATOM 3604 N N . PHE A 1 463 ? 18.534 -24.527 -11.582 1.00 60.03 463 PHE A N 1
ATOM 3605 C CA . PHE A 1 463 ? 19.879 -25.000 -11.241 1.00 60.03 463 PHE A CA 1
ATOM 3606 C C . PHE A 1 463 ? 20.595 -24.109 -10.205 1.00 60.03 463 PHE A C 1
ATOM 3608 O O . PHE A 1 463 ? 21.327 -24.622 -9.362 1.00 60.03 463 PHE A O 1
ATOM 3615 N N . GLU A 1 464 ? 20.331 -22.796 -10.186 1.00 61.28 464 GLU A N 1
ATOM 3616 C CA . GLU A 1 464 ? 20.869 -21.863 -9.177 1.00 61.28 464 GLU A CA 1
ATOM 3617 C C . GLU A 1 464 ? 20.305 -22.109 -7.768 1.00 61.28 464 GLU A C 1
ATOM 3619 O O . GLU A 1 464 ? 20.777 -21.507 -6.813 1.00 61.28 464 GLU A O 1
ATOM 3624 N N . TYR A 1 465 ? 19.325 -22.999 -7.592 1.00 65.31 465 TYR A N 1
ATOM 3625 C CA . TYR A 1 465 ? 18.870 -23.419 -6.263 1.00 65.31 465 TYR A CA 1
ATOM 3626 C C . TYR A 1 465 ? 19.614 -24.654 -5.730 1.00 65.31 465 TYR A C 1
ATOM 3628 O O . TYR A 1 465 ? 19.471 -24.988 -4.552 1.00 65.31 465 TYR A O 1
ATOM 3636 N N . MET A 1 466 ? 20.420 -25.346 -6.548 1.00 63.50 466 MET A N 1
ATOM 3637 C CA . MET A 1 466 ? 21.020 -26.630 -6.157 1.00 63.50 466 MET A CA 1
ATOM 3638 C C . MET A 1 466 ? 21.960 -26.536 -4.953 1.00 63.50 466 MET A C 1
ATOM 3640 O O . MET A 1 466 ? 21.950 -27.447 -4.122 1.00 63.50 466 MET A O 1
ATOM 3644 N N . HIS A 1 467 ? 22.720 -25.446 -4.794 1.00 66.69 467 HIS A N 1
ATOM 3645 C CA . HIS A 1 467 ? 23.542 -25.249 -3.592 1.00 66.69 467 HIS A CA 1
ATOM 3646 C C . HIS A 1 467 ? 22.683 -25.085 -2.338 1.00 66.69 467 HIS A C 1
ATOM 3648 O O . HIS A 1 467 ? 22.997 -25.669 -1.304 1.00 66.69 467 HIS A O 1
ATOM 3654 N N . VAL A 1 468 ? 21.566 -24.361 -2.440 1.00 68.81 468 VAL A N 1
ATOM 3655 C CA . VAL A 1 468 ? 20.621 -24.138 -1.337 1.00 68.81 468 VAL A CA 1
ATOM 3656 C C . VAL A 1 468 ? 19.969 -25.452 -0.916 1.00 68.81 468 VAL A C 1
ATOM 3658 O O . VAL A 1 468 ? 19.971 -25.777 0.271 1.00 68.81 468 VAL A O 1
ATOM 3661 N N . PHE A 1 469 ? 19.484 -26.250 -1.875 1.00 64.69 469 PHE A N 1
ATOM 3662 C CA . PHE A 1 469 ? 18.925 -27.578 -1.603 1.00 64.69 469 PHE A CA 1
ATOM 3663 C C . PHE A 1 469 ? 19.962 -28.519 -0.974 1.00 64.69 469 PHE A C 1
ATOM 3665 O O . PHE A 1 469 ? 19.651 -29.230 -0.020 1.00 64.69 469 PHE A O 1
ATOM 3672 N N . PHE A 1 470 ? 21.203 -28.524 -1.475 1.00 66.12 470 PHE A N 1
ATOM 3673 C CA . PHE A 1 470 ? 22.265 -29.386 -0.955 1.00 66.12 470 PHE A CA 1
ATOM 3674 C C . PHE A 1 470 ? 22.669 -29.019 0.479 1.00 66.12 470 PHE A C 1
ATOM 3676 O O . PHE A 1 470 ? 22.858 -29.923 1.299 1.00 66.12 470 PHE A O 1
ATOM 3683 N N . LYS A 1 471 ? 22.794 -27.715 0.760 1.00 70.06 471 LYS A N 1
ATOM 3684 C CA . LYS A 1 471 ? 23.294 -27.142 2.018 1.00 70.06 471 LYS A CA 1
ATOM 3685 C C . LYS A 1 471 ? 22.229 -27.087 3.117 1.00 70.06 471 LYS A C 1
ATOM 3687 O O . LYS A 1 471 ? 22.530 -27.351 4.275 1.00 70.06 471 LYS A O 1
ATOM 3692 N N . PHE A 1 472 ? 20.970 -26.824 2.761 1.00 71.50 472 PHE A N 1
ATOM 3693 C CA . PHE A 1 472 ? 19.866 -26.622 3.708 1.00 71.50 472 PHE A CA 1
ATOM 3694 C C . PHE A 1 472 ? 18.723 -27.631 3.511 1.00 71.50 472 PHE A C 1
ATOM 3696 O O . PHE A 1 472 ? 17.547 -27.271 3.537 1.00 71.50 472 PHE A O 1
ATOM 3703 N N . ARG A 1 473 ? 19.062 -28.918 3.346 1.00 60.19 473 ARG A N 1
ATOM 3704 C CA . ARG A 1 473 ? 18.116 -30.024 3.058 1.00 60.19 473 ARG A CA 1
ATOM 3705 C C . ARG A 1 473 ? 16.864 -30.032 3.944 1.00 60.19 473 ARG A C 1
ATOM 3707 O O . ARG A 1 473 ? 15.768 -30.258 3.452 1.00 60.19 473 ARG A O 1
ATOM 3714 N N . ASN A 1 474 ? 17.012 -29.710 5.230 1.00 54.06 474 ASN A N 1
ATOM 3715 C CA . ASN A 1 474 ? 15.915 -29.697 6.208 1.00 54.06 474 ASN A CA 1
ATOM 3716 C C . ASN A 1 474 ? 14.901 -28.547 6.017 1.00 54.06 474 ASN A C 1
ATOM 3718 O O . ASN A 1 474 ? 13.870 -28.533 6.685 1.00 54.06 474 ASN A O 1
ATOM 3722 N N . VAL A 1 475 ? 15.197 -27.572 5.151 1.00 52.66 475 VAL A N 1
ATOM 3723 C CA . VAL A 1 475 ? 14.374 -26.375 4.898 1.00 52.66 475 VAL A CA 1
ATOM 3724 C C . VAL A 1 475 ? 13.484 -26.556 3.662 1.00 52.66 475 VAL A C 1
ATOM 3726 O O . VAL A 1 475 ? 12.439 -25.920 3.565 1.00 52.66 475 VAL A O 1
ATOM 3729 N N . MET A 1 476 ? 13.855 -27.440 2.725 1.00 49.94 476 MET A N 1
ATOM 3730 C CA . MET A 1 476 ? 13.160 -27.615 1.442 1.00 49.94 476 MET A CA 1
ATOM 3731 C C . MET A 1 476 ? 12.989 -29.091 1.065 1.00 49.94 476 MET A C 1
ATOM 3733 O O . MET A 1 476 ? 13.707 -29.628 0.227 1.00 49.94 476 MET A O 1
ATOM 3737 N N . ASN A 1 477 ? 11.977 -29.742 1.639 1.00 35.41 477 ASN A N 1
ATOM 3738 C CA . ASN A 1 477 ? 11.665 -31.151 1.360 1.00 35.41 477 ASN A CA 1
ATOM 3739 C C . ASN A 1 477 ? 10.887 -31.397 0.042 1.00 35.41 477 ASN A C 1
ATOM 3741 O O . ASN A 1 477 ? 10.482 -32.531 -0.204 1.00 35.41 477 ASN A O 1
ATOM 3745 N N . GLN A 1 478 ? 10.622 -30.373 -0.787 1.00 43.59 478 GLN A N 1
ATOM 3746 C CA . GLN A 1 478 ? 9.773 -30.497 -1.987 1.00 43.59 478 GLN A CA 1
ATOM 3747 C C . GLN A 1 478 ? 10.159 -29.549 -3.145 1.00 43.59 478 GLN A C 1
ATOM 3749 O O . GLN A 1 478 ? 9.477 -28.556 -3.369 1.00 43.59 478 GLN A O 1
ATOM 3754 N N . VAL A 1 479 ? 11.193 -29.891 -3.926 1.00 34.28 479 VAL A N 1
ATOM 3755 C CA . VAL A 1 479 ? 11.251 -29.642 -5.388 1.00 34.28 479 VAL A CA 1
ATOM 3756 C C . VAL A 1 479 ? 12.117 -30.750 -6.021 1.00 34.28 479 VAL A C 1
ATOM 3758 O O . VAL A 1 479 ? 13.217 -30.990 -5.519 1.00 34.28 479 VAL A O 1
ATOM 3761 N N . PRO A 1 480 ? 11.683 -31.453 -7.085 1.00 26.86 480 PRO A N 1
ATOM 3762 C CA . PRO A 1 480 ? 12.524 -32.448 -7.750 1.00 26.86 480 PRO A CA 1
ATOM 3763 C C . PRO A 1 480 ? 13.587 -31.782 -8.649 1.00 26.86 480 PRO A C 1
ATOM 3765 O O . PRO A 1 480 ? 13.258 -30.856 -9.392 1.00 26.86 480 PRO A O 1
ATOM 3768 N N . PRO A 1 481 ? 14.845 -32.261 -8.658 1.00 30.88 481 PRO A N 1
ATOM 3769 C CA . PRO A 1 481 ? 15.846 -31.814 -9.617 1.00 30.88 481 PRO A CA 1
ATOM 3770 C C . PRO A 1 481 ? 15.722 -32.599 -10.930 1.00 30.88 481 PRO A C 1
ATOM 3772 O O . PRO A 1 481 ? 15.668 -33.827 -10.907 1.00 30.88 481 PRO A O 1
ATOM 3775 N N . TYR A 1 482 ? 15.782 -31.921 -12.078 1.00 28.31 482 TYR A N 1
ATOM 3776 C CA . TYR A 1 482 ? 16.261 -32.547 -13.313 1.00 28.31 482 TYR A CA 1
ATOM 3777 C C . TYR A 1 482 ? 16.863 -31.508 -14.261 1.00 28.31 482 TYR A C 1
ATOM 3779 O O . TYR A 1 482 ? 16.216 -30.527 -14.619 1.00 28.31 482 TYR A O 1
ATOM 3787 N N . GLY A 1 483 ? 18.111 -31.730 -14.668 1.00 32.84 483 GLY A N 1
ATOM 3788 C CA . GLY A 1 483 ? 18.756 -30.967 -15.733 1.00 32.84 483 GLY A CA 1
ATOM 3789 C C . GLY A 1 483 ? 18.606 -31.662 -17.085 1.00 32.84 483 GLY A C 1
ATOM 3790 O O . GLY A 1 483 ? 18.337 -32.863 -17.158 1.00 32.84 483 GLY A O 1
ATOM 3791 N N . LYS A 1 484 ? 18.845 -30.926 -18.170 1.00 25.92 484 LYS A N 1
ATOM 3792 C CA . LYS A 1 484 ? 19.235 -31.538 -19.441 1.00 25.92 484 LYS A CA 1
ATOM 3793 C C . LYS A 1 484 ? 20.185 -30.619 -20.185 1.00 25.92 484 LYS A C 1
ATOM 3795 O O . LYS A 1 484 ? 19.812 -29.525 -20.604 1.00 25.92 484 LYS A O 1
ATOM 3800 N N . ASP A 1 485 ? 21.420 -31.075 -20.323 1.00 36.16 485 ASP A N 1
ATOM 3801 C CA . ASP A 1 485 ? 22.477 -30.337 -20.992 1.00 36.16 485 ASP A CA 1
ATOM 3802 C C . ASP A 1 485 ? 22.065 -29.964 -22.428 1.00 36.16 485 ASP A C 1
ATOM 3804 O O . ASP A 1 485 ? 21.632 -30.817 -23.204 1.00 36.16 485 ASP A O 1
ATOM 3808 N N . LYS A 1 486 ? 22.275 -28.687 -22.789 1.00 38.62 486 LYS A N 1
ATOM 3809 C CA . LYS A 1 486 ? 22.187 -28.124 -24.157 1.00 38.62 486 LYS A CA 1
ATOM 3810 C C . LYS A 1 486 ? 20.786 -27.853 -24.765 1.00 38.62 486 LYS A C 1
ATOM 3812 O O . LYS A 1 486 ? 20.705 -27.732 -25.986 1.00 38.62 486 LYS A O 1
ATOM 3817 N N . ALA A 1 487 ? 19.700 -27.709 -23.992 1.00 33.91 487 ALA A N 1
ATOM 3818 C CA . ALA A 1 487 ? 18.338 -27.521 -24.545 1.00 33.91 487 ALA A CA 1
ATOM 3819 C C . ALA A 1 487 ? 17.716 -26.104 -24.344 1.00 33.91 487 ALA A C 1
ATOM 3821 O O . ALA A 1 487 ? 17.703 -25.621 -23.213 1.00 33.91 487 ALA A O 1
ATOM 3822 N N . PRO A 1 488 ? 17.096 -25.465 -25.371 1.00 35.16 488 PRO A N 1
ATOM 3823 C CA . PRO A 1 488 ? 16.440 -24.140 -25.269 1.00 35.16 488 PRO A CA 1
ATOM 3824 C C . PRO A 1 488 ? 15.123 -24.071 -24.464 1.00 35.16 488 PRO A C 1
ATOM 3826 O O . PRO A 1 488 ? 14.386 -23.094 -24.570 1.00 35.16 488 PRO A O 1
ATOM 3829 N N . SER A 1 489 ? 14.777 -25.106 -23.698 1.00 41.62 489 SER A N 1
ATOM 3830 C CA . SER A 1 489 ? 13.498 -25.245 -22.985 1.00 41.62 489 SER A CA 1
ATOM 3831 C C . SER A 1 489 ? 13.667 -25.048 -21.473 1.00 41.62 489 SER A C 1
ATOM 3833 O O . SER A 1 489 ? 13.334 -25.932 -20.683 1.00 41.62 489 SER A O 1
ATOM 3835 N N . MET A 1 490 ? 14.259 -23.922 -21.068 1.00 38.19 490 MET A N 1
ATOM 3836 C CA . MET A 1 490 ? 14.519 -23.613 -19.657 1.00 38.19 490 MET A CA 1
ATOM 3837 C C . MET A 1 490 ? 13.218 -23.315 -18.897 1.00 38.19 490 MET A C 1
ATOM 3839 O O . MET A 1 490 ? 12.466 -22.423 -19.280 1.00 38.19 490 MET A O 1
ATOM 3843 N N . GLN A 1 491 ? 12.986 -24.046 -17.805 1.00 40.31 491 GLN A N 1
ATOM 3844 C CA . GLN A 1 491 ? 11.856 -23.869 -16.888 1.00 40.31 491 GLN A CA 1
ATOM 3845 C C . GLN A 1 491 ? 12.310 -23.174 -15.595 1.00 40.31 491 GLN A C 1
ATOM 3847 O O . GLN A 1 491 ? 13.370 -23.496 -15.052 1.00 40.31 491 GLN A O 1
ATOM 3852 N N . CYS A 1 492 ? 11.501 -22.249 -15.076 1.00 45.91 492 CYS A N 1
ATOM 3853 C CA . CYS A 1 492 ? 11.645 -21.696 -13.728 1.00 45.91 492 CYS A CA 1
ATOM 3854 C C . CYS A 1 492 ? 10.741 -22.442 -12.727 1.00 45.91 492 CYS A C 1
ATOM 3856 O O . CYS A 1 492 ? 9.919 -23.277 -13.105 1.00 45.91 492 CYS A O 1
ATOM 3858 N N . ILE A 1 493 ? 10.838 -22.119 -11.432 1.00 52.75 493 ILE A N 1
ATOM 3859 C CA . ILE A 1 493 ? 10.043 -22.788 -10.382 1.00 52.75 493 ILE A CA 1
ATOM 3860 C C . ILE A 1 493 ? 8.515 -22.653 -10.570 1.00 52.75 493 ILE A C 1
ATOM 3862 O O . ILE A 1 493 ? 7.760 -23.500 -10.101 1.00 52.75 493 ILE A O 1
ATOM 3866 N N . PHE A 1 494 ? 8.050 -21.631 -11.298 1.00 47.22 494 PHE A N 1
ATOM 3867 C CA . PHE A 1 494 ? 6.632 -21.435 -11.628 1.00 47.22 494 PHE A CA 1
ATOM 3868 C C . PHE A 1 494 ? 6.150 -22.269 -12.826 1.00 47.22 494 PHE A C 1
ATOM 3870 O O . PHE A 1 494 ? 4.943 -22.371 -13.039 1.00 47.22 494 PHE A O 1
ATOM 3877 N N . ASP A 1 495 ? 7.055 -22.877 -13.597 1.00 51.25 495 ASP A N 1
ATOM 3878 C CA . ASP A 1 495 ? 6.710 -23.707 -14.758 1.00 51.25 495 ASP A CA 1
ATOM 3879 C C . ASP A 1 495 ? 6.442 -25.173 -14.382 1.00 51.25 495 ASP A C 1
ATOM 3881 O O . ASP A 1 495 ? 5.929 -25.932 -15.204 1.00 51.25 495 ASP A O 1
ATOM 3885 N N . ILE A 1 496 ? 6.715 -25.549 -13.130 1.00 56.84 496 ILE A N 1
ATOM 3886 C CA . ILE A 1 496 ? 6.522 -26.889 -12.567 1.00 56.84 496 ILE A CA 1
ATOM 3887 C C . ILE A 1 496 ? 5.039 -27.098 -12.215 1.00 56.84 496 ILE A C 1
ATOM 3889 O O . ILE A 1 496 ? 4.516 -26.450 -11.311 1.00 56.84 496 ILE A O 1
ATOM 3893 N N . ASP A 1 497 ? 4.354 -28.018 -12.901 1.00 49.69 497 ASP A N 1
ATOM 3894 C CA . ASP A 1 497 ? 2.885 -28.125 -12.840 1.00 49.69 497 ASP A CA 1
ATOM 3895 C C . ASP A 1 497 ? 2.325 -28.379 -11.430 1.00 49.69 497 ASP A C 1
ATOM 3897 O O . ASP A 1 497 ? 1.417 -27.670 -11.002 1.00 49.69 497 ASP A O 1
ATOM 3901 N N . HIS A 1 498 ? 2.930 -29.278 -10.646 1.00 52.34 498 HIS A N 1
ATOM 3902 C CA . HIS A 1 498 ? 2.487 -29.548 -9.267 1.00 52.34 498 HIS A CA 1
ATOM 3903 C C . HIS A 1 498 ? 2.691 -28.368 -8.294 1.00 52.34 498 HIS A C 1
ATOM 3905 O O . HIS A 1 498 ? 2.163 -28.395 -7.185 1.00 52.34 498 HIS A O 1
ATOM 3911 N N . LEU A 1 499 ? 3.441 -27.330 -8.687 1.00 53.66 499 LEU A N 1
ATOM 3912 C CA . LEU A 1 499 ? 3.584 -26.081 -7.929 1.00 53.66 499 LEU A CA 1
ATOM 3913 C C . LEU A 1 499 ? 2.624 -24.978 -8.408 1.00 53.66 499 LEU A C 1
ATOM 3915 O O . LEU A 1 499 ? 2.406 -24.007 -7.680 1.00 53.66 499 LEU A O 1
ATOM 3919 N N . LYS A 1 500 ? 2.026 -25.110 -9.603 1.00 55.91 500 LYS A N 1
ATOM 3920 C CA . LYS A 1 500 ? 1.046 -24.148 -10.140 1.00 55.91 500 LYS A CA 1
ATOM 3921 C C . LYS A 1 500 ? -0.291 -24.243 -9.411 1.00 55.91 500 LYS A C 1
ATOM 3923 O O . LYS A 1 500 ? -0.862 -23.200 -9.084 1.00 55.91 500 LYS A O 1
ATOM 3928 N N . ASP A 1 501 ? -0.754 -25.456 -9.119 1.00 52.03 501 ASP A N 1
ATOM 3929 C CA . ASP A 1 501 ? -2.066 -25.699 -8.501 1.00 52.03 501 ASP A CA 1
ATOM 3930 C C . ASP A 1 501 ? -2.166 -25.158 -7.060 1.00 52.03 501 ASP A C 1
ATOM 3932 O O . ASP A 1 501 ? -3.216 -24.663 -6.652 1.00 52.03 501 ASP A O 1
ATOM 3936 N N . GLU A 1 502 ? -1.052 -25.135 -6.320 1.00 59.81 502 GLU A N 1
ATOM 3937 C CA . GLU A 1 502 ? -0.946 -24.560 -4.964 1.00 59.81 502 GLU A CA 1
ATOM 3938 C C . GLU A 1 502 ? -0.511 -23.072 -4.959 1.00 59.81 502 GLU A C 1
ATOM 3940 O O . GLU A 1 502 ? -0.227 -22.490 -3.906 1.00 59.81 502 GLU A O 1
ATOM 3945 N N . SER A 1 503 ? -0.433 -22.418 -6.128 1.00 70.75 503 SER A N 1
ATOM 3946 C CA . SER A 1 503 ? 0.122 -21.062 -6.240 1.00 70.75 503 SER A CA 1
ATOM 3947 C C . SER A 1 503 ? -0.865 -19.941 -5.875 1.00 70.75 503 SER A C 1
ATOM 3949 O O . SER A 1 503 ? -2.001 -19.843 -6.348 1.00 70.75 503 SER A O 1
ATOM 3951 N N . TYR A 1 504 ? -0.397 -19.000 -5.055 1.00 75.56 504 TYR A N 1
ATOM 3952 C CA . TYR A 1 504 ? -1.167 -17.826 -4.666 1.00 75.56 504 TYR A CA 1
ATOM 3953 C C . TYR A 1 504 ? -1.025 -16.682 -5.670 1.00 75.56 504 TYR A C 1
ATOM 3955 O O . TYR A 1 504 ? -0.014 -15.981 -5.687 1.00 75.56 504 TYR A O 1
ATOM 3963 N N . PHE A 1 505 ? -2.072 -16.429 -6.457 1.00 77.94 505 PHE A N 1
ATOM 3964 C CA . PHE A 1 505 ? -2.120 -15.283 -7.370 1.00 77.94 505 PHE A CA 1
ATOM 3965 C C . PHE A 1 505 ? -2.563 -13.988 -6.661 1.00 77.94 505 PHE A C 1
ATOM 3967 O O . PHE A 1 505 ? -3.691 -13.893 -6.161 1.00 77.94 505 PHE A O 1
ATOM 3974 N N . LEU A 1 506 ? -1.694 -12.971 -6.647 1.00 71.50 506 LEU A N 1
ATOM 3975 C CA . LEU A 1 506 ? -2.025 -11.614 -6.199 1.00 71.50 506 LEU A CA 1
ATOM 3976 C C . LEU A 1 506 ? -2.716 -10.866 -7.350 1.00 71.50 506 LEU A C 1
ATOM 3978 O O . LEU A 1 506 ? -2.086 -10.501 -8.334 1.00 71.50 506 LEU A O 1
ATOM 3982 N N . ASN A 1 507 ? -4.026 -10.650 -7.244 1.00 77.88 507 ASN A N 1
ATOM 3983 C CA . ASN A 1 507 ? -4.872 -10.271 -8.381 1.00 77.88 507 ASN A CA 1
ATOM 3984 C C . ASN A 1 507 ? -5.218 -8.772 -8.487 1.00 77.88 507 ASN A C 1
ATOM 3986 O O . ASN A 1 507 ? -6.070 -8.415 -9.298 1.00 77.88 507 ASN A O 1
ATOM 3990 N N . ILE A 1 508 ? -4.604 -7.906 -7.678 1.00 74.31 508 ILE A N 1
ATOM 3991 C CA . ILE A 1 508 ? -4.836 -6.453 -7.683 1.00 74.31 508 ILE A CA 1
ATOM 3992 C C . ILE A 1 508 ? -3.488 -5.746 -7.813 1.00 74.31 508 ILE A C 1
ATOM 3994 O O . ILE A 1 508 ? -2.595 -6.011 -7.010 1.00 74.31 508 ILE A O 1
ATOM 3998 N N . GLN A 1 509 ? -3.349 -4.860 -8.802 1.00 73.88 509 GLN A N 1
ATOM 3999 C CA . GLN A 1 509 ? -2.177 -4.009 -9.017 1.00 73.88 509 GLN A CA 1
ATOM 4000 C C . GLN A 1 509 ? -2.507 -2.538 -8.723 1.00 73.88 509 GLN A C 1
ATOM 4002 O O . GLN A 1 509 ? -3.571 -2.057 -9.109 1.00 73.88 509 GLN A O 1
ATOM 4007 N N . TYR A 1 510 ? -1.584 -1.830 -8.070 1.00 70.69 510 TYR A N 1
ATOM 4008 C CA . TYR A 1 510 ? -1.786 -0.463 -7.555 1.00 70.69 510 TYR A CA 1
ATOM 4009 C C . TYR A 1 510 ? -0.934 0.603 -8.274 1.00 70.69 510 TYR A C 1
ATOM 4011 O O . TYR A 1 510 ? -0.596 1.637 -7.703 1.00 70.69 510 TYR A O 1
ATOM 4019 N N . ARG A 1 511 ? -0.476 0.302 -9.493 1.00 64.88 511 ARG A N 1
ATOM 4020 C CA . ARG A 1 511 ? 0.780 0.822 -10.068 1.00 64.88 511 ARG A CA 1
ATOM 4021 C C . ARG A 1 511 ? 0.595 1.477 -11.431 1.00 64.88 511 ARG A C 1
ATOM 4023 O O . ARG A 1 511 ? 1.090 2.571 -11.668 1.00 64.88 511 ARG A O 1
ATOM 4030 N N . MET A 1 512 ? -0.106 0.768 -12.310 1.00 74.25 512 MET A N 1
ATOM 4031 C CA . MET A 1 512 ? -0.412 1.158 -13.677 1.00 74.25 512 MET A CA 1
ATOM 4032 C C . MET A 1 512 ? -1.792 1.831 -13.714 1.00 74.25 512 MET A C 1
ATOM 4034 O O . MET A 1 512 ? -2.722 1.314 -13.081 1.00 74.25 512 MET A O 1
ATOM 4038 N N . PRO A 1 513 ? -1.971 2.914 -14.491 1.00 78.50 513 PRO A N 1
ATOM 4039 C CA . PRO A 1 513 ? -3.285 3.439 -14.865 1.00 78.50 513 PRO A CA 1
ATOM 4040 C C . PRO A 1 513 ? -4.244 2.353 -15.356 1.00 78.50 513 PRO A C 1
ATOM 4042 O O . PRO A 1 513 ? -3.803 1.379 -15.968 1.00 78.50 513 PRO A O 1
ATOM 4045 N N . HIS A 1 514 ? -5.553 2.529 -15.132 1.00 83.19 514 HIS A N 1
ATOM 4046 C CA . HIS A 1 514 ? -6.552 1.526 -15.530 1.00 83.19 514 HIS A CA 1
ATOM 4047 C C . HIS A 1 514 ? -6.430 1.103 -17.005 1.00 83.19 514 HIS A C 1
ATOM 4049 O O . HIS A 1 514 ? -6.332 -0.102 -17.223 1.00 83.19 514 HIS A O 1
ATOM 4055 N N . PRO A 1 515 ? -6.320 2.015 -17.999 1.00 83.75 515 PRO A N 1
ATOM 4056 C CA . PRO A 1 515 ? -6.244 1.623 -19.411 1.00 83.75 515 PRO A CA 1
ATOM 4057 C C . PRO A 1 515 ? -5.055 0.705 -19.731 1.00 83.75 515 PRO A C 1
ATOM 4059 O O . PRO A 1 515 ? -5.172 -0.222 -20.531 1.00 83.75 515 PRO A O 1
ATOM 4062 N N . LEU A 1 516 ? -3.911 0.942 -19.083 1.00 79.94 516 LEU A N 1
ATOM 4063 C CA . LEU A 1 516 ? -2.688 0.161 -19.269 1.00 79.94 516 LEU A CA 1
ATOM 4064 C C . LEU A 1 516 ? -2.738 -1.159 -18.486 1.00 79.94 516 LEU A C 1
ATOM 4066 O O . LEU A 1 516 ? -2.383 -2.211 -19.012 1.00 79.94 516 LEU A O 1
ATOM 4070 N N . GLY A 1 517 ? -3.232 -1.126 -17.246 1.00 77.50 517 GLY A N 1
ATOM 4071 C CA . GLY A 1 517 ? -3.381 -2.317 -16.413 1.00 77.50 517 GLY A CA 1
ATOM 4072 C C . GLY A 1 517 ? -4.463 -3.283 -16.909 1.00 77.50 517 GLY A C 1
ATOM 4073 O O . GLY A 1 517 ? -4.273 -4.490 -16.808 1.00 77.50 517 GLY A O 1
ATOM 4074 N N . GLU A 1 518 ? -5.556 -2.788 -17.497 1.00 82.19 518 GLU A N 1
ATOM 4075 C CA . GLU A 1 518 ? -6.584 -3.607 -18.159 1.00 82.19 518 GLU A CA 1
ATOM 4076 C C . GLU A 1 518 ? -6.050 -4.261 -19.435 1.00 82.19 518 GLU A C 1
ATOM 4078 O O . GLU A 1 518 ? -6.265 -5.455 -19.645 1.00 82.19 518 GLU A O 1
ATOM 4083 N N . PHE A 1 519 ? -5.294 -3.516 -20.249 1.00 80.88 519 PHE A N 1
ATOM 4084 C CA . PHE A 1 519 ? -4.607 -4.066 -21.416 1.00 80.88 519 PHE A CA 1
ATOM 4085 C C . PHE A 1 519 ? -3.652 -5.204 -21.020 1.00 80.88 519 PHE A C 1
ATOM 4087 O O . PHE A 1 519 ? -3.792 -6.324 -21.509 1.00 80.88 519 PHE A O 1
ATOM 4094 N N . ILE A 1 520 ? -2.741 -4.956 -20.072 1.00 74.50 520 ILE A N 1
ATOM 4095 C CA . ILE A 1 520 ? -1.812 -5.977 -19.565 1.00 74.50 520 ILE A CA 1
ATOM 4096 C C . ILE A 1 520 ? -2.574 -7.150 -18.927 1.00 74.50 520 ILE A C 1
ATOM 4098 O O . ILE A 1 520 ? -2.205 -8.306 -19.126 1.00 74.50 520 ILE A O 1
ATOM 4102 N N . SER A 1 521 ? -3.667 -6.889 -18.204 1.00 80.00 521 SER A N 1
ATOM 4103 C CA . SER A 1 521 ? -4.516 -7.942 -17.641 1.00 80.00 521 SER A CA 1
ATOM 4104 C C . SER A 1 521 ? -5.079 -8.862 -18.719 1.00 80.00 521 SER A C 1
ATOM 4106 O O . SER A 1 521 ? -4.967 -10.081 -18.594 1.00 80.00 521 SER A O 1
ATOM 4108 N N . ARG A 1 522 ? -5.644 -8.301 -19.795 1.00 81.56 522 ARG A N 1
ATOM 4109 C CA . ARG A 1 522 ? -6.229 -9.073 -20.895 1.00 81.56 522 ARG A CA 1
ATOM 4110 C C . ARG A 1 522 ? -5.175 -9.858 -21.672 1.00 81.56 522 ARG A C 1
ATOM 4112 O O . ARG A 1 522 ? -5.358 -11.052 -21.867 1.00 81.56 522 ARG A O 1
ATOM 4119 N N . GLU A 1 523 ? -4.095 -9.204 -22.096 1.00 72.69 523 GLU A N 1
ATOM 4120 C CA . GLU A 1 523 ? -3.111 -9.807 -23.006 1.00 72.69 523 GLU A CA 1
ATOM 4121 C C . GLU A 1 523 ? -2.107 -10.747 -22.313 1.00 72.69 523 GLU A C 1
ATOM 4123 O O . GLU A 1 523 ? -1.562 -11.626 -22.975 1.00 72.69 523 GLU A O 1
ATOM 4128 N N . VAL A 1 524 ? -1.840 -10.565 -21.010 1.00 67.12 524 VAL A N 1
ATOM 4129 C CA . VAL A 1 524 ? -0.802 -11.319 -20.269 1.00 67.12 524 VAL A CA 1
ATOM 4130 C C . VAL A 1 524 ? -1.385 -12.194 -19.154 1.00 67.12 524 VAL A C 1
ATOM 4132 O O . VAL A 1 524 ? -0.857 -13.267 -18.873 1.00 67.12 524 VAL A O 1
ATOM 4135 N N . TYR A 1 525 ? -2.479 -11.769 -18.513 1.00 70.69 525 TYR A N 1
ATOM 4136 C CA . TYR A 1 525 ? -3.029 -12.425 -17.315 1.00 70.69 525 TYR A CA 1
ATOM 4137 C C . TYR A 1 525 ? -4.459 -12.965 -17.498 1.00 70.69 525 TYR A C 1
ATOM 4139 O O . TYR A 1 525 ? -5.141 -13.232 -16.505 1.00 70.69 525 TYR A O 1
ATOM 4147 N N . ASN A 1 526 ? -4.924 -13.142 -18.740 1.00 75.62 526 ASN A N 1
ATOM 4148 C CA . ASN A 1 526 ? -6.253 -13.671 -19.084 1.00 75.62 526 ASN A CA 1
ATOM 4149 C C . ASN A 1 526 ? -7.414 -12.952 -18.358 1.00 75.62 526 ASN A C 1
ATOM 4151 O O . ASN A 1 526 ? -8.359 -13.582 -17.886 1.00 75.62 526 ASN A O 1
ATOM 4155 N N . GLY A 1 527 ? -7.309 -11.630 -18.184 1.00 78.50 527 GLY A N 1
ATOM 4156 C CA . GLY A 1 527 ? -8.295 -10.798 -17.483 1.00 78.50 527 GLY A CA 1
ATOM 4157 C C . GLY A 1 527 ? -8.323 -10.958 -15.954 1.00 78.50 527 GLY A C 1
ATOM 4158 O O . GLY A 1 527 ? -9.175 -10.369 -15.289 1.00 78.50 527 GLY A O 1
ATOM 4159 N N . ARG A 1 528 ? -7.416 -11.749 -15.359 1.00 77.56 528 ARG A N 1
ATOM 4160 C CA . ARG A 1 528 ? -7.424 -12.053 -13.912 1.00 77.56 528 ARG A CA 1
ATOM 4161 C C . ARG A 1 528 ? -6.862 -10.930 -13.035 1.00 77.56 528 ARG A C 1
ATOM 4163 O O . ARG A 1 528 ? -7.091 -10.955 -11.825 1.00 77.56 528 ARG A O 1
ATOM 4170 N N . LEU A 1 529 ? -6.117 -9.984 -13.608 1.00 77.38 529 LEU A N 1
ATOM 4171 C CA . LEU A 1 529 ? -5.498 -8.863 -12.895 1.00 77.38 529 LEU A CA 1
ATOM 4172 C C . LEU A 1 529 ? -6.436 -7.643 -12.880 1.00 77.38 529 LEU A C 1
ATOM 4174 O O . LEU A 1 529 ? -6.988 -7.265 -13.910 1.00 77.38 529 LEU A O 1
ATOM 4178 N N . ARG A 1 530 ? -6.619 -7.016 -11.717 1.00 81.62 530 ARG A N 1
ATOM 4179 C CA . ARG A 1 530 ? -7.456 -5.818 -11.538 1.00 81.62 530 ARG A CA 1
ATOM 4180 C C . ARG A 1 530 ? -6.597 -4.597 -11.232 1.00 81.62 530 ARG A C 1
ATOM 4182 O O . ARG A 1 530 ? -5.606 -4.718 -10.517 1.00 81.62 530 ARG A O 1
ATOM 4189 N N . SER A 1 531 ? -6.997 -3.439 -11.744 1.00 79.00 531 SER A N 1
ATOM 4190 C CA . SER A 1 531 ? -6.299 -2.164 -11.559 1.00 79.00 531 SER A CA 1
ATOM 4191 C C . SER A 1 531 ? -6.952 -1.339 -10.456 1.00 79.00 531 SER A C 1
ATOM 4193 O O . SER A 1 531 ? -8.134 -1.043 -10.546 1.00 79.00 531 SER A O 1
ATOM 4195 N N . GLU A 1 532 ? -6.177 -0.920 -9.459 1.00 77.25 532 GLU A N 1
ATOM 4196 C CA . GLU A 1 532 ? -6.596 0.025 -8.416 1.00 77.25 532 GLU A CA 1
ATOM 4197 C C . GLU A 1 532 ? -5.682 1.252 -8.462 1.00 77.25 532 GLU A C 1
ATOM 4199 O O . GLU A 1 532 ? -4.688 1.356 -7.745 1.00 77.25 532 GLU A O 1
ATOM 4204 N N . HIS A 1 533 ? -5.982 2.169 -9.384 1.00 71.94 533 HIS A N 1
ATOM 4205 C CA . HIS A 1 533 ? -5.171 3.359 -9.641 1.00 71.94 533 HIS A CA 1
ATOM 4206 C C . HIS A 1 533 ? -6.030 4.598 -9.925 1.00 71.94 533 HIS A C 1
ATOM 4208 O O . HIS A 1 533 ? -7.062 4.509 -10.591 1.00 71.94 533 HIS A O 1
ATOM 4214 N N . ARG A 1 534 ? -5.580 5.777 -9.468 1.00 72.75 534 ARG A N 1
ATOM 4215 C CA . ARG A 1 534 ? -6.312 7.052 -9.622 1.00 72.75 534 ARG A CA 1
ATOM 4216 C C . ARG A 1 534 ? -6.550 7.450 -11.082 1.00 72.75 534 ARG A C 1
ATOM 4218 O O . ARG A 1 534 ? -7.590 8.013 -11.403 1.00 72.75 534 ARG A O 1
ATOM 4225 N N . ILE A 1 535 ? -5.591 7.153 -11.963 1.00 72.06 535 ILE A N 1
ATOM 4226 C CA . ILE A 1 535 ? -5.684 7.485 -13.388 1.00 72.06 535 ILE A CA 1
ATOM 4227 C C . ILE A 1 535 ? -6.545 6.430 -14.085 1.00 72.06 535 ILE A C 1
ATOM 4229 O O . ILE A 1 535 ? -6.176 5.249 -14.134 1.00 72.06 535 ILE A O 1
ATOM 4233 N N . LYS A 1 536 ? -7.686 6.890 -14.607 1.00 79.31 536 LYS A N 1
ATOM 4234 C CA . LYS A 1 536 ? -8.660 6.110 -15.386 1.00 79.31 536 LYS A CA 1
ATOM 4235 C C . LYS A 1 536 ? -8.813 6.593 -16.832 1.00 79.31 536 LYS A C 1
ATOM 4237 O O . LYS A 1 536 ? -9.390 5.874 -17.638 1.00 79.31 536 LYS A O 1
ATOM 4242 N N . ASP A 1 537 ? -8.302 7.782 -17.157 1.00 75.50 537 ASP A N 1
ATOM 4243 C CA . ASP A 1 537 ? -8.436 8.373 -18.491 1.00 75.50 537 ASP A CA 1
ATOM 4244 C C . ASP A 1 537 ? -7.515 7.668 -19.514 1.00 75.50 537 ASP A C 1
ATOM 4246 O O . ASP A 1 537 ? -6.317 7.527 -19.244 1.00 75.50 537 ASP A O 1
ATOM 4250 N N . PRO A 1 538 ? -8.029 7.238 -20.685 1.00 73.06 538 PRO A N 1
ATOM 4251 C CA . PRO A 1 538 ? -7.233 6.683 -21.783 1.00 73.06 538 PRO A CA 1
ATOM 4252 C C . PRO A 1 538 ? -6.098 7.572 -22.315 1.00 73.06 538 PRO A C 1
ATOM 4254 O O . PRO A 1 538 ? -5.225 7.040 -23.001 1.00 73.06 538 PRO A O 1
ATOM 4257 N N . SER A 1 539 ? -6.089 8.879 -22.024 1.00 74.31 539 SER A N 1
ATOM 4258 C CA . SER A 1 539 ? -5.030 9.826 -22.401 1.00 74.31 539 SER A CA 1
ATOM 4259 C C . SER A 1 539 ? -3.730 9.661 -21.604 1.00 74.31 539 SER A C 1
ATOM 4261 O O . SER A 1 539 ? -2.775 10.395 -21.841 1.00 74.31 539 SER A O 1
ATOM 4263 N N . CYS A 1 540 ? -3.669 8.713 -20.664 1.00 74.69 540 CYS A N 1
ATOM 4264 C CA . CYS A 1 540 ? -2.456 8.346 -19.928 1.00 74.69 540 CYS A CA 1
ATOM 4265 C C . CYS A 1 540 ? -1.455 7.502 -20.743 1.00 74.69 540 CYS A C 1
ATOM 4267 O O . CYS A 1 540 ? -0.577 6.871 -20.167 1.00 74.69 540 CYS A O 1
ATOM 4269 N N . VAL A 1 541 ? -1.654 7.387 -22.059 1.00 78.50 541 VAL A N 1
ATOM 4270 C CA . VAL A 1 541 ? -0.745 6.721 -22.996 1.00 78.50 541 VAL A CA 1
ATOM 4271 C C . VAL A 1 541 ? -0.794 7.478 -24.323 1.00 78.50 541 VAL A C 1
ATOM 4273 O O . VAL A 1 541 ? -1.869 7.626 -24.907 1.00 78.50 541 VAL A O 1
ATOM 4276 N N . ALA A 1 542 ? 0.359 7.914 -24.825 1.00 79.69 542 ALA A N 1
ATOM 4277 C CA . ALA A 1 542 ? 0.511 8.584 -26.113 1.00 79.69 542 ALA A CA 1
ATOM 4278 C C . ALA A 1 542 ? 1.574 7.895 -26.983 1.00 79.69 542 ALA A C 1
ATOM 4280 O O . ALA A 1 542 ? 2.681 7.601 -26.529 1.00 79.69 542 ALA A O 1
ATOM 4281 N N . PHE A 1 543 ? 1.240 7.676 -28.257 1.00 79.75 543 PHE A N 1
ATOM 4282 C CA . PHE A 1 543 ? 2.133 7.118 -29.274 1.00 79.75 543 PHE A CA 1
ATOM 4283 C C . PHE A 1 543 ? 2.625 8.237 -30.190 1.00 79.75 543 PHE A C 1
ATOM 4285 O O . PHE A 1 543 ? 1.808 8.935 -30.791 1.00 79.75 543 PHE A O 1
ATOM 4292 N N . ILE A 1 544 ? 3.943 8.410 -30.300 1.00 78.31 544 ILE A N 1
ATOM 4293 C CA . ILE A 1 544 ? 4.557 9.514 -31.047 1.00 78.31 544 ILE A CA 1
ATOM 4294 C C . ILE A 1 544 ? 5.290 8.977 -32.280 1.00 78.31 544 ILE A C 1
ATOM 4296 O O . ILE A 1 544 ? 6.183 8.132 -32.160 1.00 78.31 544 ILE A O 1
ATOM 4300 N N . ASP A 1 545 ? 4.924 9.499 -33.453 1.00 78.06 545 ASP A N 1
ATOM 4301 C CA . ASP A 1 545 ? 5.478 9.176 -34.775 1.00 78.06 545 ASP A CA 1
ATOM 4302 C C . ASP A 1 545 ? 6.528 10.218 -35.212 1.00 78.06 545 ASP A C 1
ATOM 4304 O O . ASP A 1 545 ? 6.205 11.382 -35.475 1.00 78.06 545 ASP A O 1
ATOM 4308 N N . THR A 1 546 ? 7.793 9.796 -35.320 1.00 68.88 546 THR A N 1
ATOM 4309 C CA . THR A 1 546 ? 8.942 10.589 -35.789 1.00 68.88 546 THR A CA 1
ATOM 4310 C C . THR A 1 546 ? 9.279 10.308 -37.252 1.00 68.88 546 THR A C 1
ATOM 4312 O O . THR A 1 546 ? 10.452 10.193 -37.619 1.00 68.88 546 THR A O 1
ATOM 4315 N N . LYS A 1 547 ? 8.231 10.179 -38.087 1.00 62.44 547 LYS A N 1
ATOM 4316 C CA . LYS A 1 547 ? 8.255 10.051 -39.557 1.00 62.44 547 LYS A CA 1
ATOM 4317 C C . LYS A 1 547 ? 9.611 10.396 -40.177 1.00 62.44 547 LYS A C 1
ATOM 4319 O O . LYS A 1 547 ? 10.073 11.525 -40.066 1.00 62.44 547 LYS A O 1
ATOM 4324 N N . THR A 1 548 ? 10.167 9.412 -40.889 1.00 58.69 548 THR A N 1
ATOM 4325 C CA . THR A 1 548 ? 11.504 9.372 -41.523 1.00 58.69 548 THR A CA 1
ATOM 4326 C C . THR A 1 548 ? 12.701 9.004 -40.634 1.00 58.69 548 THR A C 1
ATOM 4328 O O . THR A 1 548 ? 13.827 9.033 -41.125 1.00 58.69 548 THR A O 1
ATOM 4331 N N . GLY A 1 549 ? 12.508 8.578 -39.381 1.00 60.09 549 GLY A N 1
ATOM 4332 C CA . GLY A 1 549 ? 13.560 7.890 -38.616 1.00 60.09 549 GLY A CA 1
ATOM 4333 C C . GLY A 1 549 ? 13.952 6.531 -39.223 1.00 60.09 549 GLY A C 1
ATOM 4334 O O . GLY A 1 549 ? 13.095 5.658 -39.403 1.00 60.09 549 GLY A O 1
ATOM 4335 N N . MET A 1 550 ? 15.241 6.344 -39.525 1.00 66.19 550 MET A N 1
ATOM 4336 C CA . MET A 1 550 ? 15.819 5.043 -39.885 1.00 66.19 550 MET A CA 1
ATOM 4337 C C . MET A 1 550 ? 16.612 4.466 -38.707 1.00 66.19 550 MET A C 1
ATOM 4339 O O . MET A 1 550 ? 17.285 5.198 -37.985 1.00 66.19 550 MET A O 1
ATOM 4343 N N . GLU A 1 551 ? 16.521 3.147 -38.523 1.00 74.38 551 GLU A N 1
ATOM 4344 C CA . GLU A 1 551 ? 17.354 2.410 -37.570 1.00 74.38 551 GLU A CA 1
ATOM 4345 C C . GLU A 1 551 ? 18.786 2.284 -38.119 1.00 74.38 551 GLU A C 1
ATOM 4347 O O . GLU A 1 551 ? 18.999 1.783 -39.224 1.00 74.38 551 GLU A O 1
ATOM 4352 N N . GLU A 1 552 ? 19.768 2.743 -37.346 1.00 79.00 552 GLU A N 1
ATOM 4353 C CA . GLU A 1 552 ? 21.189 2.743 -37.698 1.00 79.00 552 GLU A CA 1
ATOM 4354 C C . GLU A 1 552 ? 21.961 1.780 -36.796 1.00 79.00 552 GLU A C 1
ATOM 4356 O O . GLU A 1 552 ? 21.729 1.701 -35.585 1.00 79.00 552 GLU A O 1
ATOM 4361 N N . ARG A 1 553 ? 22.916 1.049 -37.377 1.00 76.38 553 ARG A N 1
ATOM 4362 C CA . ARG A 1 553 ? 23.791 0.148 -36.626 1.00 76.38 553 ARG A CA 1
ATOM 4363 C C . ARG A 1 553 ? 24.979 0.922 -36.058 1.00 76.38 553 ARG A C 1
ATOM 4365 O O . ARG A 1 553 ? 25.727 1.545 -36.802 1.00 76.38 553 ARG A O 1
ATOM 4372 N N . SER A 1 554 ? 25.185 0.809 -34.751 1.00 71.19 554 SER A N 1
ATOM 4373 C CA . SER A 1 554 ? 26.291 1.420 -34.014 1.00 71.19 554 SER A CA 1
ATOM 4374 C C . SER A 1 554 ? 27.058 0.313 -33.284 1.00 71.19 554 SER A C 1
ATOM 4376 O O . SER A 1 554 ? 26.636 -0.201 -32.244 1.00 71.19 554 SER A O 1
ATOM 4378 N N . GLY A 1 555 ? 28.143 -0.154 -33.911 1.00 75.31 555 GLY A N 1
ATOM 4379 C CA . GLY A 1 555 ? 28.894 -1.336 -33.476 1.00 75.31 555 GLY A CA 1
ATOM 4380 C C . GLY A 1 555 ? 28.051 -2.621 -33.496 1.00 75.31 555 GLY A C 1
ATOM 4381 O O . GLY A 1 555 ? 27.586 -3.075 -34.548 1.00 75.31 555 GLY A O 1
ATOM 4382 N N . LEU A 1 556 ? 27.865 -3.224 -32.318 1.00 69.56 556 LEU A N 1
ATOM 4383 C CA . LEU A 1 556 ? 27.022 -4.412 -32.110 1.00 69.56 556 LEU A CA 1
ATOM 4384 C C . LEU A 1 556 ? 25.565 -4.075 -31.731 1.00 69.56 556 LEU A C 1
ATOM 4386 O O . LEU A 1 556 ? 24.742 -4.980 -31.631 1.00 69.56 556 LEU A O 1
ATOM 4390 N N . SER A 1 557 ? 25.236 -2.794 -31.546 1.00 72.06 557 SER A N 1
ATOM 4391 C CA . SER A 1 557 ? 23.924 -2.307 -31.104 1.00 72.06 557 SER A CA 1
ATOM 4392 C C . SER A 1 557 ? 23.257 -1.439 -32.185 1.00 72.06 557 SER A C 1
ATOM 4394 O O . SER A 1 557 ? 23.825 -1.185 -33.248 1.00 72.06 557 SER A O 1
ATOM 4396 N N . TRP A 1 558 ? 22.033 -0.983 -31.916 1.00 75.12 558 TRP A N 1
ATOM 4397 C CA . TRP A 1 558 ? 21.245 -0.109 -32.787 1.00 75.12 558 TRP A CA 1
ATOM 4398 C C . TRP A 1 558 ? 20.932 1.230 -32.114 1.00 75.12 558 TRP A C 1
ATOM 4400 O O . TRP A 1 558 ? 20.906 1.317 -30.886 1.00 75.12 558 TRP A O 1
ATOM 4410 N N . GLN A 1 559 ? 20.695 2.255 -32.930 1.00 83.56 559 GLN A N 1
ATOM 4411 C CA . GLN A 1 559 ? 20.236 3.584 -32.523 1.00 83.56 559 GLN A CA 1
ATOM 4412 C C . GLN A 1 559 ? 19.274 4.167 -33.576 1.00 83.56 559 GLN A C 1
ATOM 4414 O O . GLN A 1 559 ? 19.207 3.679 -34.703 1.00 83.56 559 GLN A O 1
ATOM 4419 N N . ASN A 1 560 ? 18.529 5.214 -33.222 1.00 83.12 560 ASN A N 1
ATOM 4420 C CA . ASN A 1 560 ? 17.648 5.948 -34.132 1.00 83.12 560 ASN A CA 1
ATOM 4421 C C . ASN A 1 560 ? 17.711 7.449 -33.806 1.00 83.12 560 ASN A C 1
ATOM 4423 O O . ASN A 1 560 ? 17.156 7.912 -32.805 1.00 83.12 560 ASN A O 1
ATOM 4427 N N . ALA A 1 561 ? 18.385 8.219 -34.665 1.00 85.62 561 ALA A N 1
ATOM 4428 C CA . ALA A 1 561 ? 18.629 9.651 -34.472 1.00 85.62 561 ALA A CA 1
ATOM 4429 C C . ALA A 1 561 ? 17.352 10.513 -34.449 1.00 85.62 561 ALA A C 1
ATOM 4431 O O . ALA A 1 561 ? 17.349 11.601 -33.868 1.00 85.62 561 ALA A O 1
ATOM 4432 N N . SER A 1 562 ? 16.249 10.064 -35.055 1.00 82.88 562 SER A N 1
ATOM 4433 C CA . SER A 1 562 ? 14.969 10.778 -34.953 1.00 82.88 562 SER A CA 1
ATOM 4434 C C . SER A 1 562 ? 14.279 10.527 -33.614 1.00 82.88 562 SER A C 1
ATOM 4436 O O . SER A 1 562 ? 13.728 11.466 -33.050 1.00 82.88 562 SER A O 1
ATOM 4438 N N . GLU A 1 563 ? 14.378 9.319 -33.048 1.00 84.81 563 GLU A N 1
ATOM 4439 C CA . GLU A 1 563 ? 13.918 9.059 -31.673 1.00 84.81 563 GLU A CA 1
ATOM 4440 C C . GLU A 1 563 ? 14.680 9.910 -30.663 1.00 84.81 563 GLU A C 1
ATOM 4442 O O . GLU A 1 563 ? 14.059 10.613 -29.870 1.00 84.81 563 GLU A O 1
ATOM 4447 N N . ILE A 1 564 ? 16.016 9.907 -30.741 1.00 89.38 564 ILE A N 1
ATOM 4448 C CA . ILE A 1 564 ? 16.882 10.660 -29.823 1.00 89.38 564 ILE A CA 1
ATOM 4449 C C . ILE A 1 564 ? 16.489 12.143 -29.818 1.00 89.38 564 ILE A C 1
ATOM 4451 O O . ILE A 1 564 ? 16.198 12.705 -28.761 1.00 89.38 564 ILE A O 1
ATOM 4455 N N . ARG A 1 565 ? 16.386 12.765 -31.004 1.00 88.25 565 ARG A N 1
ATOM 4456 C CA . ARG A 1 565 ? 15.969 14.171 -31.133 1.00 88.25 565 ARG A CA 1
ATOM 4457 C C . ARG A 1 565 ? 14.591 14.420 -30.525 1.00 88.25 565 ARG A C 1
ATOM 4459 O O . ARG A 1 565 ? 14.422 15.410 -29.815 1.00 88.25 565 ARG A O 1
ATOM 4466 N N . THR A 1 566 ? 13.612 13.552 -30.768 1.00 86.94 566 THR A N 1
ATOM 4467 C CA . THR A 1 566 ? 12.252 13.734 -30.242 1.00 86.94 566 THR A CA 1
ATOM 4468 C C . THR A 1 566 ? 12.177 13.548 -28.731 1.00 86.94 566 THR A C 1
ATOM 4470 O O . THR A 1 566 ? 11.502 14.332 -28.071 1.00 86.94 566 THR A O 1
ATOM 4473 N N . ILE A 1 567 ? 12.914 12.595 -28.161 1.00 90.38 567 ILE A N 1
ATOM 4474 C CA . ILE A 1 567 ? 13.000 12.375 -26.710 1.00 90.38 567 ILE A CA 1
ATOM 4475 C C . ILE A 1 567 ? 13.621 13.589 -26.013 1.00 90.38 567 ILE A C 1
ATOM 4477 O O . ILE A 1 567 ? 13.080 14.069 -25.019 1.00 90.38 567 ILE A O 1
ATOM 4481 N N . VAL A 1 568 ? 14.690 14.157 -26.579 1.00 90.56 568 VAL A N 1
ATOM 4482 C CA . VAL A 1 568 ? 15.295 15.397 -26.069 1.00 90.56 568 VAL A CA 1
ATOM 4483 C C . VAL A 1 568 ? 14.294 16.556 -26.109 1.00 90.56 568 VAL A C 1
ATOM 4485 O O . VAL A 1 568 ? 14.197 17.296 -25.134 1.00 90.56 568 VAL A O 1
ATOM 4488 N N . HIS A 1 569 ? 13.496 16.699 -27.175 1.00 89.25 569 HIS A N 1
ATOM 4489 C CA . HIS A 1 569 ? 12.444 17.726 -27.238 1.00 89.25 569 HIS A CA 1
ATOM 4490 C C . HIS A 1 569 ? 11.302 17.471 -26.240 1.00 89.25 569 HIS A C 1
ATOM 4492 O O . HIS A 1 569 ? 10.867 18.411 -25.580 1.00 89.25 569 HIS A O 1
ATOM 4498 N N . LEU A 1 570 ? 10.853 16.224 -26.069 1.00 88.94 570 LEU A N 1
ATOM 4499 C CA . LEU A 1 570 ? 9.848 15.843 -25.069 1.00 88.94 570 LEU A CA 1
ATOM 4500 C C . LEU A 1 570 ? 10.292 16.232 -23.657 1.00 88.94 570 LEU A C 1
ATOM 4502 O O . LEU A 1 570 ? 9.567 16.934 -22.951 1.00 88.94 570 LEU A O 1
ATOM 4506 N N . VAL A 1 571 ? 11.511 15.850 -23.269 1.00 90.31 571 VAL A N 1
ATOM 4507 C CA . VAL A 1 571 ? 12.086 16.245 -21.978 1.00 90.31 571 VAL A CA 1
ATOM 4508 C C . VAL A 1 571 ? 12.191 17.767 -21.892 1.00 90.31 571 VAL A C 1
ATOM 4510 O O . VAL A 1 571 ? 11.647 18.363 -20.969 1.00 90.31 571 VAL A O 1
ATOM 4513 N N . LYS A 1 572 ? 12.817 18.426 -22.871 1.00 91.31 572 LYS A N 1
ATOM 4514 C CA . LYS A 1 572 ? 13.080 19.874 -22.847 1.00 91.31 572 LYS A CA 1
ATOM 4515 C C . LYS A 1 572 ? 11.822 20.742 -22.771 1.00 91.31 572 LYS A C 1
ATOM 4517 O O . LYS A 1 572 ? 11.880 21.813 -22.170 1.00 91.31 572 LYS A O 1
ATOM 4522 N N . LEU A 1 573 ? 10.726 20.321 -23.408 1.00 87.50 573 LEU A N 1
ATOM 4523 C CA . LEU A 1 573 ? 9.512 21.129 -23.563 1.00 87.50 573 LEU A CA 1
ATOM 4524 C C . LEU A 1 573 ? 8.391 20.761 -22.581 1.00 87.50 573 LEU A C 1
ATOM 4526 O O . LEU A 1 573 ? 7.642 21.657 -22.194 1.00 87.50 573 LEU A O 1
ATOM 4530 N N . TYR A 1 574 ? 8.283 19.490 -22.174 1.00 84.50 574 TYR A N 1
ATOM 4531 C CA . TYR A 1 574 ? 7.173 18.992 -21.349 1.00 84.50 574 TYR A CA 1
ATOM 4532 C C . TYR A 1 574 ? 7.612 18.428 -19.985 1.00 84.50 574 TYR A C 1
ATOM 4534 O O . TYR A 1 574 ? 6.914 18.644 -18.997 1.00 84.50 574 TYR A O 1
ATOM 4542 N N . TYR A 1 575 ? 8.753 17.727 -19.902 1.00 86.75 575 TYR A N 1
ATOM 4543 C CA . TYR A 1 575 ? 9.077 16.883 -18.734 1.00 86.75 575 TYR A CA 1
ATOM 4544 C C . TYR A 1 575 ? 10.339 17.259 -17.940 1.00 86.75 575 TYR A C 1
ATOM 4546 O O . TYR A 1 575 ? 10.649 16.584 -16.962 1.00 86.75 575 TYR A O 1
ATOM 4554 N N . LYS A 1 576 ? 11.055 18.332 -18.295 1.00 86.06 576 LYS A N 1
ATOM 4555 C CA . LYS A 1 576 ? 12.339 18.722 -17.676 1.00 86.06 576 LYS A CA 1
ATOM 4556 C C . LYS A 1 576 ? 12.277 18.767 -16.145 1.00 86.06 576 LYS A C 1
ATOM 4558 O O . LYS A 1 576 ? 13.138 18.198 -15.480 1.00 86.06 576 LYS A O 1
ATOM 4563 N N . ASP A 1 577 ? 11.238 19.411 -15.620 1.00 81.94 577 ASP A N 1
ATOM 4564 C CA . ASP A 1 577 ? 11.019 19.625 -14.186 1.00 81.94 577 ASP A CA 1
ATOM 4565 C C . ASP A 1 577 ? 10.044 18.583 -13.587 1.00 81.94 577 ASP A C 1
ATOM 4567 O O . ASP A 1 577 ? 9.460 18.788 -12.522 1.00 81.94 577 ASP A O 1
ATOM 4571 N N . ARG A 1 578 ? 9.834 17.457 -14.288 1.00 79.75 578 ARG A N 1
ATOM 4572 C CA . ARG A 1 578 ? 9.019 16.311 -13.859 1.00 79.75 578 ARG A CA 1
ATOM 4573 C C . ARG A 1 578 ? 9.893 15.114 -13.485 1.00 79.75 578 ARG A C 1
ATOM 4575 O O . ARG A 1 578 ? 11.085 15.052 -13.790 1.00 79.75 578 ARG A O 1
ATOM 4582 N N . ASN A 1 579 ? 9.280 14.138 -12.829 1.00 72.19 579 ASN A N 1
ATOM 4583 C CA . ASN A 1 579 ? 9.876 12.842 -12.534 1.00 72.19 579 ASN A CA 1
ATOM 4584 C C . ASN A 1 579 ? 9.629 11.880 -13.709 1.00 72.19 579 ASN A C 1
ATOM 4586 O O . ASN A 1 579 ? 8.603 11.204 -13.769 1.00 72.19 579 ASN A O 1
ATOM 4590 N N . PHE A 1 580 ? 10.556 11.864 -14.665 1.00 81.62 580 PHE A N 1
ATOM 4591 C CA . PHE A 1 580 ? 10.505 11.000 -15.844 1.00 81.62 580 PHE A CA 1
ATOM 4592 C C . PHE A 1 580 ? 11.665 10.001 -15.851 1.00 81.62 580 PHE A C 1
ATOM 4594 O O . PHE A 1 580 ? 12.734 10.288 -15.314 1.00 81.62 580 PHE A O 1
ATOM 4601 N N . CYS A 1 581 ? 11.487 8.880 -16.545 1.00 81.75 581 CYS A N 1
ATOM 4602 C CA . CYS A 1 581 ? 12.584 8.019 -16.985 1.00 81.75 581 CYS A CA 1
ATOM 4603 C C . CYS A 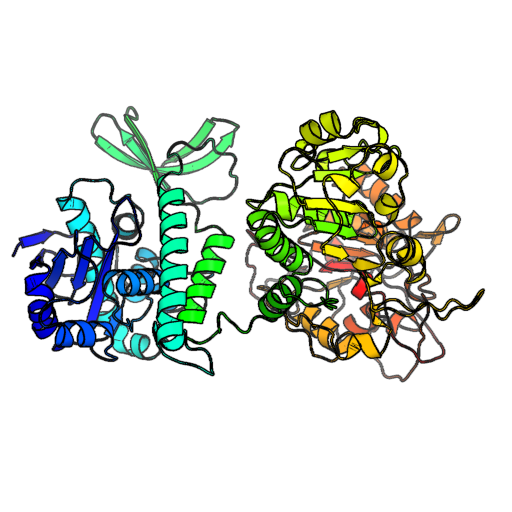1 581 ? 12.479 7.743 -18.489 1.00 81.75 581 CYS A C 1
ATOM 4605 O O . CYS A 1 581 ? 11.400 7.844 -19.080 1.00 81.75 581 CYS A O 1
ATOM 4607 N N . ILE A 1 582 ? 13.606 7.393 -19.106 1.00 82.62 582 ILE A N 1
ATOM 4608 C CA . ILE A 1 582 ? 13.671 6.947 -20.497 1.00 82.62 582 ILE A CA 1
ATOM 4609 C C . ILE A 1 582 ? 14.207 5.522 -20.523 1.00 82.62 582 ILE A C 1
ATOM 4611 O O . ILE A 1 582 ? 15.196 5.219 -19.860 1.00 82.62 582 ILE A O 1
ATOM 4615 N N . ILE A 1 583 ? 13.569 4.644 -21.290 1.00 77.62 583 ILE A N 1
ATOM 4616 C CA . ILE A 1 583 ? 13.935 3.229 -21.377 1.00 77.62 583 ILE A CA 1
ATOM 4617 C C . ILE A 1 583 ? 14.099 2.838 -22.838 1.00 77.62 583 ILE A C 1
ATOM 4619 O O . ILE A 1 583 ? 13.264 3.168 -23.683 1.00 77.62 583 ILE A O 1
ATOM 4623 N N . THR A 1 584 ? 15.171 2.109 -23.137 1.00 76.50 584 THR A N 1
ATOM 4624 C CA . THR A 1 584 ? 15.437 1.588 -24.480 1.00 76.50 584 THR A CA 1
ATOM 4625 C C . THR A 1 584 ? 16.086 0.201 -24.438 1.00 76.50 584 THR A C 1
ATOM 4627 O O . THR A 1 584 ? 16.908 -0.058 -23.564 1.00 76.50 584 THR A O 1
ATOM 4630 N N . PRO A 1 585 ? 15.756 -0.725 -25.356 1.00 68.50 585 PRO A N 1
ATOM 4631 C CA . PRO A 1 585 ? 16.365 -2.056 -25.379 1.00 68.50 585 PRO A CA 1
ATOM 4632 C C . PRO A 1 585 ? 17.770 -2.107 -26.012 1.00 68.50 585 PRO A C 1
ATOM 4634 O O . PRO A 1 585 ? 18.308 -3.198 -26.179 1.00 68.50 585 PRO A O 1
ATOM 4637 N N . TYR A 1 586 ? 18.375 -0.968 -26.379 1.00 74.62 586 TYR A N 1
ATOM 4638 C CA . TYR A 1 586 ? 19.672 -0.919 -27.067 1.00 74.62 586 TYR A CA 1
ATOM 4639 C C . TYR A 1 586 ? 20.655 0.040 -26.379 1.00 74.62 586 TYR A C 1
ATOM 4641 O O . TYR A 1 586 ? 20.398 1.239 -26.286 1.00 74.62 586 TYR A O 1
ATOM 4649 N N . ASP A 1 587 ? 21.823 -0.451 -25.951 1.00 73.12 587 ASP A N 1
ATOM 4650 C CA . ASP A 1 587 ? 22.799 0.374 -25.218 1.00 73.12 587 ASP A CA 1
ATOM 4651 C C . ASP A 1 587 ? 23.392 1.522 -26.049 1.00 73.12 587 ASP A C 1
ATOM 4653 O O . ASP A 1 587 ? 23.663 2.588 -25.498 1.00 73.12 587 ASP A O 1
ATOM 4657 N N . ALA A 1 588 ? 23.541 1.364 -27.371 1.00 78.88 588 ALA A N 1
ATOM 4658 C CA . ALA A 1 588 ? 23.957 2.485 -28.224 1.00 78.88 588 ALA A CA 1
ATOM 4659 C C . ALA A 1 588 ? 22.912 3.613 -28.244 1.00 78.88 588 ALA A C 1
ATOM 4661 O O . ALA A 1 588 ? 23.287 4.783 -28.188 1.00 78.88 588 ALA A O 1
ATOM 4662 N N . GLN A 1 589 ? 21.617 3.274 -28.253 1.00 84.00 589 GLN A N 1
ATOM 4663 C CA . GLN A 1 589 ? 20.546 4.256 -28.098 1.00 84.00 589 GLN A CA 1
ATOM 4664 C C . GLN A 1 589 ? 20.598 4.901 -26.708 1.00 84.00 589 GLN A C 1
ATOM 4666 O O . GLN A 1 589 ? 20.559 6.125 -26.621 1.00 84.00 589 GLN A O 1
ATOM 4671 N N . ARG A 1 590 ? 20.745 4.110 -25.633 1.00 86.31 590 ARG A N 1
ATOM 4672 C CA . ARG A 1 590 ? 20.843 4.612 -24.249 1.00 86.31 590 ARG A CA 1
ATOM 4673 C C . ARG A 1 590 ? 21.952 5.661 -24.131 1.00 86.31 590 ARG A C 1
ATOM 4675 O O . ARG A 1 590 ? 21.680 6.815 -23.809 1.00 86.31 590 ARG A O 1
ATOM 4682 N N . ALA A 1 591 ? 23.172 5.290 -24.515 1.00 80.94 591 ALA A N 1
ATOM 4683 C CA . ALA A 1 591 ? 24.345 6.158 -24.461 1.00 80.94 591 ALA A CA 1
ATOM 4684 C C . ALA A 1 591 ? 24.274 7.358 -25.426 1.00 80.94 591 ALA A C 1
ATOM 4686 O O . ALA A 1 591 ? 24.990 8.341 -25.240 1.00 80.94 591 ALA A O 1
ATOM 4687 N N . ALA A 1 592 ? 23.466 7.301 -26.491 1.00 87.38 592 ALA A N 1
ATOM 4688 C CA . ALA A 1 592 ? 23.223 8.445 -27.370 1.00 87.38 592 ALA A CA 1
ATOM 4689 C C . ALA A 1 592 ? 22.206 9.431 -26.775 1.00 87.38 592 ALA A C 1
ATOM 4691 O O . ALA A 1 592 ? 22.446 10.635 -26.811 1.00 87.38 592 ALA A O 1
ATOM 4692 N N . ILE A 1 593 ? 21.122 8.935 -26.168 1.00 88.44 593 ILE A N 1
ATOM 4693 C CA . ILE A 1 593 ? 20.142 9.771 -25.461 1.00 88.44 593 ILE A CA 1
ATOM 4694 C C . ILE A 1 593 ? 20.802 10.470 -24.263 1.00 88.44 593 ILE A C 1
ATOM 4696 O O . ILE A 1 593 ? 20.624 11.674 -24.107 1.00 88.44 593 ILE A O 1
ATOM 4700 N N . GLU A 1 594 ? 21.604 9.761 -23.462 1.00 89.44 594 GLU A N 1
ATOM 4701 C CA . GLU A 1 594 ? 22.346 10.343 -22.327 1.00 89.44 594 GLU A CA 1
ATOM 4702 C C . GLU A 1 594 ? 23.213 11.531 -22.761 1.00 89.44 594 GLU A C 1
ATOM 4704 O O . GLU A 1 594 ? 23.090 12.623 -22.205 1.00 89.44 594 GLU A O 1
ATOM 4709 N N . ARG A 1 595 ? 24.031 11.354 -23.809 1.00 90.44 595 ARG A N 1
ATOM 4710 C CA . ARG A 1 595 ? 24.899 12.416 -24.348 1.00 90.44 595 ARG A CA 1
ATOM 4711 C C . ARG A 1 595 ? 24.116 13.627 -24.852 1.00 90.44 595 ARG A C 1
ATOM 4713 O O . ARG A 1 595 ? 24.534 14.754 -24.601 1.00 90.44 595 ARG A O 1
ATOM 4720 N N . GLU A 1 596 ? 22.990 13.420 -25.533 1.00 94.06 596 GLU A N 1
ATOM 4721 C CA . GLU A 1 596 ? 22.172 14.523 -26.058 1.00 94.06 596 GLU A CA 1
ATOM 4722 C C . GLU A 1 596 ? 21.342 15.241 -24.981 1.00 94.06 596 GLU A C 1
ATOM 4724 O O . GLU A 1 596 ? 21.090 16.444 -25.083 1.00 94.06 596 GLU A O 1
ATOM 4729 N N . LEU A 1 597 ? 20.944 14.550 -23.908 1.00 91.69 597 LEU A N 1
ATOM 4730 C CA . LEU A 1 597 ? 20.362 15.199 -22.730 1.00 91.69 597 LEU A CA 1
ATOM 4731 C C . LEU A 1 597 ? 21.421 16.025 -21.990 1.00 91.69 597 LEU A C 1
ATOM 4733 O O . LEU A 1 597 ? 21.170 17.187 -21.661 1.00 91.69 597 LEU A O 1
ATOM 4737 N N . GLN A 1 598 ? 22.617 15.463 -21.796 1.00 91.94 598 GLN A N 1
ATOM 4738 C CA . GLN A 1 598 ? 23.731 16.131 -21.130 1.00 91.94 598 GLN A CA 1
ATOM 4739 C C . GLN A 1 598 ? 24.177 17.389 -21.899 1.00 91.94 598 GLN A C 1
ATOM 4741 O O . GLN A 1 598 ? 24.296 18.456 -21.297 1.00 91.94 598 GLN A O 1
ATOM 4746 N N . SER A 1 599 ? 24.327 17.309 -23.230 1.00 93.88 599 SER A N 1
ATOM 4747 C CA . SER A 1 599 ? 24.666 18.456 -24.096 1.00 93.88 599 SER A CA 1
ATOM 4748 C C . SER A 1 599 ? 23.622 19.583 -24.039 1.00 93.88 599 SER A C 1
ATOM 4750 O O . SER A 1 599 ? 23.957 20.759 -24.185 1.00 93.88 599 SER A O 1
ATOM 4752 N N . ASN A 1 600 ? 22.356 19.245 -23.767 1.00 92.44 600 ASN A N 1
ATOM 4753 C CA . ASN A 1 600 ? 21.250 20.192 -23.624 1.00 92.44 600 ASN A CA 1
ATOM 4754 C C . ASN A 1 600 ? 21.034 20.698 -22.182 1.00 92.44 600 ASN A C 1
ATOM 4756 O O . ASN A 1 600 ? 20.098 21.472 -21.961 1.00 92.44 600 ASN A O 1
ATOM 4760 N N . ASN A 1 601 ? 21.880 20.314 -21.216 1.00 91.81 601 ASN A N 1
ATOM 4761 C CA . ASN A 1 601 ? 21.707 20.593 -19.781 1.00 91.81 601 ASN A CA 1
ATOM 4762 C C . ASN A 1 601 ? 20.347 20.098 -19.238 1.00 91.81 601 ASN A C 1
ATOM 4764 O O . ASN A 1 601 ? 19.610 20.828 -18.563 1.00 91.81 601 ASN A O 1
ATOM 4768 N N . LEU A 1 602 ? 19.996 18.857 -19.581 1.00 90.62 602 LEU A N 1
ATOM 4769 C CA . LEU A 1 602 ? 18.809 18.140 -19.113 1.00 90.62 602 LEU A CA 1
ATOM 4770 C C . LEU A 1 602 ? 19.219 16.964 -18.202 1.00 90.62 602 LEU A C 1
ATOM 4772 O O . LEU A 1 602 ? 20.361 16.511 -18.300 1.00 90.62 602 LEU A O 1
ATOM 4776 N N . PRO A 1 603 ? 18.314 16.454 -17.340 1.00 84.50 603 PRO A N 1
ATOM 4777 C CA . PRO A 1 603 ? 18.592 15.296 -16.484 1.00 84.50 603 PRO A CA 1
ATOM 4778 C C . PRO A 1 603 ? 18.897 14.057 -17.339 1.00 84.50 603 PRO A C 1
ATOM 4780 O O . PRO A 1 603 ? 17.998 13.501 -17.973 1.00 84.50 603 PRO A O 1
ATOM 4783 N N . TRP A 1 604 ? 20.169 13.669 -17.409 1.00 84.69 604 TRP A N 1
ATOM 4784 C CA . TRP A 1 604 ? 20.675 12.609 -18.292 1.00 84.69 604 TRP A CA 1
ATOM 4785 C C . TRP A 1 604 ? 20.829 11.281 -17.549 1.00 84.69 604 TRP A C 1
ATOM 4787 O O . TRP A 1 604 ? 20.706 10.220 -18.149 1.00 84.69 604 TRP A O 1
ATOM 4797 N N . GLU A 1 605 ? 20.975 11.333 -16.227 1.00 80.31 605 GLU A N 1
ATOM 4798 C CA . GLU A 1 605 ? 21.062 10.215 -15.282 1.00 80.31 605 GLU A CA 1
ATOM 4799 C C . GLU A 1 605 ? 19.759 9.390 -15.142 1.00 80.31 605 GLU A C 1
ATOM 4801 O O . GLU A 1 605 ? 19.577 8.636 -14.188 1.00 80.31 605 GLU A O 1
ATOM 4806 N N . ARG A 1 606 ? 18.823 9.553 -16.086 1.00 82.06 606 ARG A N 1
ATOM 4807 C CA . ARG A 1 606 ? 17.461 8.993 -16.074 1.00 82.06 606 ARG A CA 1
ATOM 4808 C C . ARG A 1 606 ? 17.159 8.093 -17.276 1.00 82.06 606 ARG A C 1
ATOM 4810 O O . ARG A 1 606 ? 15.989 7.805 -17.548 1.00 82.06 606 ARG A O 1
ATOM 4817 N N . VAL A 1 607 ? 18.189 7.688 -18.016 1.00 82.12 607 VAL A N 1
ATOM 4818 C CA . VAL A 1 607 ? 18.083 6.799 -19.179 1.00 82.12 607 VAL A CA 1
ATOM 4819 C C . VAL A 1 607 ? 18.577 5.407 -18.788 1.00 82.12 607 VAL A C 1
ATOM 4821 O O . VAL A 1 607 ? 19.669 5.247 -18.256 1.00 82.12 607 VAL A O 1
ATOM 4824 N N . PHE A 1 608 ? 17.775 4.384 -19.058 1.00 72.19 608 PHE A N 1
ATOM 4825 C CA . PHE A 1 608 ? 18.042 3.010 -18.644 1.00 72.19 608 PHE A CA 1
ATOM 4826 C C . PHE A 1 608 ? 17.892 2.050 -19.820 1.00 72.19 608 PHE A C 1
ATOM 4828 O O . PHE A 1 608 ? 17.173 2.328 -20.787 1.00 72.19 608 PHE A O 1
ATOM 4835 N N . ASN A 1 609 ? 18.547 0.892 -19.727 1.00 65.75 609 ASN A N 1
ATOM 4836 C CA . ASN A 1 609 ? 18.171 -0.239 -20.562 1.00 65.75 609 ASN A CA 1
ATOM 4837 C C . ASN A 1 609 ? 17.067 -1.049 -19.858 1.00 65.75 609 ASN A C 1
ATOM 4839 O O . ASN A 1 609 ? 16.787 -0.851 -18.673 1.00 65.75 609 ASN A O 1
ATOM 4843 N N . VAL A 1 610 ? 16.373 -1.912 -20.602 1.00 59.81 610 VAL A N 1
ATOM 4844 C CA . VAL A 1 610 ? 15.205 -2.652 -20.082 1.00 59.81 610 VAL A CA 1
ATOM 4845 C C . VAL A 1 610 ? 15.552 -3.494 -18.850 1.00 59.81 610 VAL A C 1
ATOM 4847 O O . VAL A 1 610 ? 14.705 -3.676 -17.975 1.00 59.81 610 VAL A O 1
ATOM 4850 N N . ASP A 1 611 ? 16.792 -3.972 -18.761 1.00 53.91 611 ASP A N 1
ATOM 4851 C CA . ASP A 1 611 ? 17.237 -4.826 -17.668 1.00 53.91 611 ASP A CA 1
ATOM 4852 C C . ASP A 1 611 ? 17.763 -4.048 -16.458 1.00 53.91 611 ASP A C 1
ATOM 4854 O O . ASP A 1 611 ? 17.512 -4.466 -15.328 1.00 53.91 611 ASP A O 1
ATOM 4858 N N . SER A 1 612 ? 18.386 -2.881 -16.657 1.00 54.47 612 SER A N 1
ATOM 4859 C CA . SER A 1 612 ? 18.821 -1.999 -15.565 1.00 54.47 612 SER A CA 1
ATOM 4860 C C . SER A 1 612 ? 17.697 -1.147 -14.966 1.00 54.47 612 SER A C 1
ATOM 4862 O O . SER A 1 612 ? 17.835 -0.647 -13.850 1.00 54.47 612 SER A O 1
ATOM 4864 N N . PHE A 1 613 ? 16.552 -1.012 -15.645 1.00 53.69 613 PHE A N 1
ATOM 4865 C CA . PHE A 1 613 ? 15.386 -0.320 -15.082 1.00 53.69 613 PHE A CA 1
ATOM 4866 C C . PHE A 1 613 ? 14.674 -1.113 -13.964 1.00 53.69 613 PHE A C 1
ATOM 4868 O O . PHE A 1 613 ? 13.826 -0.575 -13.251 1.00 53.69 613 PHE A O 1
ATOM 4875 N N . GLN A 1 614 ? 15.005 -2.392 -13.779 1.00 48.28 614 GLN A N 1
ATOM 4876 C CA . GLN A 1 614 ? 14.341 -3.273 -12.823 1.00 48.28 614 GLN A CA 1
ATOM 4877 C C . GLN A 1 614 ? 14.383 -2.732 -11.381 1.00 48.28 614 GLN A C 1
ATOM 4879 O O . GLN A 1 614 ? 15.423 -2.714 -10.730 1.00 48.28 614 GLN A O 1
ATOM 4884 N N . GLY A 1 615 ? 13.214 -2.350 -10.859 1.00 46.88 615 GLY A N 1
ATOM 4885 C CA . GLY A 1 615 ? 13.054 -1.845 -9.491 1.00 46.88 615 GLY A CA 1
ATOM 4886 C C . GLY A 1 615 ? 12.992 -0.321 -9.363 1.00 46.88 615 GLY A C 1
ATOM 4887 O O . GLY A 1 615 ? 12.588 0.162 -8.310 1.00 46.88 615 GLY A O 1
ATOM 4888 N N . ASN A 1 616 ? 13.302 0.424 -10.425 1.00 50.19 616 ASN A N 1
ATOM 4889 C CA . ASN A 1 616 ? 13.169 1.880 -10.455 1.00 50.19 616 ASN A CA 1
ATOM 4890 C C . ASN A 1 616 ? 11.707 2.313 -10.708 1.00 50.19 616 ASN A C 1
ATOM 4892 O O . ASN A 1 616 ? 10.892 1.541 -11.217 1.00 50.19 616 ASN A O 1
ATOM 4896 N N . GLU A 1 617 ? 11.349 3.542 -10.315 1.00 58.19 617 GLU A N 1
ATOM 4897 C CA . GLU A 1 617 ? 10.002 4.117 -10.477 1.00 58.19 617 GLU A CA 1
ATOM 4898 C C . GLU A 1 617 ? 10.089 5.538 -11.059 1.00 58.19 617 GLU A C 1
ATOM 4900 O O . GLU A 1 617 ? 10.964 6.304 -10.660 1.00 58.19 617 GLU A O 1
ATOM 4905 N N . ALA A 1 618 ? 9.156 5.919 -11.935 1.00 65.31 618 ALA A N 1
ATOM 4906 C CA . ALA A 1 618 ? 8.999 7.289 -12.429 1.00 65.31 618 ALA A CA 1
ATOM 4907 C C . ALA A 1 618 ? 7.514 7.606 -12.661 1.00 65.31 618 ALA A C 1
ATOM 4909 O O . ALA A 1 618 ? 6.733 6.699 -12.958 1.00 65.31 618 ALA A O 1
ATOM 4910 N N . ASP A 1 619 ? 7.136 8.883 -12.543 1.00 66.31 619 ASP A N 1
ATOM 4911 C CA . ASP A 1 619 ? 5.756 9.326 -12.784 1.00 66.31 619 ASP A CA 1
ATOM 4912 C C . ASP A 1 619 ? 5.413 9.322 -14.284 1.00 66.31 619 ASP A C 1
ATOM 4914 O O . ASP A 1 619 ? 4.269 9.047 -14.637 1.00 66.31 619 ASP A O 1
ATOM 4918 N N . ILE A 1 620 ? 6.413 9.583 -15.137 1.00 78.69 620 ILE A N 1
ATOM 4919 C CA . ILE A 1 620 ? 6.342 9.528 -16.605 1.00 78.69 620 ILE A CA 1
ATOM 4920 C C . ILE A 1 620 ? 7.370 8.522 -17.137 1.00 78.69 620 ILE A C 1
ATOM 4922 O O . ILE A 1 620 ? 8.546 8.562 -16.759 1.00 78.69 620 ILE A O 1
ATOM 4926 N N . VAL A 1 621 ? 6.960 7.647 -18.056 1.00 80.00 621 VAL A N 1
ATOM 4927 C CA . VAL A 1 621 ? 7.850 6.669 -18.703 1.00 80.00 621 VAL A CA 1
ATOM 4928 C C . VAL A 1 621 ? 7.891 6.905 -20.209 1.00 80.00 621 VAL A C 1
ATOM 4930 O O . VAL A 1 621 ? 6.879 6.777 -20.895 1.00 80.00 621 VAL A O 1
ATOM 4933 N N . ILE A 1 622 ? 9.084 7.202 -20.730 1.00 84.06 622 ILE A N 1
ATOM 4934 C CA . ILE A 1 622 ? 9.340 7.376 -22.163 1.00 84.06 622 ILE A CA 1
ATOM 4935 C C . ILE A 1 622 ? 10.046 6.123 -22.699 1.00 84.06 622 ILE A C 1
ATOM 4937 O O . ILE A 1 622 ? 11.194 5.857 -22.350 1.00 84.06 622 ILE A O 1
ATOM 4941 N N . VAL A 1 623 ? 9.395 5.350 -23.570 1.00 80.44 623 VAL A N 1
ATOM 4942 C CA . VAL A 1 623 ? 9.983 4.137 -24.170 1.00 80.44 623 VAL A CA 1
ATOM 4943 C C . VAL A 1 623 ? 10.407 4.398 -25.615 1.00 80.44 623 VAL A C 1
ATOM 4945 O O . VAL A 1 623 ? 9.569 4.647 -26.483 1.00 80.44 623 VAL A O 1
ATOM 4948 N N . SER A 1 624 ? 11.711 4.287 -25.871 1.00 82.31 624 SER A N 1
ATOM 4949 C CA . SER A 1 624 ? 12.342 4.316 -27.198 1.00 82.31 624 SER A CA 1
ATOM 4950 C C . SER A 1 624 ? 12.520 2.885 -27.696 1.00 82.31 624 SER A C 1
ATOM 4952 O O . SER A 1 624 ? 13.261 2.114 -27.083 1.00 82.31 624 SER A O 1
ATOM 4954 N N . VAL A 1 625 ? 11.847 2.502 -28.785 1.00 72.38 625 VAL A N 1
ATOM 4955 C CA . VAL A 1 625 ? 11.899 1.107 -29.274 1.00 72.38 625 VAL A CA 1
ATOM 4956 C C . VAL A 1 625 ? 13.013 0.873 -30.291 1.00 72.38 625 VAL A C 1
ATOM 4958 O O . VAL A 1 625 ? 13.428 -0.273 -30.456 1.00 72.38 625 VAL A O 1
ATOM 4961 N N . VAL A 1 626 ? 13.513 1.933 -30.942 1.00 69.56 626 VAL A N 1
ATOM 4962 C CA . VAL A 1 626 ? 14.606 1.958 -31.934 1.00 69.56 626 VAL A CA 1
ATOM 4963 C C . VAL A 1 626 ? 14.311 1.240 -33.251 1.00 69.56 626 VAL A C 1
ATOM 4965 O O . VAL A 1 626 ? 14.563 1.788 -34.324 1.00 69.56 626 VAL A O 1
ATOM 4968 N N . ARG A 1 627 ? 13.810 0.003 -33.189 1.00 64.56 627 ARG A N 1
ATOM 4969 C CA . ARG A 1 627 ? 13.638 -0.901 -34.330 1.00 64.56 627 ARG A CA 1
ATOM 4970 C C . ARG A 1 627 ? 12.179 -1.294 -34.503 1.00 64.56 627 ARG A C 1
ATOM 4972 O O . ARG A 1 627 ? 11.552 -1.811 -33.582 1.00 64.56 627 ARG A O 1
ATOM 4979 N N . GLY A 1 628 ? 11.665 -1.106 -35.714 1.00 55.56 628 GLY A N 1
ATOM 4980 C CA . GLY A 1 628 ? 10.309 -1.520 -36.101 1.00 55.56 628 GLY A CA 1
ATOM 4981 C C . GLY A 1 628 ? 10.288 -2.720 -37.047 1.00 55.56 628 GLY A C 1
ATOM 4982 O O . GLY A 1 628 ? 9.343 -3.502 -37.027 1.00 55.56 628 GLY A O 1
ATOM 4983 N N . ARG A 1 629 ? 11.347 -2.901 -37.850 1.00 52.56 629 ARG A N 1
ATOM 4984 C CA . ARG A 1 629 ? 11.395 -3.928 -38.908 1.00 52.56 629 ARG A CA 1
ATOM 4985 C C . ARG A 1 629 ? 11.817 -5.290 -38.367 1.00 52.56 629 ARG A C 1
ATOM 4987 O O . ARG A 1 629 ? 11.185 -6.314 -38.623 1.00 52.56 629 ARG A O 1
ATOM 4994 N N . GLU A 1 630 ? 12.895 -5.288 -37.595 1.00 52.75 630 GLU A N 1
ATOM 4995 C CA . GLU A 1 630 ? 13.491 -6.476 -36.998 1.00 52.75 630 GLU A CA 1
ATOM 4996 C C . GLU A 1 630 ? 13.749 -6.217 -35.517 1.00 52.75 630 GLU A C 1
ATOM 4998 O O . GLU A 1 630 ? 14.859 -5.860 -35.126 1.00 52.75 630 GLU A O 1
ATOM 5003 N N . PRO A 1 631 ? 12.734 -6.352 -34.656 1.00 49.53 631 PRO A N 1
ATOM 5004 C CA . PRO A 1 631 ? 12.777 -5.690 -33.360 1.00 49.53 631 PRO A CA 1
ATOM 5005 C C . PRO A 1 631 ? 13.671 -6.403 -32.315 1.00 49.53 631 PRO A C 1
ATOM 5007 O O . PRO A 1 631 ? 13.718 -5.989 -31.160 1.00 49.53 631 PRO A O 1
ATOM 5010 N N . GLY A 1 632 ? 14.457 -7.408 -32.737 1.00 49.84 632 GLY A N 1
ATOM 5011 C CA . GLY A 1 632 ? 15.687 -7.868 -32.076 1.00 49.84 632 GLY A CA 1
ATOM 5012 C C . GLY A 1 632 ? 15.474 -8.399 -30.664 1.00 49.84 632 GLY A C 1
ATOM 5013 O O . GLY A 1 632 ? 14.987 -9.508 -30.488 1.00 49.84 632 GLY A O 1
ATOM 5014 N N . PHE A 1 633 ? 15.804 -7.587 -29.663 1.00 38.31 633 PHE A N 1
ATOM 5015 C CA . PHE A 1 633 ? 15.515 -7.858 -28.250 1.00 38.31 633 PHE A CA 1
ATOM 5016 C C . PHE A 1 633 ? 14.020 -8.169 -28.006 1.00 38.31 633 PHE A C 1
ATOM 5018 O O . PHE A 1 633 ? 13.673 -9.084 -27.260 1.00 38.31 633 PHE A O 1
ATOM 5025 N N . LEU A 1 634 ? 13.132 -7.486 -28.738 1.00 41.78 634 LEU A N 1
ATOM 5026 C CA . LEU A 1 634 ? 11.678 -7.693 -28.726 1.00 41.78 634 LEU A CA 1
ATOM 5027 C C . LEU A 1 634 ? 11.225 -8.965 -29.476 1.00 41.78 634 LEU A C 1
ATOM 5029 O O . LEU A 1 634 ? 10.032 -9.256 -29.506 1.00 41.78 634 LEU A O 1
ATOM 5033 N N . ARG A 1 635 ? 12.146 -9.693 -30.130 1.00 40.91 635 ARG A N 1
ATOM 5034 C CA . ARG A 1 635 ? 11.901 -11.026 -30.713 1.00 40.91 635 ARG A CA 1
ATOM 5035 C C . ARG A 1 635 ? 12.297 -12.173 -29.774 1.00 40.91 635 ARG A C 1
ATOM 5037 O O . ARG A 1 635 ? 12.097 -13.310 -30.185 1.00 40.91 635 ARG A O 1
ATOM 5044 N N . SER A 1 636 ? 12.871 -11.909 -28.590 1.00 38.00 636 SER A N 1
ATOM 5045 C CA . SER A 1 636 ? 13.340 -12.971 -27.678 1.00 38.00 636 SER A CA 1
ATOM 5046 C C . SER A 1 636 ? 12.266 -14.054 -27.501 1.00 38.00 636 SER A C 1
ATOM 5048 O O . SER A 1 636 ? 11.105 -13.761 -27.214 1.00 38.00 636 SER A O 1
ATOM 5050 N N . ASP A 1 637 ? 12.637 -15.289 -27.849 1.00 33.38 637 ASP A N 1
ATOM 5051 C CA . ASP A 1 637 ? 11.708 -16.235 -28.472 1.00 33.38 637 ASP A CA 1
ATOM 5052 C C . ASP A 1 637 ? 10.501 -16.597 -27.604 1.00 33.38 637 ASP A C 1
ATOM 5054 O O . ASP A 1 637 ? 10.678 -17.261 -26.588 1.00 33.38 637 ASP A O 1
ATOM 5058 N N . GLN A 1 638 ? 9.290 -16.251 -28.074 1.00 30.55 638 GLN A N 1
ATOM 5059 C CA . GLN A 1 638 ? 8.255 -17.202 -28.537 1.00 30.55 638 GLN A CA 1
ATOM 5060 C C . GLN A 1 638 ? 7.218 -16.516 -29.495 1.00 30.55 638 GLN A C 1
ATOM 5062 O O . GLN A 1 638 ? 6.097 -16.270 -29.083 1.00 30.55 638 GLN A O 1
ATOM 5067 N N . ARG A 1 639 ? 7.595 -16.215 -30.764 1.00 27.78 639 ARG A N 1
ATOM 5068 C CA . ARG A 1 639 ? 6.810 -16.230 -32.061 1.00 27.78 639 ARG A CA 1
ATOM 5069 C C . ARG A 1 639 ? 5.360 -15.582 -32.143 1.00 27.78 639 ARG A C 1
ATOM 5071 O O . ARG A 1 639 ? 4.501 -15.954 -31.373 1.00 27.78 639 ARG A O 1
ATOM 5078 N N . MET A 1 640 ? 4.996 -14.555 -32.954 1.00 27.89 640 MET A N 1
ATOM 5079 C CA . MET A 1 640 ? 4.484 -14.472 -34.378 1.00 27.89 640 MET A CA 1
ATOM 5080 C C . MET A 1 640 ? 2.979 -14.857 -34.775 1.00 27.89 640 MET A C 1
ATOM 5082 O O . MET A 1 640 ? 2.249 -15.442 -33.989 1.00 27.89 640 MET A O 1
ATOM 5086 N N . ASN A 1 641 ? 2.516 -14.423 -35.987 1.00 27.98 641 ASN A N 1
ATOM 5087 C CA . ASN A 1 641 ? 1.292 -14.611 -36.869 1.00 27.98 641 ASN A CA 1
ATOM 5088 C C . ASN A 1 641 ? -0.203 -14.703 -36.434 1.00 27.98 641 ASN A C 1
ATOM 5090 O O . ASN A 1 641 ? -0.491 -15.162 -35.341 1.00 27.98 641 ASN A O 1
ATOM 5094 N N . LEU A 1 642 ? -1.230 -14.401 -37.281 1.00 29.00 642 LEU A N 1
ATOM 5095 C CA . LEU A 1 642 ? -1.417 -13.524 -38.489 1.00 29.00 642 LEU A CA 1
ATOM 5096 C C . LEU A 1 642 ? -2.940 -13.283 -38.748 1.00 29.00 642 LEU A C 1
ATOM 5098 O O . LEU A 1 642 ? -3.716 -14.232 -38.668 1.00 29.00 642 LEU A O 1
ATOM 5102 N N . SER A 1 643 ? -3.374 -12.075 -39.143 1.00 21.52 643 SER A N 1
ATOM 5103 C CA . SER A 1 643 ? -4.410 -11.807 -40.185 1.00 21.52 643 SER A CA 1
ATOM 5104 C C . SER A 1 643 ? -4.731 -10.305 -40.282 1.00 21.52 643 SER A C 1
ATOM 5106 O O . SER A 1 643 ? -4.615 -9.566 -39.310 1.00 21.52 643 SER A O 1
ATOM 5108 N N . SER A 1 644 ? -5.073 -9.845 -41.487 1.00 25.95 644 SER A N 1
ATOM 5109 C CA . SER A 1 644 ? -5.070 -8.432 -41.888 1.00 25.95 644 SER A CA 1
ATOM 5110 C C . SER A 1 644 ? -6.450 -7.768 -41.921 1.00 25.95 644 SER A C 1
ATOM 5112 O O . SER A 1 644 ? -7.361 -8.332 -42.524 1.00 25.95 644 SER A O 1
ATOM 5114 N N . GLN A 1 645 ? -6.532 -6.506 -41.485 1.00 21.80 645 GLN A N 1
ATOM 5115 C CA . GLN A 1 645 ? -7.157 -5.404 -42.242 1.00 21.80 645 GLN A CA 1
ATOM 5116 C C . GLN A 1 645 ? -6.701 -4.037 -41.678 1.00 21.80 645 GLN A C 1
ATOM 5118 O O . GLN A 1 645 ? -6.291 -3.951 -40.524 1.00 21.80 645 GLN A O 1
ATOM 5123 N N . ALA A 1 646 ? -6.674 -3.000 -42.527 1.00 22.86 646 ALA A N 1
ATOM 5124 C CA . ALA A 1 646 ? -6.158 -1.655 -42.211 1.00 22.86 646 ALA A CA 1
ATOM 5125 C C . ALA A 1 646 ? -7.018 -0.951 -41.127 1.00 22.86 646 ALA A C 1
ATOM 5127 O O . ALA A 1 646 ? -8.190 -1.274 -40.992 1.00 22.86 646 ALA A O 1
ATOM 5128 N N . GLU A 1 647 ? -6.533 -0.016 -40.301 1.00 26.22 647 GLU A N 1
ATOM 5129 C CA . GLU A 1 647 ? -5.779 1.206 -40.631 1.00 26.22 647 GLU A CA 1
ATOM 5130 C C . GLU A 1 647 ? -4.793 1.636 -39.514 1.00 26.22 647 GLU A C 1
ATOM 5132 O O . GLU A 1 647 ? -4.979 1.319 -38.343 1.00 26.22 647 GLU A O 1
ATOM 5137 N N . VAL A 1 648 ? -3.737 2.374 -39.899 1.00 34.38 648 VAL A N 1
ATOM 5138 C CA . VAL A 1 648 ? -2.703 3.016 -39.043 1.00 34.38 648 VAL A CA 1
ATOM 5139 C C . VAL A 1 648 ? -2.256 2.180 -37.823 1.00 34.38 648 VAL A C 1
ATOM 5141 O O . VAL A 1 648 ? -2.608 2.452 -36.676 1.00 34.38 648 VAL A O 1
ATOM 5144 N N . SER A 1 649 ? -1.417 1.171 -38.071 1.00 36.09 649 SER A N 1
ATOM 5145 C CA . SER A 1 649 ? -0.825 0.309 -37.034 1.00 36.09 649 SER A CA 1
ATOM 5146 C C . SER A 1 649 ? 0.672 0.076 -37.240 1.00 36.09 649 SER A C 1
ATOM 5148 O O . SER A 1 649 ? 1.202 0.273 -38.335 1.00 36.09 649 SER A O 1
ATOM 5150 N N . LEU A 1 650 ? 1.347 -0.379 -36.174 1.00 41.59 650 LEU A N 1
ATOM 5151 C CA . LEU A 1 650 ? 2.640 -1.066 -36.281 1.00 41.59 650 LEU A CA 1
ATOM 5152 C C . LEU A 1 650 ? 2.506 -2.225 -37.282 1.00 41.59 650 LEU A C 1
ATOM 5154 O O . LEU A 1 650 ? 1.478 -2.889 -37.296 1.00 41.59 650 LEU A O 1
ATOM 5158 N N . SER A 1 651 ? 3.516 -2.455 -38.118 1.00 44.41 651 SER A N 1
ATOM 5159 C CA . SER A 1 651 ? 3.438 -3.425 -39.220 1.00 44.41 651 SER A CA 1
ATOM 5160 C C . SER A 1 651 ? 4.586 -4.439 -39.188 1.00 44.41 651 SER A C 1
ATOM 5162 O O . SER A 1 651 ? 5.643 -4.192 -38.603 1.00 44.41 651 SER A O 1
ATOM 5164 N N . GLY A 1 652 ? 4.363 -5.624 -39.763 1.00 50.78 652 GLY A N 1
ATOM 5165 C CA . GLY A 1 652 ? 5.302 -6.740 -39.673 1.00 50.78 652 GLY A CA 1
ATOM 5166 C C . GLY A 1 652 ? 5.422 -7.295 -38.242 1.00 50.78 652 GLY A C 1
ATOM 5167 O O . GLY A 1 652 ? 4.502 -7.148 -37.436 1.00 50.78 652 GLY A O 1
ATOM 5168 N N . PRO A 1 653 ? 6.551 -7.938 -37.878 1.00 48.25 653 PRO A N 1
ATOM 5169 C CA . PRO A 1 653 ? 6.706 -8.595 -36.574 1.00 48.25 653 PRO A CA 1
ATOM 5170 C C . PRO A 1 653 ? 6.510 -7.679 -35.352 1.00 48.25 653 PRO A C 1
ATOM 5172 O O . PRO A 1 653 ? 6.199 -8.174 -34.271 1.00 48.25 653 PRO A O 1
ATOM 5175 N N . GLY A 1 654 ? 6.666 -6.358 -35.510 1.00 52.47 654 GLY A N 1
ATOM 5176 C CA . GLY A 1 654 ? 6.425 -5.377 -34.449 1.00 52.47 654 GLY A CA 1
ATOM 5177 C C . GLY A 1 654 ? 4.961 -5.289 -33.999 1.00 52.47 654 GLY A C 1
ATOM 5178 O O . GLY A 1 654 ? 4.709 -5.049 -32.819 1.00 52.47 654 GLY A O 1
ATOM 5179 N N . GLU A 1 655 ? 3.993 -5.550 -34.887 1.00 56.94 655 GLU A N 1
ATOM 5180 C CA . GLU A 1 655 ? 2.550 -5.482 -34.585 1.00 56.94 655 GLU A CA 1
ATOM 5181 C C . GLU A 1 655 ? 2.108 -6.498 -33.520 1.00 56.94 655 GLU A C 1
ATOM 5183 O O . GLU A 1 655 ? 1.131 -6.295 -32.793 1.00 56.94 655 GLU A O 1
ATOM 5188 N N . LEU A 1 656 ? 2.831 -7.613 -33.438 1.00 56.91 656 LEU A N 1
ATOM 5189 C CA . LEU A 1 656 ? 2.522 -8.748 -32.573 1.00 56.91 656 LEU A CA 1
ATOM 5190 C C . LEU A 1 656 ? 3.138 -8.611 -31.175 1.00 56.91 656 LEU A C 1
ATOM 5192 O O . LEU A 1 656 ? 2.758 -9.345 -30.269 1.00 56.91 656 LEU A O 1
ATOM 5196 N N . THR A 1 657 ? 4.043 -7.648 -30.979 1.00 61.47 657 THR A N 1
ATOM 5197 C CA . THR A 1 657 ? 4.524 -7.267 -29.643 1.00 61.47 657 THR A CA 1
ATOM 5198 C C . THR A 1 657 ? 3.387 -6.656 -28.816 1.00 61.47 657 THR A C 1
ATOM 5200 O O . THR A 1 657 ? 2.407 -6.152 -29.371 1.00 61.47 657 THR A O 1
ATOM 5203 N N . LEU A 1 658 ? 3.507 -6.627 -27.483 1.00 64.19 658 LEU A N 1
ATOM 5204 C CA . LEU A 1 658 ? 2.500 -5.957 -26.646 1.00 64.19 658 LEU A CA 1
ATOM 5205 C C . LEU A 1 658 ? 2.447 -4.444 -26.899 1.00 64.19 658 LEU A C 1
ATOM 5207 O O . LEU A 1 658 ? 1.365 -3.871 -26.851 1.00 64.19 658 LEU A O 1
ATOM 5211 N N . VAL A 1 659 ? 3.566 -3.805 -27.257 1.00 65.94 659 VAL A N 1
ATOM 5212 C CA . VAL A 1 659 ? 3.569 -2.403 -27.718 1.00 65.94 659 VAL A CA 1
ATOM 5213 C C . VAL A 1 659 ? 2.768 -2.259 -29.020 1.00 65.94 659 VAL A C 1
ATOM 5215 O O . VAL A 1 659 ? 1.938 -1.359 -29.129 1.00 65.94 659 VAL A O 1
ATOM 5218 N N . GLY A 1 660 ? 2.943 -3.190 -29.965 1.00 66.06 660 GLY A N 1
ATOM 5219 C CA . GLY A 1 660 ? 2.147 -3.292 -31.192 1.00 66.06 660 GLY A CA 1
ATOM 5220 C C . GLY A 1 660 ? 0.655 -3.424 -30.923 1.00 66.06 660 GLY A C 1
ATOM 5221 O O . GLY A 1 660 ? -0.133 -2.628 -31.426 1.00 66.06 660 GLY A O 1
ATOM 5222 N N . LYS A 1 661 ? 0.270 -4.372 -30.067 1.00 68.38 661 LYS A N 1
ATOM 5223 C CA . LYS A 1 661 ? -1.114 -4.593 -29.627 1.00 68.38 661 LYS A CA 1
ATOM 5224 C C . LYS A 1 661 ? -1.723 -3.390 -28.895 1.00 68.38 661 LYS A C 1
ATOM 5226 O O . LYS A 1 661 ? -2.894 -3.098 -29.119 1.00 68.38 661 LYS A O 1
ATOM 5231 N N . LEU A 1 662 ? -0.958 -2.690 -28.053 1.00 72.56 662 LEU A N 1
ATOM 5232 C CA . LEU A 1 662 ? -1.416 -1.499 -27.320 1.00 72.56 662 LEU A CA 1
ATOM 5233 C C . LEU A 1 662 ? -1.662 -0.304 -28.255 1.00 72.56 662 LEU A C 1
ATOM 5235 O O . LEU A 1 662 ? -2.539 0.513 -27.976 1.00 72.56 662 LEU A O 1
ATOM 5239 N N . ALA A 1 663 ? -0.912 -0.215 -29.359 1.00 68.12 663 ALA A N 1
ATOM 5240 C CA . ALA A 1 663 ? -1.034 0.841 -30.364 1.00 68.12 663 ALA A CA 1
ATOM 5241 C C . ALA A 1 663 ? -2.241 0.677 -31.310 1.00 68.12 663 ALA A C 1
ATOM 5243 O O . ALA A 1 663 ? -2.630 1.641 -31.974 1.00 68.12 663 ALA A O 1
ATOM 5244 N N . ARG A 1 664 ? -2.834 -0.523 -31.409 1.00 69.56 664 ARG A N 1
ATOM 5245 C CA . ARG A 1 664 ? -3.924 -0.798 -32.364 1.00 69.56 664 ARG A CA 1
ATOM 5246 C C . ARG A 1 664 ? -5.151 0.057 -32.055 1.00 69.56 664 ARG A C 1
ATOM 5248 O O . ARG A 1 664 ? -5.651 0.052 -30.931 1.00 69.56 664 ARG A O 1
ATOM 5255 N N . GLY A 1 665 ? -5.642 0.782 -33.060 1.00 59.91 665 GLY A N 1
ATOM 5256 C CA . GLY A 1 665 ? -6.804 1.667 -32.919 1.00 59.91 665 GLY A CA 1
ATOM 5257 C C . GLY A 1 665 ? -6.581 2.870 -31.992 1.00 59.91 665 GLY A C 1
ATOM 5258 O O . GLY A 1 665 ? -7.552 3.477 -31.542 1.00 59.91 665 GLY A O 1
ATOM 5259 N N . LYS A 1 666 ? -5.327 3.215 -31.667 1.00 67.75 666 LYS A N 1
ATOM 5260 C CA . LYS A 1 666 ? -4.982 4.443 -30.937 1.00 67.75 666 LYS A CA 1
ATOM 5261 C C . LYS A 1 666 ? -4.655 5.573 -31.906 1.00 67.75 666 LYS A C 1
ATOM 5263 O O . LYS A 1 666 ? -4.109 5.345 -32.980 1.00 67.75 666 LYS A O 1
ATOM 5268 N N . ASN A 1 667 ? -4.949 6.804 -31.492 1.00 65.56 667 ASN A N 1
ATOM 5269 C CA . ASN A 1 667 ? -4.529 7.994 -32.223 1.00 65.56 667 ASN A CA 1
ATOM 5270 C C . ASN A 1 667 ? -3.030 8.233 -32.028 1.00 65.56 667 ASN A C 1
ATOM 5272 O O . ASN A 1 667 ? -2.513 8.145 -30.913 1.00 65.56 667 ASN A O 1
ATOM 5276 N N . TRP A 1 668 ? -2.361 8.572 -33.124 1.00 72.81 668 TRP A N 1
ATOM 5277 C CA . TRP A 1 668 ? -0.929 8.827 -33.175 1.00 72.81 668 TRP A CA 1
ATOM 5278 C C . TRP A 1 668 ? -0.647 10.326 -33.203 1.00 72.81 668 TRP A C 1
ATOM 5280 O O . TRP A 1 668 ? -1.328 11.089 -33.888 1.00 72.81 668 TRP A O 1
ATOM 5290 N N . VAL A 1 669 ? 0.375 10.741 -32.464 1.00 78.19 669 VAL A N 1
ATOM 5291 C CA . VAL A 1 669 ? 0.826 12.128 -32.369 1.00 78.19 669 VAL A CA 1
ATOM 5292 C C . VAL A 1 669 ? 2.045 12.313 -33.267 1.00 78.19 669 VAL A C 1
ATOM 5294 O O . VAL A 1 669 ? 3.060 11.647 -33.086 1.00 78.19 669 VAL A O 1
ATOM 5297 N N . GLU A 1 670 ? 1.984 13.234 -34.227 1.00 78.31 670 GLU A N 1
ATOM 5298 C CA . GLU A 1 670 ? 3.164 13.574 -35.031 1.00 78.31 670 GLU A CA 1
ATOM 5299 C C . GLU A 1 670 ? 4.198 14.340 -34.196 1.00 78.31 670 GLU A C 1
ATOM 5301 O O . GLU A 1 670 ? 3.859 15.265 -33.454 1.00 78.31 670 GLU A O 1
ATOM 5306 N N . TRP A 1 671 ? 5.481 14.002 -34.351 1.00 78.50 671 TRP A N 1
ATOM 5307 C CA . TRP A 1 671 ? 6.566 14.643 -33.599 1.00 78.50 671 TRP A CA 1
ATOM 5308 C C . TRP A 1 671 ? 6.657 16.162 -33.821 1.00 78.50 671 TRP A C 1
ATOM 5310 O O . TRP A 1 671 ? 7.056 16.893 -32.916 1.00 78.50 671 TRP A O 1
ATOM 5320 N N . THR A 1 672 ? 6.263 16.650 -35.000 1.00 81.19 672 THR A N 1
ATOM 5321 C CA . THR A 1 672 ? 6.194 18.082 -35.332 1.00 81.19 672 THR A CA 1
ATOM 5322 C C . THR A 1 672 ? 5.206 18.805 -34.423 1.00 81.19 672 THR A C 1
ATOM 5324 O O . THR A 1 672 ? 5.518 19.863 -33.885 1.00 81.19 672 THR A O 1
ATOM 5327 N N . ALA A 1 673 ? 4.050 18.195 -34.152 1.00 81.25 673 ALA A N 1
ATOM 5328 C CA . ALA A 1 673 ? 3.042 18.752 -33.260 1.00 81.25 673 ALA A CA 1
ATOM 5329 C C . ALA A 1 673 ? 3.512 18.784 -31.790 1.00 81.25 673 ALA A C 1
ATOM 5331 O O . ALA A 1 673 ? 3.121 19.690 -31.054 1.00 81.25 673 ALA A O 1
ATOM 5332 N N . VAL A 1 674 ? 4.389 17.855 -31.381 1.00 79.94 674 VAL A N 1
ATOM 5333 C CA . VAL A 1 674 ? 5.098 17.888 -30.084 1.00 79.94 674 VAL A CA 1
ATOM 5334 C C . VAL A 1 674 ? 6.117 19.030 -30.045 1.00 79.94 674 VAL A C 1
ATOM 5336 O O . VAL A 1 674 ? 6.117 19.819 -29.102 1.00 79.94 674 VAL A O 1
ATOM 5339 N N . ALA A 1 675 ? 6.970 19.155 -31.067 1.00 82.94 675 ALA A N 1
ATOM 5340 C CA . ALA A 1 675 ? 7.988 20.207 -31.138 1.00 82.94 675 ALA A CA 1
ATOM 5341 C C . ALA A 1 675 ? 7.368 21.620 -31.147 1.00 82.94 675 ALA A C 1
ATOM 5343 O O . ALA A 1 675 ? 7.854 22.524 -30.468 1.00 82.94 675 ALA A O 1
ATOM 5344 N N . GLU A 1 676 ? 6.247 21.781 -31.851 1.00 85.50 676 GLU A N 1
ATOM 5345 C CA . GLU A 1 676 ? 5.446 23.009 -31.924 1.00 85.50 676 GLU A CA 1
ATOM 5346 C C . GLU A 1 676 ? 4.467 23.173 -30.744 1.00 85.50 676 GLU A C 1
ATOM 5348 O O . GLU A 1 676 ? 3.712 24.141 -30.696 1.00 85.50 676 GLU A O 1
ATOM 5353 N N . GLN A 1 677 ? 4.454 22.238 -29.786 1.00 84.88 677 GLN A N 1
ATOM 5354 C CA . GLN A 1 677 ? 3.594 22.235 -28.594 1.00 84.88 677 GLN A CA 1
ATOM 5355 C C . GLN A 1 677 ? 2.091 22.413 -28.888 1.00 84.88 677 GLN A C 1
ATOM 5357 O O . GLN A 1 677 ? 1.353 22.991 -28.087 1.00 84.88 677 GLN A O 1
ATOM 5362 N N . ARG A 1 678 ? 1.622 21.897 -30.032 1.00 84.56 678 ARG A N 1
ATOM 5363 C CA . ARG A 1 678 ? 0.214 21.919 -30.475 1.00 84.56 678 ARG A CA 1
ATOM 5364 C C . ARG A 1 678 ? -0.637 20.783 -29.899 1.00 84.56 678 ARG A C 1
ATOM 5366 O O . ARG A 1 678 ? -1.817 20.676 -30.223 1.00 84.56 678 ARG A O 1
ATOM 5373 N N . VAL A 1 679 ? -0.047 19.928 -29.065 1.00 81.81 679 VAL A N 1
ATOM 5374 C CA . VAL A 1 679 ? -0.686 18.737 -28.489 1.00 81.81 679 VAL A CA 1
ATOM 5375 C C . VAL A 1 679 ? -0.501 18.673 -26.981 1.00 81.81 679 VAL A C 1
ATOM 5377 O O . VAL A 1 679 ? 0.532 19.083 -26.446 1.00 81.81 679 VAL A O 1
ATOM 5380 N N . ASN A 1 680 ? -1.505 18.117 -26.309 1.00 80.81 680 ASN A N 1
ATOM 5381 C CA . ASN A 1 680 ? -1.402 17.695 -24.919 1.00 80.81 680 ASN A CA 1
ATOM 5382 C C . ASN A 1 680 ? -0.819 16.278 -24.868 1.00 80.81 680 ASN A C 1
ATOM 5384 O O . ASN A 1 680 ? -1.110 15.450 -25.731 1.00 80.81 680 ASN A O 1
ATOM 5388 N N . LEU A 1 681 ? -0.001 16.019 -23.857 1.00 81.62 681 LEU A N 1
ATOM 5389 C CA . LEU A 1 681 ? 0.656 14.745 -23.578 1.00 81.62 681 LEU A CA 1
ATOM 5390 C C . LEU A 1 681 ? 0.297 14.293 -22.146 1.00 81.62 681 LEU A C 1
ATOM 5392 O O . LEU A 1 681 ? -0.274 15.088 -21.391 1.00 81.62 681 LEU A O 1
ATOM 5396 N N . PRO A 1 682 ? 0.600 13.044 -21.739 1.00 78.56 682 PRO A N 1
ATOM 5397 C CA . PRO A 1 682 ? 0.363 12.591 -20.368 1.00 78.56 682 PRO A CA 1
ATOM 5398 C C . PRO A 1 682 ? 0.959 13.564 -19.333 1.00 78.56 682 PRO A C 1
ATOM 5400 O O . PRO A 1 682 ? 2.122 13.949 -19.441 1.00 78.56 682 PRO A O 1
ATOM 5403 N N . ASP A 1 683 ? 0.126 14.013 -18.386 1.00 74.25 683 ASP A N 1
ATOM 5404 C CA . ASP A 1 683 ? 0.394 15.048 -17.360 1.00 74.25 683 ASP A CA 1
ATOM 5405 C C . ASP A 1 683 ? 0.943 16.412 -17.856 1.00 74.25 683 ASP A C 1
ATOM 5407 O O . ASP A 1 683 ? 1.443 17.210 -17.058 1.00 74.25 683 ASP A O 1
ATOM 5411 N N . ALA A 1 684 ? 0.850 16.742 -19.152 1.00 78.56 684 ALA A N 1
ATOM 5412 C CA . ALA A 1 684 ? 1.457 17.972 -19.670 1.00 78.56 684 ALA A CA 1
ATOM 5413 C C . ALA A 1 684 ? 0.676 18.637 -20.826 1.00 78.56 684 ALA A C 1
ATOM 5415 O O . ALA A 1 684 ? 0.358 18.023 -21.844 1.00 78.56 684 ALA A O 1
ATOM 5416 N N . ILE A 1 685 ? 0.390 19.937 -20.683 1.00 79.94 685 ILE A N 1
ATOM 5417 C CA . ILE A 1 685 ? -0.323 20.751 -21.685 1.00 79.94 685 ILE A CA 1
ATOM 5418 C C . ILE A 1 685 ? 0.669 21.369 -22.677 1.00 79.94 685 ILE A C 1
ATOM 5420 O O . ILE A 1 685 ? 1.658 21.979 -22.269 1.00 79.94 685 ILE A O 1
ATOM 5424 N N . GLY A 1 686 ? 0.370 21.283 -23.974 1.00 82.00 686 GLY A N 1
ATOM 5425 C CA . GLY A 1 686 ? 1.108 22.012 -25.007 1.00 82.00 686 GLY A CA 1
ATOM 5426 C C . GLY A 1 686 ? 0.713 23.492 -25.042 1.00 82.00 686 GLY A C 1
ATOM 5427 O O . GLY A 1 686 ? -0.473 23.815 -25.079 1.00 82.00 686 GLY A O 1
ATOM 5428 N N . LYS A 1 687 ? 1.690 24.411 -25.072 1.00 83.12 687 LYS A N 1
ATOM 5429 C CA . LYS A 1 687 ? 1.458 25.876 -25.078 1.00 83.12 687 LYS A CA 1
ATOM 5430 C C . LYS A 1 687 ? 0.565 26.384 -26.215 1.00 83.12 687 LYS A C 1
ATOM 5432 O O . LYS A 1 687 ? 0.003 27.469 -26.097 1.00 83.12 687 LYS A O 1
ATOM 5437 N N . HIS A 1 688 ? 0.464 25.628 -27.305 1.00 82.31 688 HIS A N 1
ATOM 5438 C CA . HIS A 1 688 ? -0.293 25.969 -28.508 1.00 82.31 688 HIS A CA 1
ATOM 5439 C C . HIS A 1 688 ? -1.393 24.935 -28.815 1.00 82.31 688 HIS A C 1
ATOM 5441 O O . HIS A 1 688 ? -1.918 24.902 -29.927 1.00 82.31 688 HIS A O 1
ATOM 5447 N N . ALA A 1 689 ? -1.740 24.076 -27.850 1.00 77.62 689 ALA A N 1
ATOM 5448 C CA . ALA A 1 689 ? -2.833 23.118 -27.973 1.00 77.62 689 ALA A CA 1
ATOM 5449 C C . ALA A 1 689 ? -4.200 23.797 -27.772 1.00 77.62 689 ALA A C 1
ATOM 5451 O O . ALA A 1 689 ? -4.369 24.645 -26.895 1.00 77.62 689 ALA A O 1
ATOM 5452 N N . PHE A 1 690 ? -5.201 23.406 -28.566 1.00 62.12 690 PHE A N 1
ATOM 5453 C CA . PHE A 1 690 ? -6.568 23.911 -28.405 1.00 62.12 690 PHE A CA 1
ATOM 5454 C C . PHE A 1 690 ? -7.223 23.370 -27.116 1.00 62.12 690 PHE A C 1
ATOM 5456 O O . PHE A 1 690 ? -7.031 22.200 -26.780 1.00 62.12 690 PHE A O 1
ATOM 5463 N N . PRO A 1 691 ? -8.063 24.162 -26.418 1.00 48.53 691 PRO A N 1
ATOM 5464 C CA . PRO A 1 691 ? -8.648 23.788 -25.122 1.00 48.53 691 PRO A CA 1
ATOM 5465 C C . PRO A 1 691 ? -9.741 22.698 -25.169 1.00 48.53 691 PRO A C 1
ATOM 5467 O O . PRO A 1 691 ? -10.364 22.424 -24.146 1.00 48.53 691 PRO A O 1
ATOM 5470 N N . HIS A 1 692 ? -9.976 22.049 -26.316 1.00 43.00 692 HIS A N 1
ATOM 5471 C CA . HIS A 1 692 ? -10.933 20.948 -26.446 1.00 43.00 692 HIS A CA 1
ATOM 5472 C C . HIS A 1 692 ? -10.338 19.728 -27.161 1.00 43.00 692 HIS A C 1
ATOM 5474 O O . HIS A 1 692 ? -10.452 19.585 -28.375 1.00 43.00 692 HIS A O 1
ATOM 5480 N N . ASN A 1 693 ? -9.760 18.819 -26.369 1.00 34.75 693 ASN A N 1
ATOM 5481 C CA . ASN A 1 693 ? -10.134 17.399 -26.379 1.00 34.75 693 ASN A CA 1
ATOM 5482 C C . ASN A 1 693 ? -9.642 16.712 -25.083 1.00 34.75 693 ASN A C 1
ATOM 5484 O O . ASN A 1 693 ? -8.452 16.481 -24.898 1.00 34.75 693 ASN A O 1
ATOM 5488 N N . SER A 1 694 ? -10.609 16.381 -24.218 1.00 33.06 694 SER A N 1
ATOM 5489 C CA . SER A 1 694 ? -10.537 15.869 -22.830 1.00 33.06 694 SER A CA 1
ATOM 5490 C C . SER A 1 694 ? -10.274 16.893 -21.696 1.00 33.06 694 SER A C 1
ATOM 5492 O O . SER A 1 694 ? -9.191 17.477 -21.623 1.00 33.06 694 SER A O 1
ATOM 5494 N N . PRO A 1 695 ? -11.247 17.115 -20.779 1.00 34.47 695 PRO A N 1
ATOM 5495 C CA . PRO A 1 695 ? -11.108 18.006 -19.629 1.00 34.47 695 PRO A CA 1
ATOM 5496 C C . PRO A 1 695 ? -10.916 17.253 -18.295 1.00 34.47 695 PRO A C 1
ATOM 5498 O O . PRO A 1 695 ? -11.901 16.910 -17.645 1.00 34.47 695 PRO A O 1
ATOM 5501 N N . ALA A 1 696 ? -9.671 17.075 -17.833 1.00 29.55 696 ALA A N 1
ATOM 5502 C CA . ALA A 1 696 ? -9.352 16.842 -16.409 1.00 29.55 696 ALA A CA 1
ATOM 5503 C C . ALA A 1 696 ? -7.839 16.934 -16.105 1.00 29.55 696 ALA A C 1
ATOM 5505 O O . ALA A 1 696 ? -7.197 15.936 -15.773 1.00 29.55 696 ALA A O 1
ATOM 5506 N N . THR A 1 697 ? -7.244 18.131 -16.142 1.00 33.56 697 THR A N 1
ATOM 5507 C CA . THR A 1 697 ? -5.920 18.336 -15.527 1.00 33.56 697 THR A CA 1
ATOM 5508 C C . THR A 1 697 ? -6.018 18.348 -14.003 1.00 33.56 697 THR A C 1
ATOM 5510 O O . THR A 1 697 ? -6.147 19.393 -13.364 1.00 33.56 697 THR A O 1
ATOM 5513 N N . HIS A 1 698 ? -5.896 17.172 -13.391 1.00 32.75 698 HIS A N 1
ATOM 5514 C CA . HIS A 1 698 ? -5.473 17.086 -11.999 1.00 32.75 698 HIS A CA 1
ATOM 5515 C C . HIS A 1 698 ? -3.957 17.270 -11.928 1.00 32.75 698 HIS A C 1
ATOM 5517 O O . HIS A 1 698 ? -3.221 16.393 -12.360 1.00 32.75 698 HIS A O 1
ATOM 5523 N N . GLN A 1 699 ? -3.492 18.381 -11.345 1.00 32.03 699 GLN A N 1
ATOM 5524 C CA . GLN A 1 699 ? -2.087 18.512 -10.947 1.00 32.03 699 GLN A CA 1
ATOM 5525 C C . GLN A 1 699 ? -1.731 17.358 -9.997 1.00 32.03 699 GLN A C 1
ATOM 5527 O O . GLN A 1 699 ? -2.291 17.255 -8.903 1.00 32.03 699 GLN A O 1
ATOM 5532 N N . LEU A 1 700 ? -0.827 16.478 -10.428 1.00 31.73 700 LEU A N 1
ATOM 5533 C CA . LEU A 1 700 ? -0.425 15.302 -9.664 1.00 31.73 700 LEU A CA 1
ATOM 5534 C C . LEU A 1 700 ? 0.561 15.679 -8.550 1.00 31.73 700 LEU A C 1
ATOM 5536 O O . LEU A 1 700 ? 1.773 15.616 -8.730 1.00 31.73 700 LEU A O 1
ATOM 5540 N N . THR A 1 701 ? 0.048 16.001 -7.362 1.00 32.28 701 THR A N 1
ATOM 5541 C CA . THR A 1 701 ? 0.856 16.035 -6.135 1.00 32.28 701 THR A CA 1
ATOM 5542 C C . THR A 1 701 ? 0.599 14.780 -5.293 1.00 32.28 701 THR A C 1
ATOM 5544 O O . THR A 1 701 ? -0.442 14.610 -4.660 1.00 32.28 701 THR A O 1
ATOM 5547 N N . GLY A 1 702 ? 1.572 13.860 -5.296 1.00 26.83 702 GLY A N 1
ATOM 5548 C CA . GLY A 1 702 ? 1.648 12.728 -4.364 1.00 26.83 702 GLY A CA 1
ATOM 5549 C C . GLY A 1 702 ? 1.501 11.327 -4.974 1.00 26.83 702 GLY A C 1
ATOM 5550 O O . GLY A 1 702 ? 0.706 11.108 -5.884 1.00 26.83 702 GLY A O 1
ATOM 5551 N N . THR A 1 703 ? 2.240 10.378 -4.383 1.00 27.11 703 THR A N 1
ATOM 5552 C CA . THR A 1 703 ? 2.323 8.922 -4.665 1.00 27.11 703 THR A CA 1
ATOM 5553 C C . THR A 1 703 ? 2.710 8.506 -6.087 1.00 27.11 703 THR A C 1
ATOM 5555 O O . THR A 1 703 ? 1.981 8.739 -7.049 1.00 27.11 703 THR A O 1
ATOM 5558 N N . ARG A 1 704 ? 3.856 7.819 -6.145 1.00 31.42 704 ARG A N 1
ATOM 5559 C CA . ARG A 1 704 ? 4.547 7.311 -7.330 1.00 31.42 704 ARG A CA 1
ATOM 5560 C C . ARG A 1 704 ? 3.725 6.195 -7.995 1.00 31.42 704 ARG A C 1
ATOM 5562 O O . ARG A 1 704 ? 3.430 5.207 -7.312 1.00 31.42 704 ARG A O 1
ATOM 5569 N N . PRO A 1 705 ? 3.356 6.300 -9.282 1.00 27.94 705 PRO A N 1
ATOM 5570 C CA . PRO A 1 705 ? 3.075 5.129 -10.083 1.00 27.94 705 PRO A CA 1
ATOM 5571 C C . PRO A 1 705 ? 4.407 4.433 -10.389 1.00 27.94 705 PRO A C 1
ATOM 5573 O O . PRO A 1 705 ? 5.498 4.974 -10.206 1.00 27.94 705 PRO A O 1
ATOM 5576 N N . ASN A 1 706 ? 4.327 3.189 -10.827 1.00 36.44 706 ASN A N 1
ATOM 5577 C CA . ASN A 1 706 ? 5.500 2.419 -11.209 1.00 36.44 706 ASN A CA 1
ATOM 5578 C C . ASN A 1 706 ? 5.055 1.448 -12.313 1.00 36.44 706 ASN A C 1
ATOM 5580 O O . ASN A 1 706 ? 3.891 1.037 -12.375 1.00 36.44 706 ASN A O 1
ATOM 5584 N N . PHE A 1 707 ? 5.964 1.087 -13.207 1.00 38.62 707 PHE A N 1
ATOM 5585 C CA . PHE A 1 707 ? 5.669 0.338 -14.412 1.00 38.62 707 PHE A CA 1
ATOM 5586 C C . PHE A 1 707 ? 6.746 -0.722 -14.642 1.00 38.62 707 PHE A C 1
ATOM 5588 O O . PHE A 1 707 ? 7.932 -0.413 -14.672 1.00 38.62 707 PHE A O 1
ATOM 5595 N N . ASP A 1 708 ? 6.343 -1.988 -14.773 1.00 40.56 708 ASP A N 1
ATOM 5596 C CA . ASP A 1 708 ? 7.276 -3.049 -15.164 1.00 40.56 708 ASP A CA 1
ATOM 5597 C C . ASP A 1 708 ? 7.299 -3.146 -16.686 1.00 40.56 708 ASP A C 1
ATOM 5599 O O . ASP A 1 708 ? 6.407 -3.717 -17.316 1.00 40.56 708 ASP A O 1
ATOM 5603 N N . VAL A 1 709 ? 8.329 -2.549 -17.271 1.00 39.81 709 VAL A N 1
ATOM 5604 C CA . VAL A 1 709 ? 8.442 -2.393 -18.722 1.00 39.81 709 VAL A CA 1
ATOM 5605 C C . VAL A 1 709 ? 8.823 -3.714 -19.395 1.00 39.81 709 VAL A C 1
ATOM 5607 O O . VAL A 1 709 ? 8.471 -3.921 -20.552 1.00 39.81 709 VAL A O 1
ATOM 5610 N N . ARG A 1 710 ? 9.411 -4.681 -18.669 1.00 40.00 710 ARG A N 1
ATOM 5611 C CA . ARG A 1 710 ? 9.627 -6.041 -19.200 1.00 40.00 710 ARG A CA 1
ATOM 5612 C C . ARG A 1 710 ? 8.309 -6.740 -19.528 1.00 40.00 710 ARG A C 1
ATOM 5614 O O . ARG A 1 710 ? 8.279 -7.571 -20.435 1.00 40.00 710 ARG A O 1
ATOM 5621 N N . ALA A 1 711 ? 7.210 -6.378 -18.859 1.00 39.94 711 ALA A N 1
ATOM 5622 C CA . ALA A 1 711 ? 5.888 -6.893 -19.196 1.00 39.94 711 ALA A CA 1
ATOM 5623 C C . ALA A 1 711 ? 5.407 -6.444 -20.589 1.00 39.94 711 ALA A C 1
ATOM 5625 O O . ALA A 1 711 ? 4.635 -7.178 -21.186 1.00 39.94 711 ALA A O 1
ATOM 5626 N N . LEU A 1 712 ? 5.882 -5.317 -21.150 1.00 38.28 712 LEU A N 1
ATOM 5627 C CA . LEU A 1 712 ? 5.597 -4.917 -22.544 1.00 38.28 712 LEU A CA 1
ATOM 5628 C C . LEU A 1 712 ? 6.370 -5.732 -23.596 1.00 38.28 712 LEU A C 1
ATOM 5630 O O . LEU A 1 712 ? 6.111 -5.596 -24.794 1.00 38.28 712 LEU A O 1
ATOM 5634 N N . PHE A 1 713 ? 7.346 -6.537 -23.176 1.00 38.44 713 PHE A N 1
ATOM 5635 C CA . PHE A 1 713 ? 8.359 -7.109 -24.064 1.00 38.44 713 PHE A CA 1
ATOM 5636 C C . PHE A 1 713 ? 8.409 -8.646 -24.051 1.00 38.44 713 PHE A C 1
ATOM 5638 O O . PHE A 1 713 ? 9.334 -9.225 -24.610 1.00 38.44 713 PHE A O 1
ATOM 5645 N N . ARG A 1 714 ? 7.410 -9.318 -23.460 1.00 36.19 714 ARG A N 1
ATOM 5646 C CA . ARG A 1 714 ? 7.252 -10.788 -23.474 1.00 36.19 714 ARG A CA 1
ATOM 5647 C C . ARG A 1 714 ? 5.951 -11.191 -24.180 1.00 36.19 714 ARG A C 1
ATOM 5649 O O . ARG A 1 714 ? 4.946 -10.504 -24.023 1.00 36.19 714 ARG A O 1
ATOM 5656 N N . HIS A 1 715 ? 5.947 -12.294 -24.935 1.00 36.56 715 HIS A N 1
ATOM 5657 C CA . HIS A 1 715 ? 4.760 -12.781 -25.660 1.00 36.56 715 HIS A CA 1
ATOM 5658 C C . HIS A 1 715 ? 4.735 -14.329 -25.797 1.00 36.56 715 HIS A C 1
ATOM 5660 O O . HIS A 1 715 ? 5.812 -14.923 -25.816 1.00 36.56 715 HIS A O 1
ATOM 5666 N N . PRO A 1 716 ? 3.553 -14.986 -25.898 1.00 31.70 716 PRO A N 1
ATOM 5667 C CA . PRO A 1 716 ? 3.401 -16.405 -26.293 1.00 31.70 716 PRO A CA 1
ATOM 5668 C C . PRO A 1 716 ? 3.246 -16.638 -27.823 1.00 31.70 716 PRO A C 1
ATOM 5670 O O . PRO A 1 716 ? 3.048 -15.682 -28.572 1.00 31.70 716 PRO A O 1
ATOM 5673 N N . SER A 1 717 ? 3.259 -17.913 -28.252 1.00 27.98 717 SER A N 1
ATOM 5674 C CA . SER A 1 717 ? 3.744 -18.459 -29.550 1.00 27.98 717 SER A CA 1
ATOM 5675 C C . SER A 1 717 ? 2.748 -18.703 -30.741 1.00 27.98 717 SER A C 1
ATOM 5677 O O . SER A 1 717 ? 1.729 -19.361 -30.551 1.00 27.98 717 SER A O 1
ATOM 5679 N N . SER A 1 718 ? 3.086 -18.280 -31.990 1.00 29.98 718 SER A N 1
ATOM 5680 C CA . SER A 1 718 ? 2.635 -18.722 -33.368 1.00 29.98 718 SER A CA 1
ATOM 5681 C C . SER A 1 718 ? 3.556 -18.122 -34.502 1.00 29.98 718 SER A C 1
ATOM 5683 O O . SER A 1 718 ? 4.477 -17.417 -34.136 1.00 29.98 718 SER A O 1
ATOM 5685 N N . GLU A 1 719 ? 3.468 -18.359 -35.841 1.00 32.19 719 GLU A N 1
ATOM 5686 C CA . GLU A 1 719 ? 4.622 -18.134 -36.799 1.00 32.19 719 GLU A CA 1
ATOM 5687 C C . GLU A 1 719 ? 4.414 -17.514 -38.233 1.00 32.19 719 GLU A C 1
ATOM 5689 O O . GLU A 1 719 ? 3.616 -18.047 -38.996 1.00 32.19 719 GLU A O 1
ATOM 5694 N N . THR A 1 720 ? 5.240 -16.494 -38.633 1.00 29.83 720 THR A N 1
ATOM 5695 C CA . THR A 1 720 ? 5.669 -15.961 -40.003 1.00 29.83 720 THR A CA 1
ATOM 5696 C C . THR A 1 720 ? 5.143 -14.669 -40.751 1.00 29.83 720 THR A C 1
ATOM 5698 O O . THR A 1 720 ? 4.284 -14.727 -41.625 1.00 29.83 720 THR A O 1
ATOM 5701 N N . THR A 1 721 ? 5.840 -13.523 -40.577 1.00 29.92 721 THR A N 1
ATOM 5702 C CA . THR A 1 721 ? 6.211 -12.464 -41.590 1.00 29.92 721 THR A CA 1
ATOM 5703 C C . THR A 1 721 ? 5.217 -11.797 -42.590 1.00 29.92 721 THR A C 1
ATOM 5705 O O . THR A 1 721 ? 4.775 -12.433 -43.540 1.00 29.92 721 THR A O 1
ATOM 5708 N N . SER A 1 722 ? 5.134 -10.444 -42.599 1.00 25.53 722 SER A N 1
ATOM 5709 C CA . SER A 1 722 ? 5.765 -9.545 -43.623 1.00 25.53 722 SER A CA 1
ATOM 5710 C C . SER A 1 722 ? 5.485 -8.023 -43.419 1.00 25.53 722 SER A C 1
ATOM 5712 O O . SER A 1 722 ? 4.461 -7.654 -42.860 1.00 25.53 722 SER A O 1
ATOM 5714 N N . GLY A 1 723 ? 6.390 -7.139 -43.890 1.00 30.25 723 GLY A N 1
ATOM 5715 C CA . GLY A 1 723 ? 6.084 -5.757 -44.351 1.00 30.25 723 GLY A CA 1
ATOM 5716 C C . GLY A 1 723 ? 6.038 -4.537 -43.384 1.00 30.25 723 GLY A C 1
ATOM 5717 O O . GLY A 1 723 ? 5.152 -4.424 -42.552 1.00 30.25 723 GLY A O 1
ATOM 5718 N N . THR A 1 724 ? 6.848 -3.503 -43.698 1.00 29.66 724 THR A N 1
ATOM 5719 C CA . THR A 1 724 ? 6.691 -2.034 -43.410 1.00 29.66 724 THR A CA 1
ATOM 5720 C C . THR A 1 724 ? 7.005 -1.388 -42.027 1.00 29.66 724 THR A C 1
ATOM 5722 O O . THR A 1 724 ? 6.918 -2.027 -40.991 1.00 29.66 724 THR A O 1
ATOM 5725 N N . ARG A 1 725 ? 7.368 -0.079 -42.109 1.00 31.86 725 ARG A N 1
ATOM 5726 C CA . ARG A 1 725 ? 7.438 1.093 -41.165 1.00 31.86 725 ARG A CA 1
ATOM 5727 C C . ARG A 1 725 ? 7.975 0.964 -39.710 1.00 31.86 725 ARG A C 1
ATOM 5729 O O . ARG A 1 725 ? 7.859 -0.056 -39.051 1.00 31.86 725 ARG A O 1
ATOM 5736 N N . THR A 1 726 ? 8.601 2.049 -39.224 1.00 33.88 726 THR A N 1
ATOM 5737 C CA . THR A 1 726 ? 9.331 2.179 -37.936 1.00 33.88 726 THR A CA 1
ATOM 5738 C C . THR A 1 726 ? 8.635 3.123 -36.934 1.00 33.88 726 THR A C 1
ATOM 5740 O O . THR A 1 726 ? 8.013 4.094 -37.352 1.00 33.88 726 THR A O 1
ATOM 5743 N N . PHE A 1 727 ? 8.740 2.821 -35.627 1.00 42.75 727 PHE A N 1
ATOM 5744 C CA . PHE A 1 727 ? 8.169 3.573 -34.484 1.00 42.75 727 PHE A CA 1
ATOM 5745 C C . PHE A 1 727 ? 9.186 4.543 -33.853 1.00 42.75 727 PHE A C 1
ATOM 5747 O O . PHE A 1 727 ? 10.308 4.634 -34.350 1.00 42.75 727 PHE A O 1
ATOM 5754 N N . SER A 1 728 ? 8.807 5.247 -32.768 1.00 46.91 728 SER A N 1
ATOM 5755 C CA . SER A 1 728 ? 9.695 6.232 -32.155 1.00 46.91 728 SER A CA 1
ATOM 5756 C C . SER A 1 728 ? 9.565 6.673 -30.684 1.00 46.91 728 SER A C 1
ATOM 5758 O O . SER A 1 728 ? 10.604 6.927 -30.082 1.00 46.91 728 SER A O 1
ATOM 5760 N N . ALA A 1 729 ? 8.385 6.811 -30.071 1.00 39.72 729 ALA A N 1
ATOM 5761 C CA . ALA A 1 729 ? 8.305 7.018 -28.612 1.00 39.72 729 ALA A CA 1
ATOM 5762 C C . ALA A 1 729 ? 6.914 6.708 -28.048 1.00 39.72 729 ALA A C 1
ATOM 5764 O O . ALA A 1 729 ? 5.909 7.228 -28.536 1.00 39.72 729 ALA A O 1
ATOM 5765 N N . LEU A 1 730 ? 6.863 5.893 -26.993 1.00 40.62 730 LEU A N 1
ATOM 5766 C CA . LEU A 1 730 ? 5.691 5.751 -26.127 1.00 40.62 730 LEU A CA 1
ATOM 5767 C C . LEU A 1 730 ? 5.890 6.664 -24.918 1.00 40.62 730 LEU A C 1
ATOM 5769 O O . LEU A 1 730 ? 6.897 6.515 -24.232 1.00 40.62 730 LEU A O 1
ATOM 5773 N N . ALA A 1 731 ? 4.955 7.571 -24.652 1.00 38.78 731 ALA A N 1
ATOM 5774 C CA . ALA A 1 731 ? 4.889 8.300 -23.388 1.00 38.78 731 ALA A CA 1
ATOM 5775 C C . ALA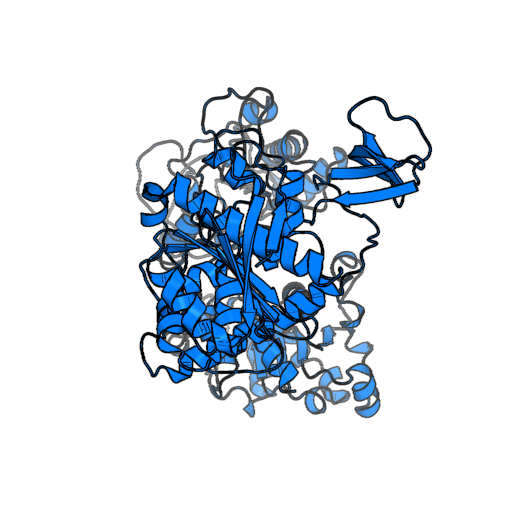 A 1 731 ? 3.693 7.777 -22.582 1.00 38.78 731 ALA A C 1
ATOM 5777 O O . ALA A 1 731 ? 2.566 7.796 -23.084 1.00 38.78 731 ALA A O 1
ATOM 5778 N N . CYS A 1 732 ? 3.949 7.311 -21.362 1.00 36.09 732 CYS A N 1
ATOM 5779 C CA . CYS A 1 732 ? 2.946 6.939 -20.361 1.00 36.09 732 CYS A CA 1
ATOM 5780 C C . CYS A 1 732 ? 3.054 7.890 -19.167 1.00 36.09 732 CYS A C 1
ATOM 5782 O O . CYS A 1 732 ? 4.206 8.059 -18.705 1.00 36.09 732 CYS A O 1
#

Sequence (732 aa):
MSTLKQSFLPQECREIRIRHHSRRQAASAAEVLLNEKCLGISIVQARAGSDVEYLAIATPEEVAVISLSHNYGILPKDEPFRALLSAKYPVLAGFNMPRLSICLFCHLNYHVQAIDLSTFRSKTASNPYYPAKLLCETMAMKVDGFAVDSLWNDRLDEEEHETIRKVCLRAWISAIIIKRNLDIVQTIKPIETRWMKPETLVIETIAKVLACLGRLLSEADILQRAKPTEISNDFSEVKMDIILTTSDGRQFKGSPKKSRGKETEIKVRGGFSGTVASVKVIGREGGTNTEKARDELLLHALQGDCHLRHSKFKTVVSAMVSARSLVVAHGPPGTGKTSTISAAAVIWGRKKLPTWIVAHSNVAVKNIAEKLASSDVNFKIIVSKEFYVEWHEHLYTQIVDRLFRADELPNNPKDLGYTIGASTIILSTLSMLSNPALDDNGMFDLVPPKILVVDEASQINIFEYMHVFFKFRNVMNQVPPYGKDKAPSMQCIFDIDHLKDESYFLNIQYRMPHPLGEFISREVYNGRLRSEHRIKDPSCVAFIDTKTGMEERSGLSWQNASEIRTIVHLVKLYYKDRNFCIITPYDAQRAAIERELQSNNLPWERVFNVDSFQGNEADIVIVSVVRGREPGFLRSDQRMNLSSQAEVSLSGPGELTLVGKLARGKNWVEWTAVAEQRVNLPDAIGKHAFPHNSPATHQLTGTRPNFDVRALFRHPSSETTSGTRTFSALAC

InterPro domains:
  IPR027417 P-loop containing nucleoside triphosphate hydrolase [G3DSA:3.40.50.300] (288-489)
  IPR027417 P-loop containing nucleoside triphosphate hydrolase [G3DSA:3.40.50.300] (510-663)
  IPR027417 P-loop containing nucleoside triphosphate hydrolase [SSF52540] (321-660)
  IPR041679 DNA2/NAM7 helicase-like, C-terminal [PF13087] (500-642)
  IPR045055 DNA2/NAM7-like helicase [PTHR10887] (325-643)
  IPR047187 Upf1-like, C-terminal helicase domain [cd18808] (514-651)

Radius of gyration: 30.53 Å; chains: 1; bounding box: 74×80×80 Å

Organism: NCBI:txid153914

pLDDT: mean 70.57, std 18.88, range [21.52, 97.12]